Protein AF-0000000072490715 (afdb_homodimer)

Organism: NCBI:txid1796646

Structure (mmCIF, N/CA/C/O backbone):
data_AF-0000000072490715-model_v1
#
loop_
_entity.id
_entity.type
_entity.pdbx_description
1 polymer 'LuxR family transcriptional regulator'
#
loop_
_atom_site.group_PDB
_atom_site.id
_atom_site.type_symbol
_atom_site.label_atom_id
_atom_site.label_alt_id
_atom_site.label_comp_id
_atom_site.label_asym_id
_atom_site.label_entity_id
_atom_site.label_seq_id
_atom_site.pdbx_PDB_ins_code
_atom_site.Cartn_x
_atom_site.Cartn_y
_atom_site.Cartn_z
_atom_site.occupancy
_atom_site.B_iso_or_equiv
_atom_site.auth_seq_id
_atom_site.auth_comp_id
_atom_site.auth_asym_id
_atom_site.auth_atom_id
_atom_site.pdbx_PDB_model_num
ATOM 1 N N . MET A 1 1 ? -11.375 -26.078 -19.078 1 36.03 1 MET A N 1
ATOM 2 C CA . MET A 1 1 ? -11.086 -26.312 -17.656 1 36.03 1 MET A CA 1
ATOM 3 C C . MET A 1 1 ? -10.648 -25.031 -16.969 1 36.03 1 MET A C 1
ATOM 5 O O . MET A 1 1 ? -9.836 -24.266 -17.516 1 36.03 1 MET A O 1
ATOM 9 N N . ASP A 1 2 ? -11.305 -24.453 -15.891 1 53.78 2 ASP A N 1
ATOM 10 C CA . ASP A 1 2 ? -11.539 -23.156 -15.281 1 53.78 2 ASP A CA 1
ATOM 11 C C . ASP A 1 2 ? -10.312 -22.688 -14.5 1 53.78 2 ASP A C 1
ATOM 13 O O . ASP A 1 2 ? -9.742 -23.453 -13.711 1 53.78 2 ASP A O 1
ATOM 17 N N . THR A 1 3 ? -9.352 -21.938 -15.164 1 44.97 3 THR A N 1
ATOM 18 C CA . THR A 1 3 ? -8.266 -21.25 -14.469 1 44.97 3 THR A CA 1
ATOM 19 C C . THR A 1 3 ? -8.523 -21.234 -12.961 1 44.97 3 THR A C 1
ATOM 21 O O . THR A 1 3 ? -7.594 -21.406 -12.164 1 44.97 3 THR A O 1
ATOM 24 N N . PHE A 1 4 ? -9.641 -21.156 -12.727 1 46.88 4 PHE A N 1
ATOM 25 C CA . PHE A 1 4 ? -10.047 -21.188 -11.32 1 46.88 4 PHE A CA 1
ATOM 26 C C . PHE A 1 4 ? -9.758 -22.547 -10.695 1 46.88 4 PHE A C 1
ATOM 28 O O . PHE A 1 4 ? -9.203 -22.625 -9.602 1 46.88 4 PHE A O 1
ATOM 35 N N . ARG A 1 5 ? -10.109 -23.594 -11.266 1 48.47 5 ARG A N 1
ATOM 36 C CA . ARG A 1 5 ? -9.953 -24.922 -10.711 1 48.47 5 ARG A CA 1
ATOM 37 C C . ARG A 1 5 ? -8.477 -25.266 -10.516 1 48.47 5 ARG A C 1
ATOM 39 O O . ARG A 1 5 ? -8.109 -25.875 -9.5 1 48.47 5 ARG A O 1
ATOM 46 N N . ARG A 1 6 ? -7.699 -24.781 -11.367 1 49.69 6 ARG A N 1
ATOM 47 C CA . ARG A 1 6 ? -6.258 -25.016 -11.297 1 49.69 6 ARG A CA 1
ATOM 48 C C . ARG A 1 6 ? -5.652 -24.328 -10.078 1 49.69 6 ARG A C 1
ATOM 50 O O . ARG A 1 6 ? -4.93 -24.953 -9.297 1 49.69 6 ARG A O 1
ATOM 57 N N . LEU A 1 7 ? -5.805 -23.016 -10.023 1 50.06 7 LEU A N 1
ATOM 58 C CA . LEU A 1 7 ? -5.328 -22.219 -8.891 1 50.06 7 LEU A CA 1
ATOM 59 C C . LEU A 1 7 ? -5.797 -22.812 -7.57 1 50.06 7 LEU A C 1
ATOM 61 O O . LEU A 1 7 ? -5.02 -22.922 -6.617 1 50.06 7 LEU A O 1
ATOM 65 N N . ASP A 1 8 ? -7.031 -23.266 -7.66 1 54 8 ASP A N 1
ATOM 66 C CA . ASP A 1 8 ? -7.605 -23.875 -6.465 1 54 8 ASP A CA 1
ATOM 67 C C . ASP A 1 8 ? -6.836 -25.125 -6.066 1 54 8 ASP A C 1
ATOM 69 O O . ASP A 1 8 ? -6.539 -25.328 -4.887 1 54 8 ASP A O 1
ATOM 73 N N . THR A 1 9 ? -6.484 -26.016 -7.066 1 52.5 9 THR A N 1
ATOM 74 C CA . THR A 1 9 ? -5.754 -27.25 -6.812 1 52.5 9 THR A CA 1
ATOM 75 C C . THR A 1 9 ? -4.359 -26.953 -6.273 1 52.5 9 THR A C 1
ATOM 77 O O . THR A 1 9 ? -3.916 -27.578 -5.301 1 52.5 9 THR A O 1
ATOM 80 N N . ILE A 1 10 ? -3.652 -26.047 -6.816 1 52.31 10 ILE A N 1
ATOM 81 C CA . ILE A 1 10 ? -2.309 -25.656 -6.402 1 52.31 10 ILE A CA 1
ATOM 82 C C . ILE A 1 10 ? -2.336 -25.172 -4.957 1 52.31 10 ILE A C 1
ATOM 84 O O . ILE A 1 10 ? -1.496 -25.562 -4.145 1 52.31 10 ILE A O 1
ATOM 88 N N . MET A 1 11 ? -3.236 -24.234 -4.691 1 51.69 11 MET A N 1
ATOM 89 C CA . MET A 1 11 ? -3.303 -23.594 -3.381 1 51.69 11 MET A CA 1
ATOM 90 C C . MET A 1 11 ? -3.664 -24.609 -2.299 1 51.69 11 MET A C 1
ATOM 92 O O . MET A 1 11 ? -3.115 -24.562 -1.196 1 51.69 11 MET A O 1
ATOM 96 N N . LYS A 1 12 ? -4.504 -25.656 -2.594 1 57.53 12 LYS A N 1
ATOM 97 C CA . LYS A 1 12 ? -4.996 -26.609 -1.601 1 57.53 12 LYS A CA 1
ATOM 98 C C . LYS A 1 12 ? -3.973 -27.719 -1.341 1 57.53 12 LYS A C 1
ATOM 100 O O . LYS A 1 12 ? -4.062 -28.422 -0.341 1 57.53 12 LYS A O 1
ATOM 105 N N . ASN A 1 13 ? -3.004 -27.922 -2.236 1 55.22 13 ASN A N 1
ATOM 106 C CA . ASN A 1 13 ? -2.025 -28.984 -2.074 1 55.22 13 ASN A CA 1
ATOM 107 C C . ASN A 1 13 ? -0.788 -28.5 -1.32 1 55.22 13 ASN A C 1
ATOM 109 O O . ASN A 1 13 ? 0.264 -29.141 -1.374 1 55.22 13 ASN A O 1
ATOM 113 N N . GLN A 1 14 ? -0.941 -27.375 -0.649 1 56.19 14 GLN A N 1
ATOM 114 C CA . GLN A 1 14 ? 0.19 -26.891 0.137 1 56.19 14 GLN A CA 1
ATOM 115 C C . GLN A 1 14 ? 0.385 -27.734 1.394 1 56.19 14 GLN A C 1
ATOM 117 O O . GLN A 1 14 ? -0.583 -28.25 1.963 1 56.19 14 GLN A O 1
ATOM 122 N N . PRO A 1 15 ? 1.641 -28.25 1.753 1 50.81 15 PRO A N 1
ATOM 123 C CA . PRO A 1 15 ? 1.878 -29.281 2.773 1 50.81 15 PRO A CA 1
ATOM 124 C C . PRO A 1 15 ? 1.338 -28.875 4.145 1 50.81 15 PRO A C 1
ATOM 126 O O . PRO A 1 15 ? 0.669 -29.672 4.805 1 50.81 15 PRO A O 1
ATOM 129 N N . HIS A 1 16 ? 2.211 -28.031 5.098 1 55.06 16 HIS A N 1
ATOM 130 C CA . HIS A 1 16 ? 2.037 -27.938 6.543 1 55.06 16 HIS A CA 1
ATOM 131 C C . HIS A 1 16 ? 1.329 -26.656 6.934 1 55.06 16 HIS A C 1
ATOM 133 O O . HIS A 1 16 ? 1.591 -25.594 6.355 1 55.06 16 HIS A O 1
ATOM 139 N N . SER A 1 17 ? 0.296 -26.953 7.855 1 54.25 17 SER A N 1
ATOM 140 C CA . SER A 1 17 ? -0.303 -25.797 8.531 1 54.25 17 SER A CA 1
ATOM 141 C C . SER A 1 17 ? 0.619 -25.266 9.617 1 54.25 17 SER A C 1
ATOM 143 O O . SER A 1 17 ? 1.186 -26.031 10.398 1 54.25 17 SER A O 1
ATOM 145 N N . PRO A 1 18 ? 0.987 -24 9.578 1 55.59 18 PRO A N 1
ATOM 146 C CA . PRO A 1 18 ? 1.863 -23.469 10.633 1 55.59 18 PRO A CA 1
ATOM 147 C C . PRO A 1 18 ? 1.258 -23.609 12.023 1 55.59 18 PRO A C 1
ATOM 149 O O . PRO A 1 18 ? 0.058 -23.859 12.156 1 55.59 18 PRO A O 1
ATOM 152 N N . ALA A 1 19 ? 2.076 -23.547 13.094 1 62.19 19 ALA A N 1
ATOM 153 C CA . ALA A 1 19 ? 1.653 -23.5 14.492 1 62.19 19 ALA A CA 1
ATOM 154 C C . ALA A 1 19 ? 0.601 -22.406 14.695 1 62.19 19 ALA A C 1
ATOM 156 O O . ALA A 1 19 ? 0.541 -21.438 13.938 1 62.19 19 ALA A O 1
ATOM 157 N N . SER A 1 20 ? -0.364 -22.625 15.578 1 63.19 20 SER A N 1
ATOM 158 C CA . SER A 1 20 ? -1.475 -21.75 15.93 1 63.19 20 SER A CA 1
ATOM 159 C C . SER A 1 20 ? -1.003 -20.312 16.109 1 63.19 20 SER A C 1
ATOM 161 O O . SER A 1 20 ? -1.677 -19.375 15.68 1 63.19 20 SER A O 1
ATOM 163 N N . THR A 1 21 ? 0.119 -20.188 16.594 1 66.94 21 THR A N 1
ATOM 164 C CA . THR A 1 21 ? 0.656 -18.875 16.891 1 66.94 21 THR A CA 1
ATOM 165 C C . THR A 1 21 ? 0.969 -18.125 15.594 1 66.94 21 THR A C 1
ATOM 167 O O . THR A 1 21 ? 0.735 -16.922 15.492 1 66.94 21 THR A O 1
ATOM 170 N N . TYR A 1 22 ? 1.332 -18.828 14.695 1 76.81 22 TYR A N 1
ATOM 171 C CA . TYR A 1 22 ? 1.668 -18.203 13.422 1 76.81 22 TYR A CA 1
ATOM 172 C C . TYR A 1 22 ? 0.41 -17.766 12.68 1 76.81 22 TYR A C 1
ATOM 174 O O . TYR A 1 22 ? 0.371 -16.672 12.109 1 76.81 22 TYR A O 1
ATOM 182 N N . ARG A 1 23 ? -0.597 -18.578 12.805 1 77.12 23 ARG A N 1
ATOM 183 C CA . ARG A 1 23 ? -1.873 -18.219 12.188 1 77.12 23 ARG A CA 1
ATOM 184 C C . ARG A 1 23 ? -2.424 -16.922 12.766 1 77.12 23 ARG A C 1
ATOM 186 O O . ARG A 1 23 ? -2.9 -16.062 12.023 1 77.12 23 ARG A O 1
ATOM 193 N N . MET A 1 24 ? -2.279 -16.812 14.031 1 76.31 24 MET A N 1
ATOM 194 C CA . MET A 1 24 ? -2.771 -15.609 14.695 1 76.31 24 MET A CA 1
ATOM 195 C C . MET A 1 24 ? -1.987 -14.383 14.25 1 76.31 24 MET A C 1
ATOM 197 O O . MET A 1 24 ? -2.564 -13.312 14.039 1 76.31 24 MET A O 1
ATOM 201 N N . ALA A 1 25 ? -0.761 -14.602 14.117 1 84.31 25 ALA A N 1
ATOM 202 C CA . ALA A 1 25 ? 0.075 -13.484 13.688 1 84.31 25 ALA A CA 1
ATOM 203 C C . ALA A 1 25 ? -0.315 -13.008 12.289 1 84.31 25 ALA A C 1
ATOM 205 O O . ALA A 1 25 ? -0.461 -11.805 12.055 1 84.31 25 ALA A O 1
ATOM 206 N N . VAL A 1 26 ? -0.597 -13.891 11.406 1 90.06 26 VAL A N 1
ATOM 207 C CA . VAL A 1 26 ? -0.899 -13.547 10.023 1 90.06 26 VAL A CA 1
ATOM 208 C C . VAL A 1 26 ? -2.283 -12.906 9.938 1 90.06 26 VAL A C 1
ATOM 210 O O . VAL A 1 26 ? -2.506 -11.992 9.141 1 90.06 26 VAL A O 1
ATOM 213 N N . GLU A 1 27 ? -3.193 -13.344 10.805 1 90.62 27 GLU A N 1
ATOM 214 C CA . GLU A 1 27 ? -4.512 -12.719 10.852 1 90.62 27 GLU A CA 1
ATOM 215 C C . GLU A 1 27 ? -4.422 -11.273 11.312 1 90.62 27 GLU A C 1
ATOM 217 O O . GLU A 1 27 ? -5.117 -10.398 10.789 1 90.62 27 GLU A O 1
ATOM 222 N N . ARG A 1 28 ? -3.572 -11.125 12.219 1 88.25 28 ARG A N 1
ATOM 223 C CA . ARG A 1 28 ? -3.371 -9.766 12.719 1 88.25 28 ARG A CA 1
ATOM 224 C C . ARG A 1 28 ? -2.791 -8.867 11.641 1 88.25 28 ARG A C 1
ATOM 226 O O . ARG A 1 28 ? -3.119 -7.68 11.57 1 88.25 28 ARG A O 1
ATOM 233 N N . TYR A 1 29 ? -1.935 -9.43 10.836 1 93 29 TYR A N 1
ATOM 234 C CA . TYR A 1 29 ? -1.377 -8.656 9.734 1 93 29 TYR A CA 1
ATOM 235 C C . TYR A 1 29 ? -2.471 -8.227 8.766 1 93 29 TYR A C 1
ATOM 237 O O . TYR A 1 29 ? -2.545 -7.059 8.383 1 93 29 TYR A O 1
ATOM 245 N N . ALA A 1 30 ? -3.328 -9.164 8.414 1 94.75 30 ALA A N 1
ATOM 246 C CA . ALA A 1 30 ? -4.426 -8.883 7.492 1 94.75 30 ALA A CA 1
ATOM 247 C C . ALA A 1 30 ? -5.359 -7.82 8.062 1 94.75 30 ALA A C 1
ATOM 249 O O . ALA A 1 30 ? -5.754 -6.883 7.359 1 94.75 30 ALA A O 1
ATOM 250 N N . GLU A 1 31 ? -5.652 -7.957 9.328 1 93.19 31 GLU A N 1
ATOM 251 C CA . GLU A 1 31 ? -6.527 -7 1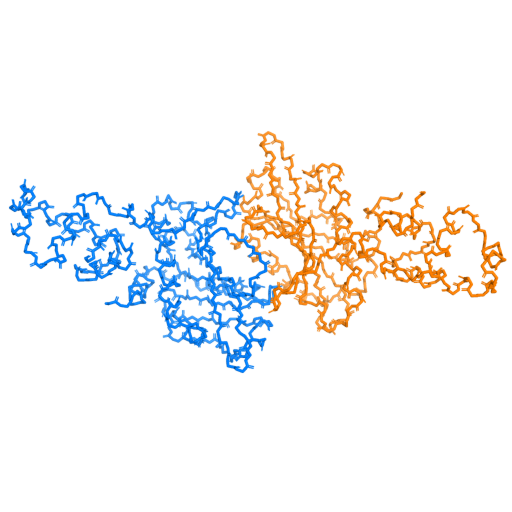0 1 93.19 31 GLU A CA 1
ATOM 252 C C . GLU A 1 31 ? -5.914 -5.605 10.023 1 93.19 31 GLU A C 1
ATOM 254 O O . GLU A 1 31 ? -6.602 -4.613 9.766 1 93.19 31 GLU A O 1
ATOM 259 N N . ALA A 1 32 ? -4.672 -5.562 10.359 1 93.12 32 ALA A N 1
ATOM 260 C CA . ALA A 1 32 ? -3.955 -4.289 10.438 1 93.12 32 ALA A CA 1
ATOM 261 C C . ALA A 1 32 ? -3.992 -3.555 9.102 1 93.12 32 ALA A C 1
ATOM 263 O O . ALA A 1 32 ? -4.32 -2.367 9.047 1 93.12 32 ALA A O 1
ATOM 264 N N . ILE A 1 33 ? -3.742 -4.227 8.039 1 96.44 33 ILE A N 1
ATOM 265 C CA . ILE A 1 33 ? -3.68 -3.617 6.715 1 96.44 33 ILE A CA 1
ATOM 266 C C . ILE A 1 33 ? -5.078 -3.176 6.285 1 96.44 33 ILE A C 1
ATOM 268 O O . ILE A 1 33 ? -5.254 -2.068 5.773 1 96.44 33 ILE A O 1
ATOM 272 N N . ALA A 1 34 ? -6.059 -4.043 6.543 1 95.81 34 ALA A N 1
ATOM 273 C CA . ALA A 1 34 ? -7.434 -3.689 6.207 1 95.81 34 ALA A CA 1
ATOM 274 C C . ALA A 1 34 ? -7.863 -2.412 6.926 1 95.81 34 ALA A C 1
ATOM 276 O O . ALA A 1 34 ? -8.516 -1.551 6.332 1 95.81 34 ALA A O 1
ATOM 277 N N . THR A 1 35 ? -7.465 -2.314 8.148 1 92.62 35 THR A N 1
ATOM 278 C CA . THR A 1 35 ? -7.855 -1.179 8.977 1 92.62 35 THR A CA 1
ATOM 279 C C . THR A 1 35 ? -7.129 0.088 8.531 1 92.62 35 THR A C 1
ATOM 281 O O . THR A 1 35 ? -7.762 1.121 8.297 1 92.62 35 THR A O 1
ATOM 284 N N . MET A 1 36 ? -5.855 0.036 8.359 1 93.69 36 MET A N 1
ATOM 285 C CA . MET A 1 36 ? -5.039 1.217 8.094 1 93.69 36 MET A CA 1
ATOM 286 C C . MET A 1 36 ? -5.25 1.712 6.664 1 93.69 36 MET A C 1
ATOM 288 O O . MET A 1 36 ? -5.289 2.92 6.422 1 93.69 36 MET A O 1
ATOM 292 N N . GLU A 1 37 ? -5.473 0.802 5.73 1 96.19 37 GLU A N 1
ATOM 293 C CA . GLU A 1 37 ? -5.562 1.185 4.328 1 96.19 37 GLU A CA 1
ATOM 294 C C . GLU A 1 37 ? -7.012 1.198 3.85 1 96.19 37 GLU A C 1
ATOM 296 O O . GLU A 1 37 ? -7.293 1.544 2.701 1 96.19 37 GLU A O 1
ATOM 301 N N . ASN A 1 38 ? -7.957 0.823 4.723 1 95.94 38 ASN A N 1
ATOM 302 C CA . ASN A 1 38 ? -9.383 0.798 4.43 1 95.94 38 ASN A CA 1
ATOM 303 C C . ASN A 1 38 ? -9.703 -0.146 3.271 1 95.94 38 ASN A C 1
ATOM 305 O O . ASN A 1 38 ? -10.641 0.096 2.506 1 95.94 38 ASN A O 1
ATOM 309 N N . VAL A 1 39 ? -8.914 -1.187 3.041 1 97.25 39 VAL A N 1
ATOM 310 C CA . VAL A 1 39 ? -9.109 -2.152 1.967 1 97.25 39 VAL A CA 1
ATOM 311 C C . VAL A 1 39 ? -9.875 -3.365 2.494 1 97.25 39 VAL A C 1
ATOM 313 O O . VAL A 1 39 ? -10.102 -3.484 3.701 1 97.25 39 VAL A O 1
ATOM 316 N N . VAL A 1 40 ? -10.328 -4.199 1.58 1 96.62 40 VAL A N 1
ATOM 317 C CA . VAL A 1 40 ? -10.789 -5.535 1.937 1 96.62 40 VAL A CA 1
ATOM 318 C C . VAL A 1 40 ? -9.617 -6.512 1.906 1 96.62 40 VAL A C 1
ATOM 320 O O . VAL A 1 40 ? -8.906 -6.605 0.904 1 96.62 40 VAL A O 1
ATOM 323 N N . ALA A 1 41 ? -9.375 -7.18 3.002 1 96.94 41 ALA A N 1
ATOM 324 C CA . ALA A 1 41 ? -8.305 -8.172 3.09 1 96.94 41 ALA A CA 1
ATOM 325 C C . ALA A 1 41 ? -8.875 -9.586 3.188 1 96.94 41 ALA A C 1
ATOM 327 O O . ALA A 1 41 ? -9.727 -9.859 4.035 1 96.94 41 ALA A O 1
ATOM 328 N N . VAL A 1 42 ? -8.484 -10.445 2.279 1 94.81 42 VAL A N 1
ATOM 329 C CA . VAL A 1 42 ? -8.844 -11.859 2.291 1 94.81 42 VAL A CA 1
ATOM 330 C C . VAL A 1 42 ? -7.621 -12.703 2.635 1 94.81 42 VAL A C 1
ATOM 332 O O . VAL A 1 42 ? -6.664 -12.766 1.857 1 94.81 42 VAL A O 1
ATOM 335 N N . LEU A 1 43 ? -7.652 -13.297 3.785 1 94.31 43 LEU A N 1
ATOM 336 C CA . LEU A 1 43 ? -6.586 -14.195 4.211 1 94.31 43 LEU A CA 1
ATOM 337 C C . LEU A 1 43 ? -6.992 -15.648 4.012 1 94.31 43 LEU A C 1
ATOM 339 O O . LEU A 1 43 ? -7.867 -16.156 4.719 1 94.31 43 LEU A O 1
ATOM 343 N N . SER A 1 44 ? -6.371 -16.281 3.059 1 88.06 44 SER A N 1
ATOM 344 C CA . SER A 1 44 ? -6.699 -17.672 2.742 1 88.06 44 SER A CA 1
ATOM 345 C C . SER A 1 44 ? -5.699 -18.625 3.373 1 88.06 44 SER A C 1
ATOM 347 O O . SER A 1 44 ? -4.492 -18.516 3.154 1 88.06 44 SER A O 1
ATOM 349 N N . ASP A 1 45 ? -6.176 -19.469 4.207 1 85.25 45 ASP A N 1
ATOM 350 C CA . ASP A 1 45 ? -5.387 -20.594 4.695 1 85.25 45 ASP A CA 1
ATOM 351 C C . ASP A 1 45 ? -5.355 -21.734 3.674 1 85.25 45 ASP A C 1
ATOM 353 O O . ASP A 1 45 ? -6.344 -22.453 3.512 1 85.25 45 ASP A O 1
ATOM 357 N N . LEU A 1 46 ? -4.242 -21.844 3.023 1 76.12 46 LEU A N 1
ATOM 358 C CA . LEU A 1 46 ? -4.168 -22.734 1.863 1 76.12 46 LEU A CA 1
ATOM 359 C C . LEU A 1 46 ? -4.289 -24.188 2.283 1 76.12 46 LEU A C 1
ATOM 361 O O . LEU A 1 46 ? -4.82 -25.016 1.536 1 76.12 46 LEU A O 1
ATOM 365 N N . LYS A 1 47 ? -3.855 -24.562 3.455 1 72.81 47 LYS A N 1
ATOM 366 C CA . LYS A 1 47 ? -3.965 -25.922 3.957 1 72.81 47 LYS A CA 1
ATOM 367 C C . LYS A 1 47 ? -5.375 -26.219 4.461 1 72.81 47 LYS A C 1
ATOM 369 O O . LYS A 1 47 ? -5.961 -27.25 4.125 1 72.81 47 LYS A O 1
ATOM 374 N N . ALA A 1 48 ? -5.891 -25.297 5.223 1 75.56 48 ALA A N 1
ATOM 375 C CA . ALA A 1 48 ? -7.215 -25.484 5.812 1 75.56 48 ALA A CA 1
ATOM 376 C C . ALA A 1 48 ? -8.312 -25.328 4.766 1 75.56 48 ALA A C 1
ATOM 378 O O . ALA A 1 48 ? -9.453 -25.75 4.98 1 75.56 48 ALA A O 1
ATOM 379 N N . GLY A 1 49 ? -7.973 -24.641 3.648 1 76.19 49 GLY A N 1
ATOM 380 C CA . GLY A 1 49 ? -8.969 -24.406 2.609 1 76.19 49 GLY A CA 1
ATOM 381 C C . GLY A 1 49 ? -10.039 -23.422 3.014 1 76.19 49 GLY A C 1
ATOM 382 O O . GLY A 1 49 ? -11.211 -23.578 2.658 1 76.19 49 GLY A O 1
ATOM 383 N N . THR A 1 50 ? -9.695 -22.531 3.92 1 83.38 50 THR A N 1
ATOM 384 C CA . THR A 1 50 ? -10.625 -21.516 4.406 1 83.38 50 THR A CA 1
ATOM 385 C C . THR A 1 50 ? -10.039 -20.125 4.234 1 83.38 50 THR A C 1
ATOM 387 O O . THR A 1 50 ? -8.844 -19.969 3.98 1 83.38 50 THR A O 1
ATOM 390 N N . SER A 1 51 ? -10.953 -19.188 4.273 1 87.88 51 SER A N 1
ATOM 391 C CA . SER A 1 51 ? -10.492 -17.812 4.203 1 87.88 51 SER A CA 1
ATOM 392 C C . SER A 1 51 ? -11.172 -16.953 5.266 1 87.88 51 SER A C 1
ATOM 394 O O . SER A 1 51 ? -12.305 -17.234 5.672 1 87.88 51 SER A O 1
ATOM 396 N N . ARG A 1 52 ? -10.484 -16.047 5.824 1 91.25 52 ARG A N 1
ATOM 397 C CA . ARG A 1 52 ? -11 -14.992 6.688 1 91.25 52 ARG A CA 1
ATOM 398 C C . ARG A 1 52 ? -10.977 -13.648 5.98 1 91.25 52 ARG A C 1
ATOM 400 O O . ARG A 1 52 ? -10.008 -13.328 5.277 1 91.25 52 ARG A O 1
ATOM 407 N N . ILE A 1 53 ? -12.078 -12.867 6.188 1 93.62 53 ILE A N 1
ATOM 408 C CA . ILE A 1 53 ? -12.211 -11.594 5.488 1 93.62 53 ILE A CA 1
ATOM 409 C C . ILE A 1 53 ? -12.203 -10.445 6.5 1 93.62 53 ILE A C 1
ATOM 411 O O . ILE A 1 53 ? -12.922 -10.492 7.5 1 93.62 53 ILE A O 1
ATOM 415 N N . PHE A 1 54 ? -11.398 -9.5 6.289 1 93.88 54 PHE A N 1
ATOM 416 C CA . PHE A 1 54 ? -11.344 -8.266 7.07 1 93.88 54 PHE A CA 1
ATOM 417 C C . PHE A 1 54 ? -11.758 -7.07 6.223 1 93.88 54 PHE A C 1
ATOM 419 O O . PHE A 1 54 ? -11.234 -6.863 5.129 1 93.88 54 PHE A O 1
ATOM 426 N N . HIS A 1 55 ? -12.711 -6.301 6.754 1 94.06 55 HIS A N 1
ATOM 427 C CA . HIS A 1 55 ? -13.32 -5.246 5.953 1 94.06 55 HIS A CA 1
ATOM 428 C C . HIS A 1 55 ? -12.836 -3.867 6.391 1 94.06 55 HIS A C 1
ATOM 430 O O . HIS A 1 55 ? -12.977 -3.496 7.559 1 94.06 55 HIS A O 1
ATOM 436 N N . GLY A 1 56 ? -12.195 -3.158 5.484 1 93.62 56 GLY A N 1
ATOM 437 C CA . GLY A 1 56 ? -12.031 -1.719 5.625 1 93.62 56 GLY A CA 1
ATOM 438 C C . GLY A 1 56 ? -13.211 -0.932 5.082 1 93.62 56 GLY A C 1
ATOM 439 O O . GLY A 1 56 ? -14.203 -1.516 4.645 1 93.62 56 GLY A O 1
ATOM 440 N N . ALA A 1 57 ? -13.133 0.385 5.105 1 93.88 57 ALA A N 1
ATOM 441 C CA . ALA A 1 57 ? -14.227 1.261 4.703 1 93.88 57 ALA A CA 1
ATOM 442 C C . ALA A 1 57 ? -14.531 1.116 3.215 1 93.88 57 ALA A C 1
ATOM 444 O O . ALA A 1 57 ? -15.625 1.449 2.762 1 93.88 57 ALA A O 1
ATOM 445 N N . PHE A 1 58 ? -13.602 0.647 2.4 1 95.44 58 PHE A N 1
ATOM 446 C CA . PHE A 1 58 ? -13.828 0.409 0.979 1 95.44 58 PHE A CA 1
ATOM 447 C C . PHE A 1 58 ? -14.984 -0.563 0.77 1 95.44 58 PHE A C 1
ATOM 449 O O . PHE A 1 58 ? -15.75 -0.43 -0.189 1 95.44 58 PHE A O 1
ATOM 456 N N . SER A 1 59 ? -15.117 -1.556 1.654 1 92.88 59 SER A N 1
ATOM 457 C CA . SER A 1 59 ? -16.188 -2.535 1.557 1 92.88 59 SER A CA 1
ATOM 458 C C . SER A 1 59 ? -17.562 -1.854 1.478 1 92.88 59 SER A C 1
ATOM 460 O O . SER A 1 59 ? -18.391 -2.209 0.639 1 92.88 59 SER A O 1
ATOM 462 N N . ASP A 1 60 ? -17.703 -0.878 2.277 1 90.25 60 ASP A N 1
ATOM 463 C CA . ASP A 1 60 ? -18.969 -0.165 2.328 1 90.25 60 ASP A CA 1
ATOM 464 C C . ASP A 1 60 ? -19.188 0.65 1.056 1 90.25 60 ASP A C 1
ATOM 466 O O . ASP A 1 60 ? -20.328 0.758 0.571 1 90.25 60 ASP A O 1
ATOM 470 N N . SER A 1 61 ? -18.203 1.182 0.534 1 91.06 61 SER A N 1
ATOM 471 C CA . SER A 1 61 ? -18.297 2.037 -0.644 1 91.06 61 SER A CA 1
ATOM 472 C C . SER A 1 61 ? -18.75 1.243 -1.866 1 91.06 61 SER A C 1
ATOM 474 O O . SER A 1 61 ? -19.344 1.8 -2.789 1 91.06 61 SER A O 1
ATOM 476 N N . ILE A 1 62 ? -18.469 -0.024 -1.893 1 91.69 62 ILE A N 1
ATOM 477 C CA . ILE A 1 62 ? -18.844 -0.837 -3.043 1 91.69 62 ILE A CA 1
ATOM 478 C C . ILE A 1 62 ? -20.031 -1.726 -2.682 1 91.69 62 ILE A C 1
ATOM 480 O O . ILE A 1 62 ? -20.391 -2.637 -3.434 1 91.69 62 ILE A O 1
ATOM 484 N N . GLY A 1 63 ? -20.562 -1.568 -1.519 1 87.81 63 GLY A N 1
ATOM 485 C CA . GLY A 1 63 ? -21.75 -2.293 -1.105 1 87.81 63 GLY A CA 1
ATOM 486 C C . GLY A 1 63 ? -21.484 -3.754 -0.793 1 87.81 63 GLY A C 1
ATOM 487 O O . GLY A 1 63 ? -22.359 -4.602 -0.955 1 87.81 63 GLY A O 1
ATOM 488 N N . LEU A 1 64 ? -20.281 -4.035 -0.456 1 87.88 64 LEU A N 1
ATOM 489 C CA . LEU A 1 64 ? -19.953 -5.41 -0.108 1 87.88 64 LEU A CA 1
ATOM 490 C C . LEU A 1 64 ? -20.484 -5.77 1.274 1 87.88 64 LEU A C 1
ATOM 492 O O . LEU A 1 64 ? -20.25 -5.043 2.244 1 87.88 64 LEU A O 1
ATOM 496 N N . ARG A 1 65 ? -21.188 -6.859 1.325 1 82.5 65 ARG A N 1
ATOM 497 C CA . ARG A 1 65 ? -21.672 -7.359 2.607 1 82.5 65 ARG A CA 1
ATOM 498 C C . ARG A 1 65 ? -20.516 -7.789 3.5 1 82.5 65 ARG A C 1
ATOM 500 O O . ARG A 1 65 ? -19.562 -8.422 3.033 1 82.5 65 ARG A O 1
ATOM 507 N N . ARG A 1 66 ? -20.641 -7.391 4.812 1 84.5 66 ARG A N 1
ATOM 508 C CA . ARG A 1 66 ? -19.594 -7.777 5.746 1 84.5 66 ARG A CA 1
ATOM 509 C C . ARG A 1 66 ? -19.766 -9.219 6.207 1 84.5 66 ARG A C 1
ATOM 511 O O . ARG A 1 66 ? -20.875 -9.625 6.574 1 84.5 66 ARG A O 1
ATOM 518 N N . TYR A 1 67 ? -18.781 -10 5.984 1 79.25 67 TYR A N 1
ATOM 519 C CA . TYR A 1 67 ? -18.703 -11.383 6.449 1 79.25 67 TYR A CA 1
ATOM 520 C C . TYR A 1 67 ? -17.297 -11.711 6.93 1 79.25 67 TYR A C 1
ATOM 522 O O . TYR A 1 67 ? -16.344 -10.984 6.633 1 79.25 67 TYR A O 1
ATOM 530 N N . ILE A 1 68 ? -17.172 -12.789 7.758 1 82.56 68 ILE A N 1
ATOM 531 C CA . ILE A 1 68 ? -15.922 -12.938 8.492 1 82.56 68 ILE A CA 1
ATOM 532 C C . ILE A 1 68 ? -15.141 -14.133 7.938 1 82.56 68 ILE A C 1
ATOM 534 O O . ILE A 1 68 ? -13.914 -14.188 8.047 1 82.56 68 ILE A O 1
ATOM 538 N N . SER A 1 69 ? -15.945 -15.102 7.363 1 83.25 69 SER A N 1
ATOM 539 C CA . SER A 1 69 ? -15.203 -16.281 6.922 1 83.25 69 SER A CA 1
ATOM 540 C C . SER A 1 69 ? -15.945 -17 5.805 1 83.25 69 SER A C 1
ATOM 542 O O . SER A 1 69 ? -17.125 -16.75 5.566 1 83.25 69 SER A O 1
ATOM 544 N N . GLU A 1 70 ? -15.164 -17.734 4.988 1 78.19 70 GLU A N 1
ATOM 545 C CA . GLU A 1 70 ? -15.672 -18.625 3.943 1 78.19 70 GLU A CA 1
ATOM 546 C C . GLU A 1 70 ? -14.961 -19.984 3.975 1 78.19 70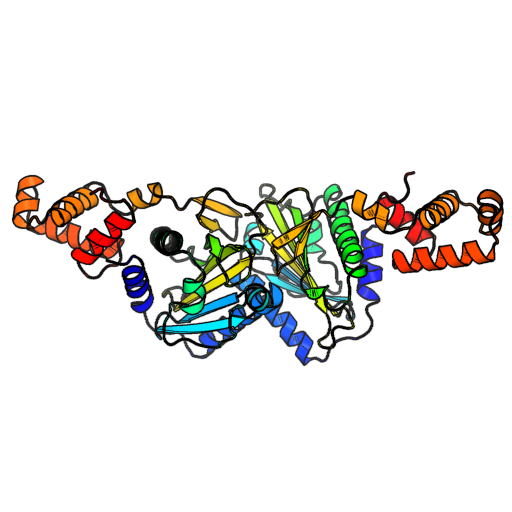 GLU A C 1
ATOM 548 O O . GLU A 1 70 ? -13.758 -20.047 4.234 1 78.19 70 GLU A O 1
ATOM 553 N N . ASN A 1 71 ? -15.758 -21.047 3.736 1 75.69 71 ASN A N 1
ATOM 554 C CA . ASN A 1 71 ? -15.188 -22.391 3.646 1 75.69 71 ASN A CA 1
ATOM 555 C C . ASN A 1 71 ? -14.57 -22.641 2.273 1 75.69 71 ASN A C 1
ATOM 557 O O . ASN A 1 71 ? -14.844 -23.672 1.647 1 75.69 71 ASN A O 1
ATOM 561 N N . SER A 1 72 ? -13.961 -21.703 1.774 1 70.56 72 SER A N 1
ATOM 562 C CA . SER A 1 72 ? -13.227 -21.719 0.514 1 70.56 72 SER A CA 1
ATOM 563 C C . SER A 1 72 ? -12.047 -20.75 0.557 1 70.56 72 SER A C 1
ATOM 565 O O . SER A 1 72 ? -12.078 -19.75 1.277 1 70.56 72 SER A O 1
ATOM 567 N N . ILE A 1 73 ? -11.031 -21.078 -0.179 1 70.62 73 ILE A N 1
ATOM 568 C CA . ILE A 1 73 ? -9.898 -20.172 -0.279 1 70.62 73 ILE A CA 1
ATOM 569 C C . ILE A 1 73 ? -10.219 -19.078 -1.295 1 70.62 73 ILE A C 1
ATOM 571 O O . ILE A 1 73 ? -9.461 -18.109 -1.434 1 70.62 73 ILE A O 1
ATOM 575 N N . TRP A 1 74 ? -11.344 -19.25 -1.926 1 71.81 74 TRP A N 1
ATOM 576 C CA . TRP A 1 74 ? -11.742 -18.281 -2.941 1 71.81 74 TRP A CA 1
ATOM 577 C C . TRP A 1 74 ? -12.852 -17.375 -2.42 1 71.81 74 TRP A C 1
ATOM 579 O O . TRP A 1 74 ? -13.836 -17.844 -1.854 1 71.81 74 TRP A O 1
ATOM 589 N N . GLU A 1 75 ? -12.625 -16.062 -2.523 1 75.44 75 GLU A N 1
ATOM 590 C CA . GLU A 1 75 ? -13.555 -15.047 -2.035 1 75.44 75 GLU A CA 1
ATOM 591 C C . GLU A 1 75 ? -14.734 -14.875 -2.988 1 75.44 75 GLU A C 1
ATOM 593 O O . GLU A 1 75 ? -14.766 -13.93 -3.773 1 75.44 75 GLU A O 1
ATOM 598 N N . LYS A 1 76 ? -15.703 -15.688 -2.832 1 75 76 LYS A N 1
ATOM 599 C CA . LYS A 1 76 ? -16.812 -15.781 -3.779 1 75 76 LYS A CA 1
ATOM 600 C C . LYS A 1 76 ? -17.531 -14.445 -3.906 1 75 76 LYS A C 1
ATOM 602 O O . LYS A 1 76 ? -17.828 -13.992 -5.016 1 75 76 LYS A O 1
ATOM 607 N N . GLU A 1 77 ? -17.828 -13.789 -2.805 1 81.5 77 GLU A N 1
ATOM 608 C CA . GLU A 1 77 ? -18.562 -12.531 -2.818 1 81.5 77 GLU A CA 1
ATOM 609 C C . GLU A 1 77 ? -17.797 -11.445 -3.568 1 81.5 77 GLU A C 1
ATOM 611 O O . GLU A 1 77 ? -18.391 -10.633 -4.281 1 81.5 77 GLU A O 1
ATOM 616 N N . ILE A 1 78 ? -16.531 -11.469 -3.381 1 87.06 78 ILE A N 1
ATOM 617 C CA . ILE A 1 78 ? -15.688 -10.484 -4.062 1 87.06 78 ILE A CA 1
ATOM 618 C C . ILE A 1 78 ? -15.609 -10.828 -5.551 1 87.06 78 ILE A C 1
ATOM 620 O O . ILE A 1 78 ? -15.688 -9.938 -6.402 1 87.06 78 ILE A O 1
ATOM 624 N N . LEU A 1 79 ? -15.492 -12.109 -5.867 1 84.25 79 LEU A N 1
ATOM 625 C CA . LEU A 1 79 ? -15.391 -12.562 -7.25 1 84.25 79 LEU A CA 1
ATOM 626 C C . LEU A 1 79 ? -16.641 -12.203 -8.039 1 84.25 79 LEU A C 1
ATOM 628 O O . LEU A 1 79 ? -16.578 -11.922 -9.234 1 84.25 79 LEU A O 1
ATOM 632 N N . GLU A 1 80 ? -17.75 -12.141 -7.352 1 84.12 80 GLU A N 1
ATOM 633 C CA . GLU A 1 80 ? -19.016 -11.82 -7.996 1 84.12 80 GLU A CA 1
ATOM 634 C C . GLU A 1 80 ? -19.047 -10.367 -8.469 1 84.12 80 GLU A C 1
ATOM 636 O O . GLU A 1 80 ? -19.844 -10.008 -9.328 1 84.12 80 GLU A O 1
ATOM 641 N N . LEU A 1 81 ? -18.234 -9.531 -7.898 1 91.19 81 LEU A N 1
ATOM 642 C CA . LEU A 1 81 ? -18.188 -8.125 -8.281 1 91.19 81 LEU A CA 1
ATOM 643 C C . LEU A 1 81 ? -17.359 -7.941 -9.562 1 91.19 81 LEU A C 1
ATOM 645 O O . LEU A 1 81 ? -17.391 -6.871 -10.172 1 91.19 81 LEU A O 1
ATOM 649 N N . ILE A 1 82 ? -16.656 -8.961 -9.992 1 89.69 82 ILE A N 1
ATOM 650 C CA . ILE A 1 82 ? -15.773 -8.906 -11.156 1 89.69 82 ILE A CA 1
ATOM 651 C C . ILE A 1 82 ? -16.5 -9.477 -12.375 1 89.69 82 ILE A C 1
ATOM 653 O O . ILE A 1 82 ? -17.016 -10.602 -12.328 1 89.69 82 ILE A O 1
ATOM 657 N N . PRO A 1 83 ? -16.531 -8.719 -13.461 1 85.62 83 PRO A N 1
ATOM 658 C CA . PRO A 1 83 ? -17.109 -9.289 -14.68 1 85.62 83 PRO A CA 1
ATOM 659 C C . PRO A 1 83 ? -16.484 -10.617 -15.07 1 85.62 83 PRO A C 1
ATOM 661 O O . PRO A 1 83 ? -15.273 -10.805 -14.906 1 85.62 83 PRO A O 1
ATOM 664 N N . GLU A 1 84 ? -17.266 -11.484 -15.57 1 73.81 84 GLU A N 1
ATOM 665 C CA . GLU A 1 84 ? -16.828 -12.836 -15.914 1 73.81 84 GLU A CA 1
ATOM 666 C C . GLU A 1 84 ? -15.57 -12.805 -16.781 1 73.81 84 GLU A C 1
ATOM 668 O O . GLU A 1 84 ? -14.633 -13.562 -16.547 1 73.81 84 GLU A O 1
ATOM 673 N N . ALA A 1 85 ? -15.539 -11.93 -17.75 1 69.56 85 ALA A N 1
ATOM 674 C CA . ALA A 1 85 ? -14.398 -11.812 -18.656 1 69.56 85 ALA A CA 1
ATOM 675 C C . ALA A 1 85 ? -13.141 -11.398 -17.906 1 69.56 85 ALA A C 1
ATOM 677 O O . ALA A 1 85 ? -12.031 -11.828 -18.234 1 69.56 85 ALA A O 1
ATOM 678 N N . ASP A 1 86 ? -13.305 -10.672 -16.844 1 80.06 86 ASP A N 1
ATOM 679 C CA . ASP A 1 86 ? -12.18 -10.148 -16.078 1 80.06 86 ASP A CA 1
ATOM 680 C C . ASP A 1 86 ? -11.734 -11.141 -15.016 1 80.06 86 ASP A C 1
ATOM 682 O O . ASP A 1 86 ? -10.602 -11.07 -14.531 1 80.06 86 ASP A O 1
ATOM 686 N N . ARG A 1 87 ? -12.633 -12.016 -14.68 1 77.69 87 ARG A N 1
ATOM 687 C CA . ARG A 1 87 ? -12.289 -13 -13.656 1 77.69 87 ARG A CA 1
ATOM 688 C C . ARG A 1 87 ? -11.164 -13.914 -14.133 1 77.69 87 ARG A C 1
ATOM 690 O O . ARG A 1 87 ? -10.266 -14.258 -13.359 1 77.69 87 ARG A O 1
ATOM 697 N N . GLU A 1 88 ? -11.297 -14.266 -15.359 1 71.12 88 GLU A N 1
ATOM 698 C CA . GLU A 1 88 ? -10.25 -15.102 -15.938 1 71.12 88 GLU A CA 1
ATOM 699 C C . GLU A 1 88 ? -8.891 -14.406 -15.875 1 71.12 88 GLU A C 1
ATOM 701 O O . GLU A 1 88 ? -7.871 -15.047 -15.602 1 71.12 88 GLU A O 1
ATOM 706 N N . GLU A 1 89 ? -8.891 -13.164 -16.141 1 76.5 89 GLU A N 1
ATOM 707 C CA . GLU A 1 89 ? -7.648 -12.406 -16.109 1 76.5 89 GLU A CA 1
ATOM 708 C C . GLU A 1 89 ? -7.066 -12.367 -14.695 1 76.5 89 GLU A C 1
ATOM 710 O O . GLU A 1 89 ? -5.848 -12.406 -14.516 1 76.5 89 GLU A O 1
ATOM 715 N N . LYS A 1 90 ? -7.918 -12.25 -13.711 1 83.81 90 LYS A N 1
ATOM 716 C CA . LYS A 1 90 ? -7.469 -12.289 -12.328 1 83.81 90 LYS A CA 1
ATOM 717 C C . LYS A 1 90 ? -6.77 -13.609 -12.008 1 83.81 90 LYS A C 1
ATOM 719 O O . LYS A 1 90 ? -5.691 -13.625 -11.414 1 83.81 90 LYS A O 1
ATOM 724 N N . TYR A 1 91 ? -7.402 -14.695 -12.43 1 75.56 91 TYR A N 1
ATOM 725 C CA . TYR A 1 91 ? -6.84 -16.016 -12.18 1 75.56 91 TYR A CA 1
ATOM 726 C C . TYR A 1 91 ? -5.512 -16.188 -12.914 1 75.56 91 TYR A C 1
ATOM 728 O O . TYR A 1 91 ? -4.562 -16.75 -12.359 1 75.56 91 TYR A O 1
ATOM 736 N N . LEU A 1 92 ? -5.496 -15.711 -14.109 1 75.38 92 LEU A N 1
ATOM 737 C CA . LEU A 1 92 ? -4.277 -15.812 -14.906 1 75.38 92 LEU A CA 1
ATOM 738 C C . LEU A 1 92 ? -3.141 -15.031 -14.266 1 75.38 92 LEU A C 1
ATOM 740 O O . LEU A 1 92 ? -2.002 -15.5 -14.227 1 75.38 92 LEU A O 1
ATOM 744 N N . ALA A 1 93 ? -3.412 -13.859 -13.805 1 84.69 93 ALA A N 1
ATOM 745 C CA . ALA A 1 93 ? -2.404 -13.039 -13.133 1 84.69 93 ALA A CA 1
ATOM 746 C C . ALA A 1 93 ? -1.836 -13.766 -11.914 1 84.69 93 ALA A C 1
ATOM 748 O O . ALA A 1 93 ? -0.622 -13.766 -11.695 1 84.69 93 ALA A O 1
ATOM 749 N N . GLU A 1 94 ? -2.723 -14.414 -11.102 1 84.06 94 GLU A N 1
ATOM 750 C CA . GLU A 1 94 ? -2.291 -15.148 -9.914 1 84.06 94 GLU A CA 1
ATOM 751 C C . GLU A 1 94 ? -1.452 -16.359 -10.289 1 84.06 94 GLU A C 1
ATOM 753 O O . GLU A 1 94 ? -0.455 -16.672 -9.633 1 84.06 94 GLU A O 1
ATOM 758 N N . LEU A 1 95 ? -1.876 -17.016 -11.336 1 76.81 95 LEU A N 1
ATOM 759 C CA . LEU A 1 95 ? -1.123 -18.172 -11.805 1 76.81 95 LEU A CA 1
ATOM 760 C C . LEU A 1 95 ? 0.259 -17.75 -12.305 1 76.81 95 LEU A C 1
ATOM 762 O O . LEU A 1 95 ? 1.258 -18.391 -11.984 1 76.81 95 LEU A O 1
ATOM 766 N N . ARG A 1 96 ? 0.31 -16.734 -13.117 1 79.88 96 ARG A N 1
ATOM 767 C CA . ARG A 1 96 ? 1.581 -16.234 -13.625 1 79.88 96 ARG A CA 1
ATOM 768 C C . ARG A 1 96 ? 2.5 -15.805 -12.484 1 79.88 96 ARG A C 1
ATOM 770 O O . ARG A 1 96 ? 3.709 -16.047 -12.531 1 79.88 96 ARG A O 1
ATOM 777 N N . PHE A 1 97 ? 1.933 -15.211 -11.492 1 89.5 97 PHE A N 1
ATOM 778 C CA . PHE A 1 97 ? 2.713 -14.797 -10.328 1 89.5 97 PHE A CA 1
ATOM 779 C C . PHE A 1 97 ? 3.279 -16.016 -9.602 1 89.5 97 PHE A C 1
ATOM 781 O O . PHE A 1 97 ? 4.453 -16.016 -9.227 1 89.5 97 PHE A O 1
ATOM 788 N N . TYR A 1 98 ? 2.42 -16.984 -9.375 1 81.38 98 TYR A N 1
ATOM 789 C CA . TYR A 1 98 ? 2.883 -18.203 -8.742 1 81.38 98 TYR A CA 1
ATOM 790 C C . TYR A 1 98 ? 4.051 -18.812 -9.508 1 81.38 98 TYR A C 1
ATOM 792 O O . TYR A 1 98 ? 5.055 -19.219 -8.914 1 81.38 98 TYR A O 1
ATOM 800 N N . ASN A 1 99 ? 3.883 -18.844 -10.812 1 75.38 99 ASN A N 1
ATOM 801 C CA . ASN A 1 99 ? 4.934 -19.406 -11.664 1 75.38 99 ASN A CA 1
ATOM 802 C C . ASN A 1 99 ? 6.211 -18.578 -11.594 1 75.38 99 ASN A C 1
ATOM 804 O O . ASN A 1 99 ? 7.312 -19.125 -11.578 1 75.38 99 ASN A O 1
ATOM 808 N N . PHE A 1 100 ? 6.078 -17.328 -11.656 1 83.81 100 PHE A N 1
ATOM 809 C CA . PHE A 1 100 ? 7.207 -16.422 -11.5 1 83.81 100 PHE A CA 1
ATOM 810 C C . PHE A 1 100 ? 7.996 -16.75 -10.242 1 83.81 100 PHE A C 1
ATOM 812 O O . PHE A 1 100 ? 9.227 -16.859 -10.281 1 83.81 100 PHE A O 1
ATOM 819 N N . LEU A 1 101 ? 7.301 -16.938 -9.133 1 83.56 101 LEU A N 1
ATOM 820 C CA . LEU A 1 101 ? 7.945 -17.172 -7.844 1 83.56 101 LEU A CA 1
ATOM 821 C C . LEU A 1 101 ? 8.609 -18.547 -7.809 1 83.56 101 LEU A C 1
ATOM 823 O O . LEU A 1 101 ? 9.664 -18.719 -7.188 1 83.56 101 LEU A O 1
ATOM 827 N N . ARG A 1 102 ? 8 -19.453 -8.391 1 73.88 102 ARG A N 1
ATOM 828 C CA . ARG A 1 102 ? 8.523 -20.812 -8.359 1 73.88 102 ARG A CA 1
ATOM 829 C C . ARG A 1 102 ? 9.906 -20.875 -8.984 1 73.88 102 ARG A C 1
ATOM 831 O O . ARG A 1 102 ? 10.688 -21.781 -8.695 1 73.88 102 ARG A O 1
ATOM 838 N N . HIS A 1 103 ? 10.234 -19.953 -9.875 1 72.5 103 HIS A N 1
ATOM 839 C CA . HIS A 1 103 ? 11.523 -19.938 -10.562 1 72.5 103 HIS A CA 1
ATOM 840 C C . HIS A 1 103 ? 12.539 -19.109 -9.805 1 72.5 103 HIS A C 1
ATOM 842 O O . HIS A 1 103 ? 13.695 -19 -10.219 1 72.5 103 HIS A O 1
ATOM 848 N N . MET A 1 104 ? 12.125 -18.594 -8.695 1 78.12 104 MET A N 1
ATOM 849 C CA . MET A 1 104 ? 13.016 -17.812 -7.832 1 78.12 104 MET A CA 1
ATOM 850 C C . MET A 1 104 ? 13.555 -18.688 -6.699 1 78.12 104 MET A C 1
ATOM 852 O O . MET A 1 104 ? 12.891 -19.625 -6.262 1 78.12 104 MET A O 1
ATOM 856 N N . PRO A 1 105 ? 14.82 -18.359 -6.305 1 81.19 105 PRO A N 1
ATOM 857 C CA . PRO A 1 105 ? 15.266 -19.016 -5.074 1 81.19 105 PRO A CA 1
ATOM 858 C C . PRO A 1 105 ? 14.289 -18.812 -3.914 1 81.19 105 PRO A C 1
ATOM 860 O O . PRO A 1 105 ? 13.711 -17.734 -3.775 1 81.19 105 PRO A O 1
ATOM 863 N N . ARG A 1 106 ? 14.086 -19.812 -3.117 1 77.94 106 ARG A N 1
ATOM 864 C CA . ARG A 1 106 ? 13.094 -19.828 -2.041 1 77.94 106 ARG A CA 1
ATOM 865 C C . ARG A 1 106 ? 13.281 -18.625 -1.119 1 77.94 106 ARG A C 1
ATOM 867 O O . ARG A 1 106 ? 12.305 -17.984 -0.709 1 77.94 106 ARG A O 1
ATOM 874 N N . GLY A 1 107 ? 14.477 -18.266 -0.784 1 82.06 107 GLY A N 1
ATOM 875 C CA . GLY A 1 107 ? 14.766 -17.188 0.15 1 82.06 107 GLY A CA 1
ATOM 876 C C . GLY A 1 107 ? 14.461 -15.805 -0.412 1 82.06 107 GLY A C 1
ATOM 877 O O . GLY A 1 107 ? 14.438 -14.82 0.327 1 82.06 107 GLY A O 1
ATOM 878 N N . ARG A 1 108 ? 14.016 -15.766 -1.668 1 88 108 ARG A N 1
ATOM 879 C CA . ARG A 1 108 ? 13.789 -14.469 -2.307 1 88 108 ARG A CA 1
ATOM 880 C C . ARG A 1 108 ? 12.32 -14.289 -2.674 1 88 108 ARG A C 1
ATOM 882 O O . ARG A 1 108 ? 11.922 -13.227 -3.137 1 88 108 ARG A O 1
ATOM 889 N N . ARG A 1 109 ? 11.539 -15.242 -2.439 1 87.69 109 ARG A N 1
ATOM 890 C CA . ARG A 1 109 ? 10.164 -15.242 -2.914 1 87.69 109 ARG A CA 1
ATOM 891 C C . ARG A 1 109 ? 9.297 -14.289 -2.088 1 87.69 109 ARG A C 1
ATOM 893 O O . ARG A 1 109 ? 8.398 -13.641 -2.623 1 87.69 109 ARG A O 1
ATOM 900 N N . HIS A 1 110 ? 9.68 -14.102 -0.824 1 88.81 110 HIS A N 1
ATOM 901 C CA . HIS A 1 110 ? 8.836 -13.367 0.11 1 88.81 110 HIS A CA 1
ATOM 902 C C . HIS A 1 110 ? 8.898 -11.867 -0.139 1 88.81 110 HIS A C 1
ATOM 904 O O . HIS A 1 110 ? 8.109 -11.102 0.415 1 88.81 110 HIS A O 1
ATOM 910 N N . VAL A 1 111 ? 9.828 -11.422 -1.006 1 94.25 111 VAL A N 1
ATOM 911 C CA . VAL A 1 111 ? 9.984 -9.984 -1.202 1 94.25 111 VAL A CA 1
ATOM 912 C C . VAL A 1 111 ? 9.125 -9.531 -2.379 1 94.25 111 VAL A C 1
ATOM 914 O O . VAL A 1 111 ? 9.078 -8.336 -2.693 1 94.25 111 VAL A O 1
ATOM 917 N N . TYR A 1 112 ? 8.445 -10.492 -3.002 1 95.69 112 TYR A N 1
ATOM 918 C CA . TYR A 1 112 ? 7.609 -10.133 -4.141 1 95.69 112 TYR A CA 1
ATOM 919 C C . TYR A 1 112 ? 6.129 -10.18 -3.77 1 95.69 112 TYR A C 1
ATOM 921 O O . TYR A 1 112 ? 5.715 -11 -2.945 1 95.69 112 TYR A O 1
ATOM 929 N N . PHE A 1 113 ? 5.371 -9.32 -4.355 1 97.69 113 PHE A N 1
ATOM 930 C CA . PHE A 1 113 ? 3.914 -9.414 -4.312 1 97.69 113 PHE A CA 1
ATOM 931 C C . PHE A 1 113 ? 3.316 -9.141 -5.688 1 97.69 113 PHE A C 1
ATOM 933 O O . PHE A 1 113 ? 3.982 -8.586 -6.562 1 97.69 113 PHE A O 1
ATOM 940 N N . LEU A 1 114 ? 2.105 -9.594 -5.91 1 96.75 114 LEU A N 1
ATOM 941 C CA . LEU A 1 114 ? 1.356 -9.344 -7.133 1 96.75 114 LEU A CA 1
ATOM 942 C C . LEU A 1 114 ? 0.596 -8.023 -7.043 1 96.75 114 LEU A C 1
ATOM 944 O O . LEU A 1 114 ? -0.025 -7.73 -6.02 1 96.75 114 LEU A O 1
ATOM 948 N N . ALA A 1 115 ? 0.705 -7.215 -8.008 1 97.81 115 ALA A N 1
ATOM 949 C CA . ALA A 1 115 ? -0.213 -6.102 -8.234 1 97.81 115 ALA A CA 1
ATOM 950 C C . ALA A 1 115 ? -0.985 -6.281 -9.539 1 97.81 115 ALA A C 1
ATOM 952 O O . ALA A 1 115 ? -0.389 -6.504 -10.594 1 97.81 115 ALA A O 1
ATOM 953 N N . ALA A 1 116 ? -2.301 -6.242 -9.438 1 95.38 116 ALA A N 1
ATOM 954 C CA . ALA A 1 116 ? -3.146 -6.434 -10.609 1 95.38 116 ALA A CA 1
ATOM 955 C C . ALA A 1 116 ? -4.297 -5.43 -10.625 1 95.38 116 ALA A C 1
ATOM 957 O O . ALA A 1 116 ? -4.883 -5.133 -9.586 1 95.38 116 ALA A O 1
ATOM 958 N N . LYS A 1 117 ? -4.586 -4.914 -11.836 1 95.88 117 LYS A N 1
ATOM 959 C CA . LYS A 1 117 ? -5.727 -4.023 -12.031 1 95.88 117 LYS A CA 1
ATOM 960 C C . LYS A 1 117 ? -7.008 -4.812 -12.281 1 95.88 117 LYS A C 1
ATOM 962 O O . LYS A 1 117 ? -7.031 -5.711 -13.125 1 95.88 117 LYS A O 1
ATOM 967 N N . LEU A 1 118 ? -7.992 -4.512 -11.484 1 94.81 118 LEU A N 1
ATOM 968 C CA . LEU A 1 118 ? -9.305 -5.133 -11.648 1 94.81 118 LEU A CA 1
ATOM 969 C C . LEU A 1 118 ? -10.391 -4.078 -11.797 1 94.81 118 LEU A C 1
ATOM 971 O O . LEU A 1 118 ? -10.172 -2.904 -11.492 1 94.81 118 LEU A O 1
ATOM 975 N N . ARG A 1 119 ? -11.555 -4.5 -12.43 1 95.81 119 ARG A N 1
ATOM 976 C CA . ARG A 1 119 ? -12.773 -3.691 -12.477 1 95.81 119 ARG A CA 1
ATOM 977 C C . ARG A 1 119 ? -13.906 -4.359 -11.711 1 95.81 119 ARG A C 1
ATOM 979 O O . ARG A 1 119 ? -14.258 -5.508 -11.984 1 95.81 119 ARG A O 1
ATOM 986 N N . PHE A 1 120 ? -14.344 -3.617 -10.57 1 95.5 120 PHE A N 1
ATOM 987 C CA . PHE A 1 120 ? -15.5 -4.094 -9.828 1 95.5 120 PHE A CA 1
ATOM 988 C C . PHE A 1 120 ? -16.781 -3.475 -10.367 1 95.5 120 PHE A C 1
ATOM 990 O O . PHE A 1 120 ? -16.812 -2.289 -10.711 1 95.5 120 PHE A O 1
ATOM 997 N N . LEU A 1 121 ? -17.812 -4.254 -10.461 1 93.06 121 LEU A N 1
ATOM 998 C CA . LEU A 1 121 ? -19.141 -3.795 -10.852 1 93.06 121 LEU A CA 1
ATOM 999 C C . LEU A 1 121 ? -20.141 -4.008 -9.727 1 93.06 121 LEU A C 1
ATOM 1001 O O . LEU A 1 121 ? -21.016 -4.875 -9.82 1 93.06 121 LEU A O 1
ATOM 1005 N N . PRO A 1 122 ? -20.016 -3.152 -8.727 1 90.25 122 PRO A N 1
ATOM 1006 C CA . PRO A 1 122 ? -21.016 -3.271 -7.656 1 90.25 122 PRO A CA 1
ATOM 1007 C C . PRO A 1 122 ? -22.422 -2.881 -8.109 1 90.25 122 PRO A C 1
ATOM 1009 O O . PRO A 1 122 ? -22.578 -2.137 -9.086 1 90.25 122 PRO A O 1
ATOM 1012 N N . ARG A 1 123 ? -23.406 -3.482 -7.461 1 83.88 123 ARG A N 1
ATOM 1013 C CA . ARG A 1 123 ? -24.781 -3.178 -7.82 1 83.88 123 ARG A CA 1
ATOM 1014 C C . ARG A 1 123 ? -25.156 -1.751 -7.426 1 83.88 123 ARG A C 1
ATOM 1016 O O . ARG A 1 123 ? -24.891 -1.326 -6.301 1 83.88 123 ARG A O 1
ATOM 1023 N N . GLY A 1 124 ? -25.734 -1.005 -8.383 1 83.38 124 GLY A N 1
ATOM 1024 C CA . GLY A 1 124 ? -26.297 0.302 -8.094 1 83.38 124 GLY A CA 1
ATOM 1025 C C . GLY A 1 124 ? -25.266 1.407 -8.047 1 83.38 124 GLY A C 1
ATOM 1026 O O . GLY A 1 124 ? -25.562 2.539 -7.664 1 83.38 124 GLY A O 1
ATOM 1027 N N . VAL A 1 125 ? -24.062 1.064 -8.227 1 82.75 125 VAL A N 1
ATOM 1028 C CA . VAL A 1 125 ? -23.031 2.082 -8.211 1 82.75 125 VAL A CA 1
ATOM 1029 C C . VAL A 1 125 ? -22.203 1.991 -9.492 1 82.75 125 VAL A C 1
ATOM 1031 O O . VAL A 1 125 ? -22.266 0.99 -10.211 1 82.75 125 VAL A O 1
ATOM 1034 N N . SER A 1 126 ? -21.547 3.041 -9.891 1 90.06 126 SER A N 1
ATOM 1035 C CA . SER A 1 126 ? -20.672 3.064 -11.055 1 90.06 126 SER A CA 1
ATOM 1036 C C . SER A 1 126 ? -19.516 2.084 -10.898 1 90.06 126 SER A C 1
ATOM 1038 O O . SER A 1 126 ? -19.125 1.755 -9.773 1 90.06 126 SER A O 1
ATOM 1040 N N . PRO A 1 127 ? -19.031 1.578 -12 1 94.31 127 PRO A N 1
ATOM 1041 C CA . PRO A 1 127 ? -17.859 0.714 -11.938 1 94.31 127 PRO A CA 1
ATOM 1042 C C . PRO A 1 127 ? -16.703 1.352 -11.172 1 94.31 127 PRO A C 1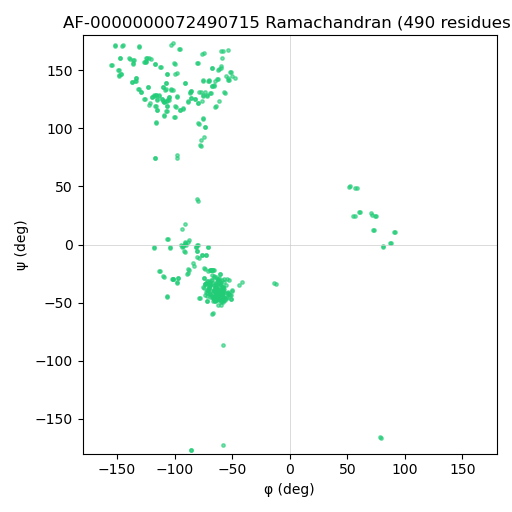
ATOM 1044 O O . PRO A 1 127 ? -16.531 2.574 -11.203 1 94.31 127 PRO A O 1
ATOM 1047 N N . VAL A 1 128 ? -15.914 0.496 -10.516 1 95.56 128 VAL A N 1
ATOM 1048 C CA . VAL A 1 128 ? -14.812 0.978 -9.695 1 95.56 128 VAL A CA 1
ATOM 1049 C C . VAL A 1 128 ? -13.516 0.292 -10.125 1 95.56 128 VAL A C 1
ATOM 1051 O O . VAL A 1 128 ? -13.445 -0.938 -10.188 1 95.56 128 VAL A O 1
ATOM 1054 N N . ASP A 1 129 ? -12.492 1.093 -10.461 1 96.12 129 ASP A N 1
ATOM 1055 C CA . ASP A 1 129 ? -11.156 0.546 -10.672 1 96.12 129 ASP A CA 1
ATOM 1056 C C . ASP A 1 129 ? -10.516 0.121 -9.352 1 96.12 129 ASP A C 1
ATOM 1058 O O . ASP A 1 129 ? -10.445 0.909 -8.406 1 96.12 129 ASP A O 1
ATOM 1062 N N . VAL A 1 130 ? -10.023 -1.147 -9.32 1 97.19 130 VAL A N 1
ATOM 1063 C CA . VAL A 1 130 ? -9.547 -1.739 -8.078 1 97.19 130 VAL A CA 1
ATOM 1064 C C . VAL A 1 130 ? -8.094 -2.193 -8.242 1 97.19 130 VAL A C 1
ATOM 1066 O O . VAL A 1 130 ? -7.734 -2.766 -9.273 1 97.19 130 VAL A O 1
ATOM 1069 N N . LEU A 1 131 ? -7.289 -1.899 -7.27 1 97.5 131 LEU A N 1
ATOM 1070 C CA . LEU A 1 131 ? -5.965 -2.498 -7.16 1 97.5 131 LEU A CA 1
ATOM 1071 C C . LEU A 1 131 ? -6 -3.75 -6.289 1 97.5 131 LEU A C 1
ATOM 1073 O O . LEU A 1 131 ? -6.371 -3.682 -5.113 1 97.5 131 LEU A O 1
ATOM 1077 N N . HIS A 1 132 ? -5.699 -4.852 -6.879 1 97.31 132 HIS A N 1
ATOM 1078 C CA . HIS A 1 132 ? -5.508 -6.117 -6.176 1 97.31 132 HIS A CA 1
ATOM 1079 C C . HIS A 1 132 ? -4.035 -6.355 -5.863 1 97.31 132 HIS A C 1
ATOM 1081 O O . HIS A 1 132 ? -3.205 -6.422 -6.77 1 97.31 132 HIS A O 1
ATOM 1087 N N . ARG A 1 133 ? -3.664 -6.406 -4.629 1 97.75 133 ARG A N 1
ATOM 1088 C CA . ARG A 1 133 ? -2.346 -6.836 -4.172 1 97.75 133 ARG A CA 1
ATOM 1089 C C . ARG A 1 133 ? -2.416 -8.211 -3.508 1 97.75 133 ARG A C 1
ATOM 1091 O O . ARG A 1 133 ? -3.307 -8.469 -2.695 1 97.75 133 ARG A O 1
ATOM 1098 N N . MET A 1 134 ? -1.52 -9.07 -3.865 1 96.5 134 MET A N 1
ATOM 1099 C CA . MET A 1 134 ? -1.519 -10.414 -3.281 1 96.5 134 MET A CA 1
ATOM 1100 C C . MET A 1 134 ? -0.135 -10.773 -2.752 1 96.5 134 MET A C 1
ATOM 1102 O O . MET A 1 134 ? 0.865 -10.609 -3.453 1 96.5 134 MET A O 1
ATOM 1106 N N . TYR A 1 135 ? -0.089 -11.258 -1.532 1 96 135 TYR A N 1
ATOM 1107 C CA . TYR A 1 135 ? 1.124 -11.711 -0.859 1 96 135 TYR A CA 1
ATOM 1108 C C . TYR A 1 135 ? 1.039 -13.195 -0.522 1 96 135 TYR A C 1
ATOM 1110 O O . TYR A 1 135 ? 0.049 -13.648 0.054 1 96 135 TYR A O 1
ATOM 1118 N N . TYR A 1 136 ? 2.062 -13.906 -0.922 1 91.38 136 TYR A N 1
ATOM 1119 C CA . TYR A 1 136 ? 2.205 -15.258 -0.387 1 91.38 136 TYR A CA 1
ATOM 1120 C C . TYR A 1 136 ? 2.953 -15.242 0.941 1 91.38 136 TYR A C 1
ATOM 1122 O O . TYR A 1 136 ? 3.959 -14.539 1.086 1 91.38 136 TYR A O 1
ATOM 1130 N N . ILE A 1 137 ? 2.424 -15.906 1.872 1 90.31 137 ILE A N 1
ATOM 1131 C CA . ILE A 1 137 ? 3.031 -16 3.195 1 90.31 137 ILE A CA 1
ATOM 1132 C C . ILE A 1 137 ? 3.578 -17.422 3.406 1 90.31 137 ILE A C 1
ATOM 1134 O O . ILE A 1 137 ? 2.844 -18.391 3.285 1 90.31 137 ILE A O 1
ATOM 1138 N N . TYR A 1 138 ? 4.793 -17.453 3.676 1 83.69 138 TYR A N 1
ATOM 1139 C CA . TYR A 1 138 ? 5.465 -18.719 3.879 1 83.69 138 TYR A CA 1
ATOM 1140 C C . TYR A 1 138 ? 5.637 -19.016 5.363 1 83.69 138 TYR A C 1
ATOM 1142 O O . TYR A 1 138 ? 5.648 -18.109 6.188 1 83.69 138 TYR A O 1
ATOM 1150 N N . THR A 1 139 ? 5.766 -20.266 5.727 1 78.81 139 THR A N 1
ATOM 1151 C CA . THR A 1 139 ? 6.059 -20.672 7.098 1 78.81 139 THR A CA 1
ATOM 1152 C C . THR A 1 139 ? 7.395 -20.078 7.555 1 78.81 139 THR A C 1
ATOM 1154 O O . THR A 1 139 ? 8.242 -19.734 6.73 1 78.81 139 THR A O 1
ATOM 1157 N N . PRO A 1 140 ? 7.543 -19.891 8.891 1 71.25 140 PRO A N 1
ATOM 1158 C CA . PRO A 1 140 ? 8.758 -19.25 9.406 1 71.25 140 PRO A CA 1
ATOM 1159 C C . PRO A 1 140 ? 10.031 -19.953 8.938 1 71.25 140 PRO A C 1
ATOM 1161 O O . PRO A 1 140 ? 11.078 -19.312 8.82 1 71.25 140 PRO A O 1
ATOM 1164 N N . ASP A 1 141 ? 9.922 -21.188 8.719 1 67.25 141 ASP A N 1
ATOM 1165 C CA . ASP A 1 141 ? 11.109 -21.906 8.258 1 67.25 141 ASP A CA 1
ATOM 1166 C C . ASP A 1 141 ? 11.328 -21.703 6.766 1 67.25 141 ASP A C 1
ATOM 1168 O O . ASP A 1 141 ? 12.352 -22.125 6.219 1 67.25 141 ASP A O 1
ATOM 1172 N N . GLY A 1 142 ? 10.391 -20.906 6.129 1 63.66 142 GLY A N 1
ATOM 1173 C CA . GLY A 1 142 ? 10.508 -20.484 4.746 1 63.66 142 GLY A CA 1
ATOM 1174 C C . GLY A 1 142 ? 10.242 -21.594 3.754 1 63.66 142 GLY A C 1
ATOM 1175 O O . GLY A 1 142 ? 10.352 -21.391 2.541 1 63.66 142 GLY A O 1
ATOM 1176 N N . ASP A 1 143 ? 9.742 -22.656 4.137 1 64.25 143 ASP A N 1
ATOM 1177 C CA . ASP A 1 143 ? 9.766 -23.828 3.275 1 64.25 143 ASP A CA 1
ATOM 1178 C C . ASP A 1 143 ? 8.414 -24.047 2.598 1 64.25 143 ASP A C 1
ATOM 1180 O O . ASP A 1 143 ? 8.352 -24.578 1.487 1 64.25 143 ASP A O 1
ATOM 1184 N N . ALA A 1 144 ? 7.43 -23.609 3.309 1 71.81 144 ALA A N 1
ATOM 1185 C CA . ALA A 1 144 ? 6.121 -23.984 2.775 1 71.81 144 ALA A CA 1
ATOM 1186 C C . ALA A 1 144 ? 5.188 -22.766 2.711 1 71.81 144 ALA A C 1
ATOM 1188 O O . ALA A 1 144 ? 5.172 -21.938 3.623 1 71.81 144 ALA A O 1
ATOM 1189 N N . LEU A 1 145 ? 4.535 -22.688 1.497 1 79.31 145 LEU A N 1
ATOM 1190 C CA . LEU A 1 145 ? 3.473 -21.703 1.36 1 79.31 145 LEU A CA 1
ATOM 1191 C C . LEU A 1 145 ? 2.307 -22.016 2.289 1 79.31 145 LEU A C 1
ATOM 1193 O O . LEU A 1 145 ? 1.751 -23.125 2.238 1 79.31 145 LEU A O 1
ATOM 1197 N N . SER A 1 146 ? 2.002 -21.141 3.207 1 83.12 146 SER A N 1
ATOM 1198 C CA . SER A 1 146 ? 0.974 -21.406 4.207 1 83.12 146 SER A CA 1
ATOM 1199 C C . SER A 1 146 ? -0.295 -20.609 3.922 1 83.12 146 SER A C 1
ATOM 1201 O O . SER A 1 146 ? -1.402 -21.141 4.012 1 83.12 146 SER A O 1
ATOM 1203 N N . HIS A 1 147 ? -0.122 -19.312 3.602 1 89.12 147 HIS A N 1
ATOM 1204 C CA . HIS A 1 147 ? -1.272 -18.438 3.395 1 89.12 147 HIS A CA 1
ATOM 1205 C C . HIS A 1 147 ? -1.089 -17.562 2.158 1 89.12 147 HIS A C 1
ATOM 1207 O O . HIS A 1 147 ? 0.031 -17.406 1.667 1 89.12 147 HIS A O 1
ATOM 1213 N N . ALA A 1 148 ? -2.193 -17.141 1.646 1 89.69 148 ALA A N 1
ATOM 1214 C CA . ALA A 1 148 ? -2.246 -16.062 0.664 1 89.69 148 ALA A CA 1
ATOM 1215 C C . ALA A 1 148 ? -3.078 -14.898 1.18 1 89.69 148 ALA A C 1
ATOM 1217 O O . ALA A 1 148 ? -4.176 -15.094 1.706 1 89.69 148 ALA A O 1
ATOM 1218 N N . LEU A 1 149 ? -2.504 -13.719 1.151 1 95.81 149 LEU A N 1
ATOM 1219 C CA . LEU A 1 149 ? -3.211 -12.508 1.536 1 95.81 149 LEU A CA 1
ATOM 1220 C C . LEU A 1 149 ? -3.539 -11.656 0.313 1 95.81 149 LEU A C 1
ATOM 1222 O O . LEU A 1 149 ? -2.635 -11.172 -0.374 1 95.81 149 LEU A O 1
ATOM 1226 N N . CYS A 1 150 ? -4.812 -11.508 0.024 1 95.94 150 CYS A N 1
ATOM 1227 C CA . CYS A 1 150 ? -5.289 -10.656 -1.061 1 95.94 150 CYS A CA 1
ATOM 1228 C C . CYS A 1 150 ? -5.891 -9.367 -0.518 1 95.94 150 CYS A C 1
ATOM 1230 O O . CYS A 1 150 ? -6.758 -9.398 0.357 1 95.94 150 CYS A O 1
ATOM 1232 N N . LEU A 1 151 ? -5.395 -8.273 -0.974 1 97.56 151 LEU A N 1
ATOM 1233 C CA . LEU A 1 151 ? -5.879 -6.945 -0.616 1 97.56 151 LEU A CA 1
ATOM 1234 C C . LEU A 1 151 ? -6.562 -6.281 -1.805 1 97.56 151 LEU A C 1
ATOM 1236 O O . LEU A 1 151 ? -5.984 -6.184 -2.889 1 97.56 151 LEU A O 1
ATOM 1240 N N . TYR A 1 152 ? -7.809 -5.852 -1.586 1 96.88 152 TYR A N 1
ATOM 1241 C CA . TYR A 1 152 ? -8.57 -5.156 -2.615 1 96.88 152 TYR A CA 1
ATOM 1242 C C . TYR A 1 152 ? -8.898 -3.732 -2.182 1 96.88 152 TYR A C 1
ATOM 1244 O O . TYR A 1 152 ? -9.516 -3.521 -1.133 1 96.88 152 TYR A O 1
ATOM 1252 N N . GLY A 1 153 ? -8.477 -2.773 -2.85 1 97.19 153 GLY A N 1
ATOM 1253 C CA . GLY A 1 153 ? -8.773 -1.366 -2.641 1 97.19 153 GLY A CA 1
ATOM 1254 C C . GLY A 1 153 ? -8.875 -0.579 -3.934 1 97.19 153 GLY A C 1
ATOM 1255 O O . GLY A 1 153 ? -8.602 -1.111 -5.012 1 97.19 153 GLY A O 1
ATOM 1256 N N . PRO A 1 154 ? -9.328 0.689 -3.809 1 96.81 154 PRO A N 1
ATOM 1257 C CA . PRO A 1 154 ? -9.406 1.486 -5.035 1 96.81 154 PRO A CA 1
ATOM 1258 C C . PRO A 1 154 ? -8.039 1.708 -5.68 1 96.81 154 PRO A C 1
ATOM 1260 O O . PRO A 1 154 ? -7.031 1.805 -4.977 1 96.81 154 PRO A O 1
ATOM 1263 N N . GLN A 1 155 ? -7.996 1.692 -6.961 1 96.19 155 GLN A N 1
ATOM 1264 C CA . GLN A 1 155 ? -6.758 1.977 -7.684 1 96.19 155 GLN A CA 1
ATOM 1265 C C . GLN A 1 155 ? -6.422 3.465 -7.633 1 96.19 155 GLN A C 1
ATOM 1267 O O . GLN A 1 155 ? -6.992 4.258 -8.383 1 96.19 155 GLN A O 1
ATOM 1272 N N . ALA A 1 156 ? -5.5 3.771 -6.762 1 93.62 156 ALA A N 1
ATOM 1273 C CA . ALA A 1 156 ? -5.078 5.164 -6.645 1 93.62 156 ALA A CA 1
ATOM 1274 C C . ALA A 1 156 ? -3.809 5.422 -7.457 1 93.62 156 ALA A C 1
ATOM 1276 O O . ALA A 1 156 ? -3.574 6.543 -7.91 1 93.62 156 ALA A O 1
ATOM 1277 N N . PHE A 1 157 ? -3.023 4.371 -7.602 1 93.06 157 PHE A N 1
ATOM 1278 C CA . PHE A 1 157 ? -1.729 4.492 -8.266 1 93.06 157 PHE A CA 1
ATOM 1279 C C . PHE A 1 157 ? -1.687 3.65 -9.531 1 93.06 157 PHE A C 1
ATOM 1281 O O . PHE A 1 157 ? -2.41 2.66 -9.648 1 93.06 157 PHE A O 1
ATOM 1288 N N . ASP A 1 158 ? -0.801 4.098 -10.398 1 93 158 ASP A N 1
ATOM 1289 C CA . ASP A 1 158 ? -0.749 3.432 -11.695 1 93 158 ASP A CA 1
ATOM 1290 C C . ASP A 1 158 ? 0.563 2.67 -11.875 1 93 158 ASP A C 1
ATOM 1292 O O . ASP A 1 158 ? 1.548 2.955 -11.188 1 93 158 ASP A O 1
ATOM 1296 N N . PHE A 1 159 ? 0.531 1.663 -12.648 1 93.62 159 PHE A N 1
ATOM 1297 C CA . PHE A 1 159 ? 1.683 0.904 -13.117 1 93.62 159 PHE A CA 1
ATOM 1298 C C . PHE A 1 159 ? 1.436 0.367 -14.523 1 93.62 159 PHE A C 1
ATOM 1300 O O . PHE A 1 159 ? 0.293 0.316 -14.984 1 93.62 159 PHE A O 1
ATOM 1307 N N . PRO A 1 160 ? 2.523 0.014 -15.195 1 91.56 160 PRO A N 1
ATOM 1308 C CA . PRO A 1 160 ? 2.33 -0.451 -16.562 1 91.56 160 PRO A CA 1
ATOM 1309 C C . PRO A 1 160 ? 1.647 -1.814 -16.641 1 91.56 160 PRO A C 1
ATOM 1311 O O . PRO A 1 160 ? 1.895 -2.678 -15.797 1 91.56 160 PRO A O 1
ATOM 1314 N N . GLY A 1 161 ? 0.754 -1.97 -17.625 1 90.62 161 GLY A N 1
ATOM 1315 C CA . GLY A 1 161 ? 0.103 -3.25 -17.859 1 90.62 161 GLY A CA 1
ATOM 1316 C C . GLY A 1 161 ? -1.034 -3.521 -16.891 1 90.62 161 GLY A C 1
ATOM 1317 O O . GLY A 1 161 ? -1.537 -2.604 -16.25 1 90.62 161 GLY A O 1
ATOM 1318 N N . ARG A 1 162 ? -1.448 -4.762 -16.891 1 91.44 162 ARG A N 1
ATOM 1319 C CA . ARG A 1 162 ? -2.592 -5.141 -16.062 1 91.44 162 ARG A CA 1
ATOM 1320 C C . ARG A 1 162 ? -2.139 -5.832 -14.781 1 91.44 162 ARG A C 1
ATOM 1322 O O . ARG A 1 162 ? -2.854 -5.816 -13.781 1 91.44 162 ARG A O 1
ATOM 1329 N N . SER A 1 163 ? -1.004 -6.516 -14.852 1 93.88 163 SER A N 1
ATOM 1330 C CA . SER A 1 163 ? -0.475 -7.203 -13.68 1 93.88 163 SER A CA 1
ATOM 1331 C C . SER A 1 163 ? 1.05 -7.234 -13.695 1 93.88 163 SER A C 1
ATOM 1333 O O . SER A 1 163 ? 1.661 -7.32 -14.766 1 93.88 163 SER A O 1
ATOM 1335 N N . VAL A 1 164 ? 1.627 -7.148 -12.547 1 96.19 164 VAL A N 1
ATOM 1336 C CA . VAL A 1 164 ? 3.078 -7.164 -12.398 1 96.19 164 VAL A CA 1
ATOM 1337 C C . VAL A 1 164 ? 3.451 -7.863 -11.086 1 96.19 164 VAL A C 1
ATOM 1339 O O . VAL A 1 164 ? 2.688 -7.836 -10.125 1 96.19 164 VAL A O 1
ATOM 1342 N N . ALA A 1 165 ? 4.559 -8.555 -11.062 1 96.19 165 ALA A N 1
ATOM 1343 C CA . ALA A 1 165 ? 5.238 -8.898 -9.82 1 96.19 165 ALA A CA 1
ATOM 1344 C C . ALA A 1 165 ? 6.102 -7.738 -9.328 1 96.19 165 ALA A C 1
ATOM 1346 O O . ALA A 1 165 ? 6.934 -7.215 -10.07 1 96.19 165 ALA A O 1
ATOM 1347 N N . VAL A 1 166 ? 5.91 -7.312 -8.141 1 97.62 166 VAL A N 1
ATOM 1348 C CA . VAL A 1 166 ? 6.621 -6.164 -7.582 1 97.62 166 VAL A CA 1
ATOM 1349 C C . VAL A 1 166 ? 7.652 -6.641 -6.562 1 97.62 166 VAL A C 1
ATOM 1351 O O . VAL A 1 166 ? 7.32 -7.379 -5.629 1 97.62 166 VAL A O 1
ATOM 1354 N N . ASN A 1 167 ? 8.906 -6.297 -6.746 1 97.19 167 ASN A N 1
ATOM 1355 C CA . ASN A 1 167 ? 9.898 -6.453 -5.684 1 97.19 167 ASN A CA 1
ATOM 1356 C C . ASN A 1 167 ? 9.742 -5.379 -4.609 1 97.19 167 ASN A C 1
ATOM 1358 O O . ASN A 1 167 ? 10.047 -4.207 -4.848 1 97.19 167 ASN A O 1
ATOM 1362 N N . SER A 1 168 ? 9.273 -5.754 -3.449 1 96.5 168 SER A N 1
ATOM 1363 C CA . SER A 1 168 ? 8.914 -4.809 -2.396 1 96.5 168 SER A CA 1
ATOM 1364 C C . SER A 1 168 ? 10.156 -4.191 -1.762 1 96.5 168 SER A C 1
ATOM 1366 O O . SER A 1 168 ? 10.055 -3.262 -0.957 1 96.5 168 SER A O 1
ATOM 1368 N N . VAL A 1 169 ? 11.328 -4.668 -2.07 1 95.44 169 VAL A N 1
ATOM 1369 C CA . VAL A 1 169 ? 12.57 -4.172 -1.488 1 95.44 169 VAL A CA 1
ATOM 1370 C C . VAL A 1 169 ? 13.234 -3.178 -2.443 1 95.44 169 VAL A C 1
ATOM 1372 O O . VAL A 1 169 ? 13.805 -2.178 -2.006 1 95.44 169 VAL A O 1
ATOM 1375 N N . THR A 1 170 ? 13.086 -3.365 -3.75 1 94.19 170 THR A N 1
ATOM 1376 C CA . THR A 1 170 ? 13.789 -2.531 -4.715 1 94.19 170 THR A CA 1
ATOM 1377 C C . THR A 1 170 ? 12.805 -1.668 -5.504 1 94.19 170 THR A C 1
ATOM 1379 O O . THR A 1 170 ? 13.203 -0.686 -6.133 1 94.19 170 THR A O 1
ATOM 1382 N N . GLY A 1 171 ? 11.57 -2.09 -5.559 1 95.31 171 GLY A N 1
ATOM 1383 C CA . GLY A 1 171 ? 10.578 -1.375 -6.348 1 95.31 171 GLY A CA 1
ATOM 1384 C C . GLY A 1 171 ? 10.531 -1.825 -7.797 1 95.31 171 GLY A C 1
ATOM 1385 O O . GLY A 1 171 ? 9.727 -1.321 -8.578 1 95.31 171 GLY A O 1
ATOM 1386 N N . GLN A 1 172 ? 11.344 -2.771 -8.125 1 95.44 172 GLN A N 1
ATOM 1387 C CA . GLN A 1 172 ? 11.383 -3.252 -9.5 1 95.44 172 GLN A CA 1
ATOM 1388 C C . GLN A 1 172 ? 10.086 -3.969 -9.875 1 95.44 172 GLN A C 1
ATOM 1390 O O . GLN A 1 172 ? 9.547 -4.746 -9.078 1 95.44 172 GLN A O 1
ATOM 1395 N N . LEU A 1 173 ? 9.594 -3.662 -11.07 1 95.94 173 LEU A N 1
ATOM 1396 C CA .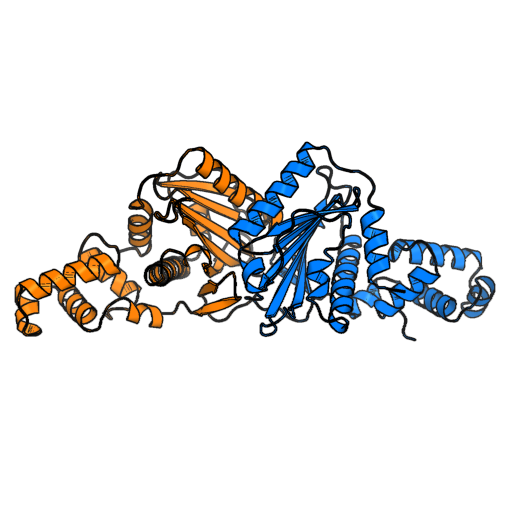 LEU A 1 173 ? 8.391 -4.293 -11.602 1 95.94 173 LEU A CA 1
ATOM 1397 C C . LEU A 1 173 ? 8.742 -5.352 -12.641 1 95.94 173 LEU A C 1
ATOM 1399 O O . LEU A 1 173 ? 9.586 -5.121 -13.508 1 95.94 173 LEU A O 1
ATOM 1403 N N . HIS A 1 174 ? 8.125 -6.508 -12.516 1 93.69 174 HIS A N 1
ATOM 1404 C CA . HIS A 1 174 ? 8.234 -7.582 -13.5 1 93.69 174 HIS A CA 1
ATOM 1405 C C . HIS A 1 174 ? 6.887 -7.871 -14.148 1 93.69 174 HIS A C 1
ATOM 1407 O O . HIS A 1 174 ? 6 -8.453 -13.516 1 93.69 174 HIS A O 1
ATOM 1413 N N . PRO A 1 175 ? 6.742 -7.406 -15.398 1 91.88 175 PRO A N 1
ATOM 1414 C CA . PRO A 1 175 ? 5.461 -7.648 -16.062 1 91.88 175 PRO A CA 1
ATOM 1415 C C . PRO A 1 175 ? 5.098 -9.133 -16.125 1 91.88 175 PRO A C 1
ATOM 1417 O O . PRO A 1 175 ? 5.957 -9.977 -16.391 1 91.88 175 PRO A O 1
ATOM 1420 N N . LEU A 1 176 ? 3.867 -9.367 -15.703 1 87.62 176 LEU A N 1
ATOM 1421 C CA . LEU A 1 176 ? 3.346 -10.727 -15.797 1 87.62 176 LEU A CA 1
ATOM 1422 C C . LEU A 1 176 ? 2.49 -10.898 -17.047 1 87.62 176 LEU A C 1
ATOM 1424 O O . LEU A 1 176 ? 1.288 -10.617 -17.031 1 87.62 176 LEU A O 1
ATOM 1428 N N . THR A 1 177 ? 3.156 -10.969 -18.141 1 76.31 177 THR A N 1
ATOM 1429 C CA . THR A 1 177 ? 2.502 -11.062 -19.453 1 76.31 177 THR A CA 1
ATOM 1430 C C . THR A 1 177 ? 2.521 -12.508 -19.953 1 76.31 177 THR A C 1
ATOM 1432 O O . THR A 1 177 ? 3.111 -13.383 -19.328 1 76.31 177 THR A O 1
ATOM 1435 N N . SER A 1 178 ? 1.804 -12.555 -21.047 1 63.69 178 SER A N 1
ATOM 1436 C CA . SER A 1 178 ? 1.773 -13.844 -21.719 1 63.69 178 SER A CA 1
ATOM 1437 C C . SER A 1 178 ? 3.18 -14.32 -22.078 1 63.69 178 SER A C 1
ATOM 1439 O O . SER A 1 178 ? 3.453 -15.516 -22.078 1 63.69 178 SER A O 1
ATOM 1441 N N . ALA A 1 179 ? 3.951 -13.367 -22.344 1 56.75 179 ALA A N 1
ATOM 1442 C CA . ALA A 1 179 ? 5.324 -13.742 -22.672 1 56.75 179 ALA A CA 1
ATOM 1443 C C . ALA A 1 179 ? 5.969 -14.516 -21.531 1 56.75 179 ALA A C 1
ATOM 1445 O O . ALA A 1 179 ? 6.832 -15.367 -21.75 1 56.75 179 ALA A O 1
ATOM 1446 N N . SER A 1 180 ? 5.539 -14.188 -20.391 1 58.66 180 SER A N 1
ATOM 1447 C CA . SER A 1 180 ? 6.078 -14.867 -19.219 1 58.66 180 SER A CA 1
ATOM 1448 C C . SER A 1 180 ? 5.617 -16.328 -19.156 1 58.66 180 SER A C 1
ATOM 1450 O O . SER A 1 180 ? 6.262 -17.156 -18.531 1 58.66 180 SER A O 1
ATOM 1452 N N . ASP A 1 181 ? 4.547 -16.391 -19.875 1 62.44 181 ASP A N 1
ATOM 1453 C CA . ASP A 1 181 ? 3.951 -17.719 -19.891 1 62.44 181 ASP A CA 1
ATOM 1454 C C . ASP A 1 181 ? 4.812 -18.688 -20.688 1 62.44 181 ASP A C 1
ATOM 1456 O O . ASP A 1 181 ? 4.922 -19.875 -20.344 1 62.44 181 ASP A O 1
ATOM 1460 N N . ASP A 1 182 ? 5.449 -18.062 -21.688 1 58.5 182 ASP A N 1
ATOM 1461 C CA . ASP A 1 182 ? 6.223 -18.875 -22.625 1 58.5 182 ASP A CA 1
ATOM 1462 C C . ASP A 1 182 ? 7.434 -19.5 -21.938 1 58.5 182 ASP A C 1
ATOM 1464 O O . ASP A 1 182 ? 7.941 -20.531 -22.375 1 58.5 182 ASP A O 1
ATOM 1468 N N . SER A 1 183 ? 7.812 -18.922 -20.891 1 61.34 183 SER A N 1
ATOM 1469 C CA . SER A 1 183 ? 9.055 -19.406 -20.281 1 61.34 183 SER A CA 1
ATOM 1470 C C . SER A 1 183 ? 8.781 -20.516 -19.266 1 61.34 183 SER A C 1
ATOM 1472 O O . SER A 1 183 ? 9.711 -21.141 -18.766 1 61.34 183 SER A O 1
ATOM 1474 N N . ILE A 1 184 ? 7.605 -20.797 -19.141 1 69.81 184 ILE A N 1
ATOM 1475 C CA . ILE A 1 184 ? 7.273 -21.797 -18.141 1 69.81 184 ILE A CA 1
ATOM 1476 C C . ILE A 1 184 ? 7.695 -23.188 -18.656 1 69.81 184 ILE A C 1
ATOM 1478 O O . ILE A 1 184 ? 8.297 -23.969 -17.906 1 69.81 184 ILE A O 1
ATOM 1482 N N . LEU A 1 185 ? 7.398 -23.422 -19.906 1 77.81 185 LEU A N 1
ATOM 1483 C CA . LEU A 1 185 ? 7.766 -24.703 -20.5 1 77.81 185 LEU A CA 1
ATOM 1484 C C . LEU A 1 185 ? 8.891 -24.516 -21.516 1 77.81 185 LEU A C 1
ATOM 1486 O O . LEU A 1 185 ? 8.93 -23.516 -22.234 1 77.81 185 LEU A O 1
ATOM 1490 N N . SER A 1 186 ? 9.883 -25.453 -21.406 1 77.88 186 SER A N 1
ATOM 1491 C CA . SER A 1 186 ? 10.906 -25.453 -22.453 1 77.88 186 SER A CA 1
ATOM 1492 C C . SER A 1 186 ? 10.289 -25.656 -23.828 1 77.88 186 SER A C 1
ATOM 1494 O O . SER A 1 186 ? 9.125 -26.047 -23.938 1 77.88 186 SER 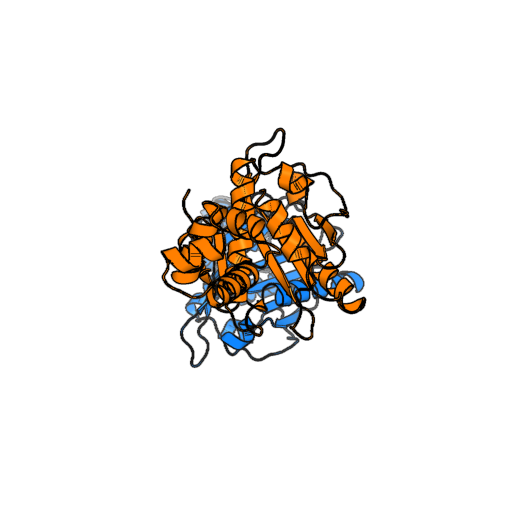A O 1
ATOM 1496 N N . ARG A 1 187 ? 11.125 -25.391 -24.812 1 83.06 187 ARG A N 1
ATOM 1497 C CA . ARG A 1 187 ? 10.664 -25.578 -26.188 1 83.06 187 ARG A CA 1
ATOM 1498 C C . ARG A 1 187 ? 10.188 -27.016 -26.406 1 83.06 187 ARG A C 1
ATOM 1500 O O . ARG A 1 187 ? 9.133 -27.234 -27 1 83.06 187 ARG A O 1
ATOM 1507 N N . ARG A 1 188 ? 10.953 -27.953 -25.828 1 88.19 188 ARG A N 1
ATOM 1508 C CA . ARG A 1 188 ? 10.617 -29.359 -26.031 1 88.19 188 ARG A CA 1
ATOM 1509 C C . ARG A 1 188 ? 9.352 -29.734 -25.266 1 88.19 188 ARG A C 1
ATOM 1511 O O . ARG A 1 188 ? 8.492 -30.438 -25.781 1 88.19 188 ARG A O 1
ATOM 1518 N N . GLU A 1 189 ? 9.281 -29.141 -24.016 1 88.62 189 GLU A N 1
ATOM 1519 C CA . GLU A 1 189 ? 8.094 -29.406 -23.203 1 88.62 189 GLU A CA 1
ATOM 1520 C C . GLU A 1 189 ? 6.84 -28.844 -23.875 1 88.62 189 GLU A C 1
ATOM 1522 O O . GLU A 1 189 ? 5.785 -29.469 -23.844 1 88.62 189 GLU A O 1
ATOM 1527 N N . LYS A 1 190 ? 7 -27.75 -24.484 1 88.38 190 LYS A N 1
ATOM 1528 C CA . LYS A 1 190 ? 5.879 -27.141 -25.203 1 88.38 190 LYS A CA 1
ATOM 1529 C C . LYS A 1 190 ? 5.453 -28.016 -26.391 1 88.38 190 LYS A C 1
ATOM 1531 O O . LYS A 1 190 ? 4.262 -28.234 -26.609 1 88.38 190 LYS A O 1
ATOM 1536 N N . GLN A 1 191 ? 6.41 -28.5 -27.141 1 90.25 191 GLN A N 1
ATOM 1537 C CA . GLN A 1 191 ? 6.137 -29.375 -28.281 1 90.25 191 GLN A CA 1
ATOM 1538 C C . GLN A 1 191 ? 5.402 -30.641 -27.844 1 90.25 191 GLN A C 1
ATOM 1540 O O . GLN A 1 191 ? 4.418 -31.031 -28.469 1 90.25 191 GLN A O 1
ATOM 1545 N N . VAL A 1 192 ? 5.91 -31.188 -26.766 1 93.75 192 VAL A N 1
ATOM 1546 C CA . VAL A 1 192 ? 5.285 -32.406 -26.234 1 93.75 192 VAL A CA 1
ATOM 1547 C C . VAL A 1 192 ? 3.846 -32.094 -25.828 1 93.75 192 VAL A C 1
ATOM 1549 O O . VAL A 1 192 ? 2.926 -32.844 -26.172 1 93.75 192 VAL A O 1
ATOM 1552 N N . LEU A 1 193 ? 3.701 -31 -25.109 1 91 193 LEU A N 1
ATOM 1553 C CA . LEU A 1 193 ? 2.377 -30.641 -24.625 1 91 193 LEU A CA 1
ATOM 1554 C C . LEU A 1 193 ? 1.423 -30.359 -25.781 1 91 193 LEU A C 1
ATOM 1556 O O . LEU A 1 193 ? 0.247 -30.719 -25.719 1 91 193 LEU A O 1
ATOM 1560 N N . GLU A 1 194 ? 1.901 -29.734 -26.797 1 91.38 194 GLU A N 1
ATOM 1561 C CA . GLU A 1 194 ? 1.095 -29.453 -27.984 1 91.38 194 GLU A CA 1
ATOM 1562 C C . GLU A 1 194 ? 0.596 -30.75 -28.625 1 91.38 194 GLU A C 1
ATOM 1564 O O . GLU A 1 194 ? -0.569 -30.844 -29.016 1 91.38 194 GLU A O 1
ATOM 1569 N N . LEU A 1 195 ? 1.475 -31.719 -28.719 1 93.44 195 LEU A N 1
ATOM 1570 C CA . LEU A 1 195 ? 1.122 -33 -29.328 1 93.44 195 LEU A CA 1
ATOM 1571 C C . LEU A 1 195 ? 0.153 -33.781 -28.438 1 93.44 195 LEU A C 1
ATOM 1573 O O . LEU A 1 195 ? -0.757 -34.438 -28.922 1 93.44 195 LEU A O 1
ATOM 1577 N N . ILE A 1 196 ? 0.334 -33.594 -27.078 1 92.94 196 ILE A N 1
ATOM 1578 C CA . ILE A 1 196 ? -0.626 -34.188 -26.141 1 92.94 196 ILE A CA 1
ATOM 1579 C C . ILE A 1 196 ? -2.002 -33.562 -26.375 1 92.94 196 ILE A C 1
ATOM 1581 O O . ILE A 1 196 ? -3.012 -34.25 -26.422 1 92.94 196 ILE A O 1
ATOM 1585 N N . ASP A 1 197 ? -1.959 -32.281 -26.562 1 90.94 197 ASP A N 1
ATOM 1586 C CA . ASP A 1 197 ? -3.197 -31.516 -26.734 1 90.94 197 ASP A CA 1
ATOM 1587 C C . ASP A 1 197 ? -3.904 -31.906 -28.031 1 90.94 197 ASP A C 1
ATOM 1589 O O . ASP A 1 197 ? -5.125 -31.797 -28.141 1 90.94 197 ASP A O 1
ATOM 1593 N N . MET A 1 198 ? -3.207 -32.344 -29 1 91.19 198 MET A N 1
ATOM 1594 C CA . MET A 1 198 ? -3.744 -32.812 -30.281 1 91.19 198 MET A CA 1
ATOM 1595 C C . MET A 1 198 ? -4.234 -34.25 -30.172 1 91.19 198 MET A C 1
ATOM 1597 O O . MET A 1 198 ? -4.66 -34.844 -31.172 1 91.19 198 MET A O 1
ATOM 1601 N N . GLY A 1 199 ? -4.059 -34.844 -28.984 1 90.94 199 GLY A N 1
ATOM 1602 C CA . GLY A 1 199 ? -4.594 -36.188 -28.734 1 90.94 199 GLY A CA 1
ATOM 1603 C C . GLY A 1 199 ? -3.615 -37.312 -29.062 1 90.94 199 GLY A C 1
ATOM 1604 O O . GLY A 1 199 ? -4 -38.469 -29.172 1 90.94 199 GLY A O 1
ATOM 1605 N N . ARG A 1 200 ? -2.42 -37 -29.297 1 93.5 200 ARG A N 1
ATOM 1606 C CA . ARG A 1 200 ? -1.433 -38 -29.656 1 93.5 200 ARG A CA 1
ATOM 1607 C C . ARG A 1 200 ? -1.004 -38.812 -28.438 1 93.5 200 ARG A C 1
ATOM 1609 O O . ARG A 1 200 ? -0.86 -38.281 -27.344 1 93.5 200 ARG A O 1
ATOM 1616 N N . SER A 1 201 ? -0.812 -40.094 -28.641 1 94.12 201 SER A N 1
ATOM 1617 C CA . SER A 1 201 ? -0.304 -41 -27.594 1 94.12 201 SER A CA 1
ATOM 1618 C C . SER A 1 201 ? 1.196 -40.812 -27.391 1 94.12 201 SER A C 1
ATOM 1620 O O . SER A 1 201 ? 1.872 -40.219 -28.234 1 94.12 201 SER A O 1
ATOM 1622 N N . SER A 1 202 ? 1.724 -41.344 -26.234 1 94.19 202 SER A N 1
ATOM 1623 C CA . SER A 1 202 ? 3.152 -41.25 -25.953 1 94.19 202 SER A CA 1
ATOM 1624 C C . SER A 1 202 ? 3.979 -41.875 -27.062 1 94.19 202 SER A C 1
ATOM 1626 O O . SER A 1 202 ? 5.051 -41.375 -27.422 1 94.19 202 SER A O 1
ATOM 1628 N N . ARG A 1 203 ? 3.475 -42.938 -27.562 1 96.19 203 ARG A N 1
ATOM 1629 C CA . ARG A 1 203 ? 4.168 -43.625 -28.656 1 96.19 203 ARG A CA 1
ATOM 1630 C C . ARG A 1 203 ? 4.199 -42.781 -29.906 1 96.19 203 ARG A C 1
ATOM 1632 O O . ARG A 1 203 ? 5.234 -42.688 -30.578 1 96.19 203 ARG A O 1
ATOM 1639 N N . GLU A 1 204 ? 3.059 -42.219 -30.25 1 96.25 204 GLU A N 1
ATOM 1640 C CA . GLU A 1 204 ? 2.971 -41.344 -31.422 1 96.25 204 GLU A CA 1
ATOM 1641 C C . GLU A 1 204 ? 3.877 -40.125 -31.266 1 96.25 204 GLU A C 1
ATOM 1643 O O . GLU A 1 204 ? 4.527 -39.719 -32.219 1 96.25 204 GLU A O 1
ATOM 1648 N N . ILE A 1 205 ? 3.91 -39.5 -30.109 1 96.44 205 ILE A N 1
ATOM 1649 C CA . ILE A 1 205 ? 4.742 -38.344 -29.828 1 96.44 205 ILE A CA 1
ATOM 1650 C C . ILE A 1 205 ? 6.215 -38.688 -30 1 96.44 205 ILE A C 1
ATOM 1652 O O . ILE A 1 205 ? 6.984 -37.938 -30.594 1 96.44 205 ILE A O 1
ATOM 1656 N N . ALA A 1 206 ? 6.613 -39.844 -29.516 1 96.62 206 ALA A N 1
ATOM 1657 C CA . ALA A 1 206 ? 7.984 -40.344 -29.641 1 96.62 206 ALA A CA 1
ATOM 1658 C C . ALA A 1 206 ? 8.406 -40.438 -31.109 1 96.62 206 ALA A C 1
ATOM 1660 O O . ALA A 1 206 ? 9.492 -40 -31.469 1 96.62 206 ALA A O 1
ATOM 1661 N N . ASP A 1 207 ? 7.543 -40.969 -31.906 1 96.06 207 ASP A N 1
ATOM 1662 C CA . ASP A 1 207 ? 7.809 -41.125 -33.344 1 96.06 207 ASP A CA 1
ATOM 1663 C C . ASP A 1 207 ? 7.953 -39.75 -34.031 1 96.06 207 ASP A C 1
ATOM 1665 O O . ASP A 1 207 ? 8.891 -39.562 -34.812 1 96.06 207 ASP A O 1
ATOM 1669 N N . VAL A 1 208 ? 7.016 -38.844 -33.75 1 95.44 208 VAL A N 1
ATOM 1670 C CA . VAL A 1 208 ? 6.973 -37.531 -34.406 1 95.44 208 VAL A CA 1
ATOM 1671 C C . VAL A 1 208 ? 8.242 -36.75 -34.062 1 95.44 208 VAL A C 1
ATOM 1673 O O . VAL A 1 208 ? 8.797 -36.062 -34.906 1 95.44 208 VAL A O 1
ATOM 1676 N N . LEU A 1 209 ? 8.656 -36.812 -32.781 1 95.31 209 LEU A N 1
ATOM 1677 C CA . LEU A 1 209 ? 9.766 -36 -32.312 1 95.31 209 LEU A CA 1
ATOM 1678 C C . LEU A 1 209 ? 11.078 -36.781 -32.375 1 95.31 209 LEU A C 1
ATOM 1680 O O . LEU A 1 209 ? 12.133 -36.25 -32.031 1 95.31 209 LEU A O 1
ATOM 1684 N N . SER A 1 210 ? 11.039 -38.031 -32.812 1 96.06 210 SER A N 1
ATOM 1685 C CA . SER A 1 210 ? 12.195 -38.906 -32.938 1 96.06 210 SER A CA 1
ATOM 1686 C C . SER A 1 210 ? 12.93 -39.062 -31.594 1 96.06 210 SER A C 1
ATOM 1688 O O . SER A 1 210 ? 14.148 -38.875 -31.531 1 96.06 210 SER A O 1
ATOM 1690 N N . ILE A 1 211 ? 12.203 -39.344 -30.562 1 95.62 211 ILE A N 1
ATOM 1691 C CA . ILE A 1 211 ? 12.727 -39.625 -29.234 1 95.62 211 ILE A CA 1
ATOM 1692 C C . ILE A 1 211 ? 12.086 -40.906 -28.688 1 95.62 211 ILE A C 1
ATOM 1694 O O . ILE A 1 211 ? 11.164 -41.438 -29.297 1 95.62 211 ILE A O 1
ATOM 1698 N N . SER A 1 212 ? 12.617 -41.375 -27.562 1 95 212 SER A N 1
ATOM 1699 C CA . SER A 1 212 ? 12.078 -42.625 -26.984 1 95 212 SER A CA 1
ATOM 1700 C C . SER A 1 212 ? 10.797 -42.344 -26.203 1 95 212 SER A C 1
ATOM 1702 O O . SER A 1 212 ? 10.562 -41.219 -25.75 1 95 212 SER A O 1
ATOM 1704 N N . VAL A 1 213 ? 10.008 -43.375 -26.078 1 95.94 213 VAL A N 1
ATOM 1705 C CA . VAL A 1 213 ? 8.789 -43.281 -25.281 1 95.94 213 VAL A CA 1
ATOM 1706 C C . VAL A 1 213 ? 9.133 -42.938 -23.828 1 95.94 213 VAL A C 1
ATOM 1708 O O . VAL A 1 213 ? 8.391 -42.219 -23.172 1 95.94 213 VAL A O 1
ATOM 1711 N N . HIS A 1 214 ? 10.219 -43.375 -23.406 1 94.88 214 HIS A N 1
ATOM 1712 C CA . HIS A 1 214 ? 10.695 -43.062 -22.062 1 94.88 214 HIS A CA 1
ATOM 1713 C C . HIS A 1 214 ? 10.977 -41.562 -21.922 1 94.88 214 HIS A C 1
ATOM 1715 O O . HIS A 1 214 ? 10.633 -40.969 -20.906 1 94.88 214 HIS A O 1
ATOM 1721 N N . THR A 1 215 ? 11.586 -40.969 -22.844 1 95.38 215 THR A N 1
ATOM 1722 C CA . THR A 1 215 ? 11.867 -39.562 -22.828 1 95.38 215 THR A CA 1
ATOM 1723 C C . THR A 1 215 ? 10.578 -38.75 -22.844 1 95.38 215 THR A C 1
ATOM 1725 O O . THR A 1 215 ? 10.484 -37.719 -22.172 1 95.38 215 THR A O 1
ATOM 1728 N N . VAL A 1 216 ? 9.609 -39.188 -23.625 1 95.5 216 VAL A N 1
ATOM 1729 C CA . VAL A 1 216 ? 8.312 -38.531 -23.609 1 95.5 216 VAL A CA 1
ATOM 1730 C C . VAL A 1 216 ? 7.727 -38.531 -22.203 1 95.5 216 VAL A C 1
ATOM 1732 O O . VAL A 1 216 ? 7.215 -37.531 -21.719 1 95.5 216 VAL A O 1
ATOM 1735 N N . SER A 1 217 ? 7.777 -39.719 -21.578 1 93.69 217 SER A N 1
ATOM 1736 C CA . SER A 1 217 ? 7.262 -39.844 -20.219 1 93.69 217 SER A CA 1
ATOM 1737 C C . SER A 1 217 ? 7.965 -38.906 -19.25 1 93.69 217 SER A C 1
ATOM 1739 O O . SER A 1 217 ? 7.324 -38.312 -18.375 1 93.69 217 SER A O 1
ATOM 1741 N N . ARG A 1 218 ? 9.164 -38.75 -19.438 1 92.38 218 ARG A N 1
ATOM 1742 C CA . ARG A 1 218 ? 9.93 -37.812 -18.609 1 92.38 218 ARG A CA 1
ATOM 1743 C C . ARG A 1 218 ? 9.461 -36.375 -18.844 1 92.38 218 ARG A C 1
ATOM 1745 O O . ARG A 1 218 ? 9.258 -35.625 -17.875 1 92.38 218 ARG A O 1
ATOM 1752 N N . HIS A 1 219 ? 9.297 -35.938 -20.078 1 93.56 219 HIS A N 1
ATOM 1753 C CA . HIS A 1 219 ? 8.797 -34.625 -20.391 1 93.56 219 HIS A CA 1
ATOM 1754 C C . HIS A 1 219 ? 7.41 -34.406 -19.797 1 93.56 219 HIS A C 1
ATOM 1756 O O . HIS A 1 219 ? 7.105 -33.312 -19.312 1 93.56 219 HIS A O 1
ATOM 1762 N N . ARG A 1 220 ? 6.594 -35.375 -19.891 1 91.5 220 ARG A N 1
ATOM 1763 C CA . ARG A 1 220 ? 5.258 -35.281 -19.312 1 91.5 220 ARG A CA 1
ATOM 1764 C C . ARG A 1 220 ? 5.328 -35 -17.812 1 91.5 220 ARG A C 1
ATOM 1766 O O . ARG A 1 220 ? 4.613 -34.125 -17.312 1 91.5 220 ARG A O 1
ATOM 1773 N N . GLN A 1 221 ? 6.191 -35.688 -17.172 1 88.12 221 GLN A N 1
ATOM 1774 C CA . GLN A 1 221 ? 6.367 -35.469 -15.742 1 88.12 221 GLN A CA 1
ATOM 1775 C C . GLN A 1 221 ? 6.867 -34.062 -15.445 1 88.12 221 GLN A C 1
ATOM 1777 O O . GLN A 1 221 ? 6.406 -33.438 -14.5 1 88.12 221 GLN A O 1
ATOM 1782 N N . GLU A 1 222 ? 7.785 -33.625 -16.25 1 85.12 222 GLU A N 1
ATOM 1783 C CA . GLU A 1 222 ? 8.336 -32.281 -16.062 1 85.12 222 GLU A CA 1
ATOM 1784 C C . GLU A 1 222 ? 7.266 -31.234 -16.297 1 85.12 222 GLU A C 1
ATOM 1786 O O . GLU A 1 222 ? 7.211 -30.234 -15.57 1 85.12 222 GLU A O 1
ATOM 1791 N N . ILE A 1 223 ? 6.504 -31.391 -17.344 1 85.81 223 ILE A N 1
ATOM 1792 C CA . ILE A 1 223 ? 5.414 -30.484 -17.672 1 85.81 223 ILE A CA 1
ATOM 1793 C C . ILE A 1 223 ? 4.453 -30.391 -16.484 1 85.81 223 ILE A C 1
ATOM 1795 O O . ILE A 1 223 ? 4.09 -29.297 -16.047 1 85.81 223 ILE A O 1
ATOM 1799 N N . LEU A 1 224 ? 4.066 -31.562 -15.914 1 79.88 224 LEU A N 1
ATOM 1800 C CA . LEU A 1 224 ? 3.131 -31.594 -14.797 1 79.88 224 LEU A CA 1
ATOM 1801 C C . LEU A 1 224 ? 3.727 -30.906 -13.57 1 79.88 224 LEU A C 1
ATOM 1803 O O . LEU A 1 224 ? 3.035 -30.156 -12.883 1 79.88 224 LEU A O 1
ATOM 1807 N N . ALA A 1 225 ? 4.941 -31.141 -13.414 1 71.5 225 ALA A N 1
ATOM 1808 C CA . ALA A 1 225 ? 5.633 -30.531 -12.281 1 71.5 225 ALA A CA 1
ATOM 1809 C C . ALA A 1 225 ? 5.711 -29.016 -12.445 1 71.5 225 ALA A C 1
ATOM 1811 O O . ALA A 1 225 ? 5.402 -28.281 -11.508 1 71.5 225 ALA A O 1
ATOM 1812 N N . LYS A 1 226 ? 6.082 -28.562 -13.641 1 71.44 226 LYS A N 1
ATOM 1813 C CA . LYS A 1 226 ? 6.281 -27.141 -13.883 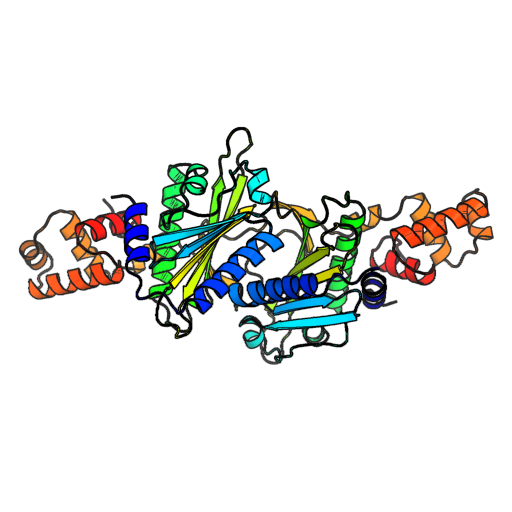1 71.44 226 LYS A CA 1
ATOM 1814 C C . LYS A 1 226 ? 4.957 -26.391 -13.844 1 71.44 226 LYS A C 1
ATOM 1816 O O . LYS A 1 226 ? 4.902 -25.234 -13.406 1 71.44 226 LYS A O 1
ATOM 1821 N N . LEU A 1 227 ? 4.008 -27.094 -14.32 1 71.31 227 LEU A N 1
ATOM 1822 C CA . LEU A 1 227 ? 2.693 -26.469 -14.367 1 71.31 227 LEU A CA 1
ATOM 1823 C C . LEU A 1 227 ? 1.908 -26.766 -13.094 1 71.31 227 LEU A C 1
ATOM 1825 O O . LEU A 1 227 ? 0.822 -26.219 -12.883 1 71.31 227 LEU A O 1
ATOM 1829 N N . GLN A 1 228 ? 2.467 -27.656 -12.195 1 63.34 228 GLN A N 1
ATOM 1830 C CA . GLN A 1 228 ? 1.884 -28.031 -10.914 1 63.34 228 GLN A CA 1
ATOM 1831 C C . GLN A 1 228 ? 0.44 -28.5 -11.086 1 63.34 228 GLN A C 1
ATOM 1833 O O . GLN A 1 228 ? -0.458 -28.016 -10.383 1 63.34 228 GLN A O 1
ATOM 1838 N N . VAL A 1 229 ? 0.302 -29.391 -12.016 1 65 229 VAL A N 1
ATOM 1839 C CA . VAL A 1 229 ? -0.988 -30.016 -12.297 1 65 229 VAL A CA 1
ATOM 1840 C C . VAL A 1 229 ? -0.875 -31.516 -12.148 1 65 229 VAL A C 1
ATOM 1842 O O . VAL A 1 229 ? 0.229 -32.062 -12.055 1 65 229 VAL A O 1
ATOM 1845 N N . LYS A 1 230 ? -2.021 -32.188 -11.977 1 70.81 230 LYS A N 1
ATOM 1846 C CA . LYS A 1 230 ? -2.041 -33.594 -11.609 1 70.81 230 LYS A CA 1
ATOM 1847 C C . LYS A 1 230 ? -2.025 -34.5 -12.844 1 70.81 230 LYS A C 1
ATOM 1849 O O . LYS A 1 230 ? -1.656 -35.656 -12.766 1 70.81 230 LYS A O 1
ATOM 1854 N N . ASN A 1 231 ? -2.523 -33.938 -13.961 1 80.44 231 ASN A N 1
ATOM 1855 C CA . ASN A 1 231 ? -2.607 -34.781 -15.148 1 80.44 231 ASN A CA 1
ATOM 1856 C C . ASN A 1 231 ? -2.502 -33.969 -16.422 1 80.44 231 ASN A C 1
ATOM 1858 O O . ASN A 1 231 ? -2.506 -32.719 -16.375 1 80.44 231 ASN A O 1
ATOM 1862 N N . SER A 1 232 ? -2.385 -34.688 -17.547 1 85.5 232 SER A N 1
ATOM 1863 C CA . SER A 1 232 ? -2.109 -34.062 -18.828 1 85.5 232 SER A CA 1
ATOM 1864 C C . SER A 1 232 ? -3.271 -33.188 -19.281 1 85.5 232 SER A C 1
ATOM 1866 O O . SER A 1 232 ? -3.068 -32.156 -19.938 1 85.5 232 SER A O 1
ATOM 1868 N N . ALA A 1 233 ? -4.453 -33.531 -18.969 1 80.94 233 ALA A N 1
ATOM 1869 C CA . ALA A 1 233 ? -5.617 -32.75 -19.375 1 80.94 233 ALA A CA 1
ATOM 1870 C C . ALA A 1 233 ? -5.594 -31.375 -18.703 1 80.94 233 ALA A C 1
ATOM 1872 O O . ALA A 1 233 ? -5.84 -30.359 -19.359 1 80.94 233 ALA A O 1
ATOM 1873 N N . GLU A 1 234 ? -5.285 -31.359 -17.438 1 76.88 234 GLU A N 1
ATOM 1874 C CA . GLU A 1 234 ? -5.141 -30.109 -16.688 1 76.88 234 GLU A CA 1
ATOM 1875 C C . GLU A 1 234 ? -3.98 -29.281 -17.234 1 76.88 234 GLU A C 1
ATOM 1877 O O . GLU A 1 234 ? -4.07 -28.047 -17.297 1 76.88 234 GLU A O 1
ATOM 1882 N N . ALA A 1 235 ? -2.906 -29.984 -17.547 1 81.31 235 ALA A N 1
ATOM 1883 C CA . ALA A 1 235 ? -1.744 -29.297 -18.109 1 81.31 235 ALA A CA 1
ATOM 1884 C C . ALA A 1 235 ? -2.109 -28.562 -19.391 1 81.31 235 ALA A C 1
ATOM 1886 O O . ALA A 1 235 ? -1.761 -27.391 -19.562 1 81.31 235 ALA A O 1
ATOM 1887 N N . CYS A 1 236 ? -2.783 -29.266 -20.312 1 83.62 236 CYS A N 1
ATOM 1888 C CA . CYS A 1 236 ? -3.172 -28.672 -21.578 1 83.62 236 CYS A CA 1
ATOM 1889 C C . CYS A 1 236 ? -4.102 -27.484 -21.375 1 83.62 236 CYS A C 1
ATOM 1891 O O . CYS A 1 236 ? -3.918 -26.438 -21.984 1 83.62 236 CYS A O 1
ATOM 1893 N N . ARG A 1 237 ? -5.027 -27.625 -20.547 1 73.81 237 ARG A N 1
ATOM 1894 C CA . ARG A 1 237 ? -5.957 -26.547 -20.25 1 73.81 237 ARG A CA 1
ATOM 1895 C C . ARG A 1 237 ? -5.211 -25.312 -19.734 1 73.81 237 ARG A C 1
ATOM 1897 O O . ARG A 1 237 ? -5.453 -24.203 -20.203 1 73.81 237 ARG A O 1
ATOM 1904 N N . LEU A 1 238 ? -4.344 -25.609 -18.766 1 69.12 238 LEU A N 1
ATOM 1905 C CA . LEU A 1 238 ? -3.57 -24.516 -18.188 1 69.12 238 LEU A CA 1
ATOM 1906 C C . LEU A 1 238 ? -2.676 -23.859 -19.234 1 69.12 238 LEU A C 1
ATOM 1908 O O . LEU A 1 238 ? -2.592 -22.641 -19.297 1 69.12 238 LEU A O 1
ATOM 1912 N N . ALA A 1 239 ? -2.025 -24.672 -19.938 1 77.31 239 ALA A N 1
ATOM 1913 C CA . ALA A 1 239 ? -1.101 -24.172 -20.953 1 77.31 239 ALA A CA 1
ATOM 1914 C C . ALA A 1 239 ? -1.831 -23.312 -21.984 1 77.31 239 ALA A C 1
ATOM 1916 O O . ALA A 1 239 ? -1.294 -22.312 -22.453 1 77.31 239 ALA A O 1
ATOM 1917 N N . ARG A 1 240 ? -3.031 -23.672 -22.281 1 74.25 240 ARG A N 1
ATOM 1918 C CA . ARG A 1 240 ? -3.836 -22.859 -23.203 1 74.25 240 ARG A CA 1
ATOM 1919 C C . ARG A 1 240 ? -4.211 -21.531 -22.562 1 74.25 240 ARG A C 1
ATOM 1921 O O . ARG A 1 240 ? -4.113 -20.484 -23.203 1 74.25 240 ARG A O 1
ATOM 1928 N N . SER A 1 241 ? -4.602 -21.688 -21.406 1 65.75 241 SER A N 1
ATOM 1929 C CA . SER A 1 241 ? -4.988 -20.469 -20.688 1 65.75 241 SER A CA 1
ATOM 1930 C C . SER A 1 241 ? -3.82 -19.5 -20.578 1 65.75 241 SER A C 1
ATOM 1932 O O . SER A 1 241 ? -4.02 -18.281 -20.562 1 65.75 241 SER A O 1
ATOM 1934 N N . LEU A 1 242 ? -2.699 -20.125 -20.469 1 68.25 242 LEU A N 1
ATOM 1935 C CA . LEU A 1 242 ? -1.484 -19.328 -20.328 1 68.25 242 LEU A CA 1
ATOM 1936 C C . LEU A 1 242 ? -0.903 -18.984 -21.703 1 68.25 242 LEU A C 1
ATOM 1938 O O . LEU A 1 242 ? 0.16 -18.375 -21.797 1 68.25 242 LEU A O 1
ATOM 1942 N N . SER A 1 243 ? -1.605 -19.406 -22.688 1 68.12 243 SER A N 1
ATOM 1943 C CA . SER A 1 243 ? -1.195 -19.203 -24.078 1 68.12 243 SER A CA 1
ATOM 1944 C C . SER A 1 243 ? 0.189 -19.797 -24.328 1 68.12 243 SER A C 1
ATOM 1946 O O . SER A 1 243 ? 0.971 -19.234 -25.109 1 68.12 243 SER A O 1
ATOM 1948 N N . ILE A 1 244 ? 0.435 -20.719 -23.484 1 71.19 244 ILE A N 1
ATOM 1949 C CA . ILE A 1 244 ? 1.684 -21.438 -23.703 1 71.19 244 ILE A CA 1
ATOM 1950 C C . ILE A 1 244 ? 1.562 -22.297 -24.969 1 71.19 244 ILE A C 1
ATOM 1952 O O . ILE A 1 244 ? 2.52 -22.422 -25.734 1 71.19 244 ILE A O 1
ATOM 1956 N N . ILE A 1 245 ? 0.474 -22.906 -25.141 1 72.62 245 ILE A N 1
ATOM 1957 C CA . ILE A 1 245 ? 0.186 -23.641 -26.375 1 72.62 245 ILE A CA 1
ATOM 1958 C C . ILE A 1 245 ? -1.076 -23.078 -27.031 1 72.62 245 ILE A C 1
ATOM 1960 O O . ILE A 1 245 ? -1.924 -22.5 -26.344 1 72.62 245 ILE A O 1
ATOM 1964 N N . THR A 1 246 ? -0.91 -22.609 -28.312 1 61.47 246 THR A N 1
ATOM 1965 C CA . THR A 1 246 ? -2.018 -22.031 -29.078 1 61.47 246 THR A CA 1
ATOM 1966 C C . THR A 1 246 ? -2.898 -23.125 -29.656 1 61.47 246 THR A C 1
ATOM 1968 O O . THR A 1 246 ? -2.406 -24.203 -30.031 1 61.47 246 THR A O 1
ATOM 1971 N N . ARG A 1 247 ? -4.312 -22.984 -29.453 1 56.31 247 ARG A N 1
ATOM 1972 C CA . ARG A 1 247 ? -5.156 -23.797 -30.312 1 56.31 247 ARG A CA 1
ATOM 1973 C C . ARG A 1 247 ? -4.879 -23.5 -31.781 1 56.31 247 ARG A C 1
ATOM 1975 O O . ARG A 1 247 ? -4.598 -22.359 -32.156 1 56.31 247 ARG A O 1
ATOM 1982 N N . MET B 1 1 ? 12.977 30.109 9.656 1 35.38 1 MET B N 1
ATOM 1983 C CA . MET B 1 1 ? 12.398 29.203 10.641 1 35.38 1 MET B CA 1
ATOM 1984 C C . MET B 1 1 ? 11.953 27.891 9.984 1 35.38 1 MET B C 1
ATOM 1986 O O . MET B 1 1 ? 11.297 27.906 8.945 1 35.38 1 MET B O 1
ATOM 1990 N N . ASP B 1 2 ? 12.469 26.672 10.305 1 51.81 2 ASP B N 1
ATOM 1991 C CA . ASP B 1 2 ? 12.664 25.359 9.703 1 51.81 2 ASP B CA 1
ATOM 1992 C C . ASP B 1 2 ? 11.352 24.578 9.625 1 51.81 2 ASP B C 1
ATOM 1994 O O . ASP B 1 2 ? 10.594 24.547 10.594 1 51.81 2 ASP B O 1
ATOM 1998 N N . THR B 1 3 ? 10.609 24.672 8.477 1 43.47 3 THR B N 1
ATOM 1999 C CA . THR B 1 3 ? 9.469 23.797 8.211 1 43.47 3 THR B CA 1
ATOM 2000 C C . THR B 1 3 ? 9.453 22.609 9.188 1 43.47 3 THR B C 1
ATOM 2002 O O . THR B 1 3 ? 8.391 22.219 9.664 1 43.47 3 THR B O 1
ATOM 2005 N N . PHE B 1 4 ? 10.508 22.266 9.484 1 44.41 4 PHE B N 1
ATOM 2006 C CA . PHE B 1 4 ? 10.656 21.188 10.453 1 44.41 4 PHE B CA 1
ATOM 2007 C C . PHE B 1 4 ? 10.148 21.625 11.828 1 44.41 4 PHE B C 1
ATOM 2009 O O . PHE B 1 4 ? 9.406 20.875 12.477 1 44.41 4 PHE B O 1
ATOM 2016 N N . ARG B 1 5 ? 10.5 22.719 12.305 1 47.31 5 ARG B N 1
ATOM 2017 C CA . ARG B 1 5 ? 10.133 23.188 13.641 1 47.31 5 ARG B CA 1
ATOM 2018 C C . ARG B 1 5 ? 8.625 23.375 13.758 1 47.31 5 ARG B C 1
ATOM 2020 O O . ARG B 1 5 ? 8.031 23.031 14.781 1 47.31 5 ARG B O 1
ATOM 2027 N N . ARG B 1 6 ? 8.055 23.797 12.711 1 48.62 6 ARG B N 1
ATOM 2028 C CA . ARG B 1 6 ? 6.613 24.016 12.68 1 48.62 6 ARG B CA 1
ATOM 2029 C C . ARG B 1 6 ? 5.859 22.688 12.805 1 48.62 6 ARG B C 1
ATOM 2031 O O . ARG B 1 6 ? 4.957 22.562 13.641 1 48.62 6 ARG B O 1
ATOM 2038 N N . LEU B 1 7 ? 6.102 21.766 11.867 1 48.06 7 LEU B N 1
ATOM 2039 C CA . LEU B 1 7 ? 5.504 20.438 11.898 1 48.06 7 LEU B CA 1
ATOM 2040 C C . LEU B 1 7 ? 5.68 19.781 13.266 1 48.06 7 LEU B C 1
ATOM 2042 O O . LEU B 1 7 ? 4.742 19.203 13.805 1 48.06 7 LEU B O 1
ATOM 2046 N N . ASP B 1 8 ? 6.871 20.031 13.766 1 52.66 8 ASP B N 1
ATOM 2047 C CA . ASP B 1 8 ? 7.172 19.484 15.086 1 52.66 8 ASP B CA 1
ATOM 2048 C C . ASP B 1 8 ? 6.242 20.078 16.141 1 52.66 8 ASP B C 1
ATOM 2050 O O . ASP B 1 8 ? 5.719 19.344 16.984 1 52.66 8 ASP B O 1
ATOM 2054 N N . THR B 1 9 ? 5.992 21.422 16.125 1 50.62 9 THR B N 1
ATOM 2055 C CA . THR B 1 9 ? 5.125 22.094 17.094 1 50.62 9 THR B CA 1
ATOM 2056 C C . THR B 1 9 ? 3.686 21.609 16.953 1 50.62 9 THR B C 1
ATOM 2058 O O . THR B 1 9 ? 3.027 21.312 17.969 1 50.62 9 THR B O 1
ATOM 2061 N N . ILE B 1 10 ? 3.184 21.469 15.805 1 50.62 10 ILE B N 1
ATOM 2062 C CA . ILE B 1 10 ? 1.821 21.031 15.539 1 50.62 10 ILE B CA 1
ATOM 2063 C C . ILE B 1 10 ? 1.63 19.609 16.094 1 50.62 10 ILE B C 1
ATOM 2065 O O . ILE B 1 10 ? 0.626 19.328 16.75 1 50.62 10 ILE B O 1
ATOM 2069 N N . MET B 1 11 ? 2.533 18.734 15.703 1 50.22 11 MET B N 1
ATOM 2070 C CA . MET B 1 11 ? 2.416 17.328 16.062 1 50.22 11 MET B CA 1
ATOM 2071 C C . MET B 1 11 ? 2.494 17.141 17.578 1 50.22 11 MET B C 1
ATOM 2073 O O . MET B 1 11 ? 1.771 16.328 18.156 1 50.22 11 MET B O 1
ATOM 2077 N N . LYS B 1 12 ? 3.268 18 18.344 1 55.91 12 LYS B N 1
ATOM 2078 C CA . LYS B 1 12 ? 3.494 17.828 19.781 1 55.91 12 LYS B CA 1
ATOM 2079 C C . LYS B 1 12 ? 2.35 18.438 20.594 1 55.91 12 LYS B C 1
ATOM 2081 O O . LYS B 1 12 ? 2.199 18.141 21.766 1 55.91 12 LYS B O 1
ATOM 2086 N N . ASN B 1 13 ? 1.52 19.281 20 1 52.69 13 ASN B N 1
ATOM 2087 C CA . ASN B 1 13 ? 0.438 19.938 20.734 1 52.69 13 ASN B CA 1
ATOM 2088 C C . ASN B 1 13 ? -0.866 19.156 20.625 1 52.69 13 ASN B C 1
ATOM 2090 O O . ASN B 1 13 ? -1.942 19.688 20.891 1 52.69 13 ASN B O 1
ATOM 2094 N N . GLN B 1 14 ? -0.796 17.875 20.141 1 53.66 14 GLN B N 1
ATOM 2095 C CA . GLN B 1 14 ? -2.004 17.062 20.047 1 53.66 14 GLN B CA 1
ATOM 2096 C C . GLN B 1 14 ? -2.5 16.641 21.422 1 53.66 14 GLN B C 1
ATOM 2098 O O . GLN B 1 14 ? -1.705 16.484 22.359 1 53.66 14 GLN B O 1
ATOM 2103 N N . PRO B 1 15 ? -3.902 16.641 21.656 1 50.69 15 PRO B N 1
ATOM 2104 C CA . PRO B 1 15 ? -4.43 16.281 22.969 1 50.69 15 PRO B CA 1
ATOM 2105 C C . PRO B 1 15 ? -4.008 14.883 23.406 1 50.69 15 PRO B C 1
ATOM 2107 O O . PRO B 1 15 ? -3.436 14.133 22.609 1 50.69 15 PRO B O 1
ATOM 2110 N N . HIS B 1 16 ? -4.605 14.328 24.641 1 52.22 16 HIS B N 1
ATOM 2111 C CA . HIS B 1 16 ? -4.156 13.234 25.5 1 52.22 16 HIS B CA 1
ATOM 2112 C C . HIS B 1 16 ? -4.195 11.898 24.766 1 52.22 16 HIS B C 1
ATOM 2114 O O . HIS B 1 16 ? -5.043 11.695 23.891 1 52.22 16 HIS B O 1
ATOM 2120 N N . SER B 1 17 ? -3.148 11.109 25.062 1 53.59 17 SER B N 1
ATOM 2121 C CA . SER B 1 17 ? -2.828 9.773 24.578 1 53.59 17 SER B CA 1
ATOM 2122 C C . SER B 1 17 ? -3.914 8.773 24.953 1 53.59 17 SER B C 1
ATOM 2124 O O . SER B 1 17 ? -4.391 8.766 26.094 1 53.59 17 SER B O 1
ATOM 2126 N N . PRO B 1 18 ? -4.488 8.086 23.953 1 55.22 18 PRO B N 1
ATOM 2127 C CA . PRO B 1 18 ? -5.488 7.066 24.281 1 55.22 18 PRO B CA 1
ATOM 2128 C C . PRO B 1 18 ? -4.965 6.039 25.297 1 55.22 18 PRO B C 1
ATOM 2130 O O . PRO B 1 18 ? -3.76 5.984 25.547 1 55.22 18 PRO B O 1
ATOM 2133 N N . ALA B 1 19 ? -5.859 5.215 25.875 1 60.06 19 ALA B N 1
ATOM 2134 C CA . ALA B 1 19 ? -5.594 4.086 26.766 1 60.06 19 ALA B CA 1
ATOM 2135 C C . ALA B 1 19 ? -4.5 3.184 26.203 1 60.06 19 ALA B C 1
ATOM 2137 O O . ALA B 1 19 ? -4.281 3.152 24.984 1 60.06 19 ALA B O 1
ATOM 2138 N N . SER B 1 20 ? -3.633 2.611 27.016 1 60.91 20 SER B N 1
ATOM 2139 C CA . SER B 1 20 ? -2.52 1.706 26.734 1 60.91 20 SER B CA 1
ATOM 2140 C C . SER B 1 20 ? -2.889 0.672 25.688 1 60.91 20 SER B C 1
ATOM 2142 O O . SER B 1 20 ? -2.08 0.354 24.812 1 60.91 20 SER B O 1
ATOM 2144 N N . THR B 1 21 ? -4.043 0.32 25.672 1 64.94 21 THR B N 1
ATOM 2145 C CA . THR B 1 21 ? -4.512 -0.716 24.766 1 64.94 21 THR B CA 1
ATOM 2146 C C . THR B 1 21 ? -4.547 -0.198 23.328 1 64.94 21 THR B C 1
ATOM 2148 O O . THR B 1 21 ? -4.199 -0.923 22.391 1 64.94 21 THR B O 1
ATOM 2151 N N . TYR B 1 22 ? -4.781 0.972 23.234 1 76.12 22 TYR B N 1
ATOM 2152 C CA . TYR B 1 22 ? -4.852 1.548 21.891 1 76.12 22 TYR B CA 1
ATOM 2153 C C . TYR B 1 22 ? -3.457 1.721 21.297 1 76.12 22 TYR B C 1
ATOM 2155 O O . TYR B 1 22 ? -3.234 1.43 20.125 1 76.12 22 TYR B O 1
ATOM 2163 N N . ARG B 1 23 ? -2.539 2.07 22.156 1 76 23 ARG B N 1
ATOM 2164 C CA . ARG B 1 23 ? -1.154 2.209 21.719 1 76 23 ARG B CA 1
ATOM 2165 C C . ARG B 1 23 ? -0.611 0.884 21.203 1 76 23 ARG B C 1
ATOM 2167 O O . ARG B 1 23 ? 0.053 0.846 20.156 1 76 23 ARG B O 1
ATOM 2174 N N . MET B 1 24 ? -0.969 -0.129 21.891 1 75.69 24 MET B N 1
ATOM 2175 C CA . MET B 1 24 ? -0.504 -1.453 21.484 1 75.69 24 MET B CA 1
ATOM 2176 C C . MET B 1 24 ? -1.1 -1.853 20.141 1 75.69 24 MET B C 1
ATOM 2178 O O . MET B 1 24 ? -0.411 -2.436 19.297 1 75.69 24 MET B O 1
ATOM 2182 N N . ALA B 1 25 ? -2.291 -1.514 20 1 84.12 25 ALA B N 1
ATOM 2183 C CA . ALA B 1 25 ? -2.951 -1.855 18.75 1 84.12 25 ALA B CA 1
ATOM 2184 C C . ALA B 1 25 ? -2.297 -1.137 17.578 1 84.12 25 ALA B C 1
ATOM 2186 O O . ALA B 1 25 ? -2.021 -1.748 16.531 1 84.12 25 ALA B O 1
ATOM 2187 N N . VAL B 1 26 ? -1.936 0.08 17.734 1 89.81 26 VAL B N 1
ATOM 2188 C CA . VAL B 1 26 ? -1.38 0.882 16.641 1 89.81 26 VAL B CA 1
ATOM 2189 C C . VAL B 1 26 ? 0.044 0.422 16.344 1 89.81 26 VAL B C 1
ATOM 2191 O O . VAL B 1 26 ? 0.464 0.41 15.18 1 89.81 26 VAL B O 1
ATOM 2194 N N . GLU B 1 27 ? 0.761 -0.001 17.375 1 90.56 27 GLU B N 1
ATOM 2195 C CA . GLU B 1 27 ? 2.1 -0.544 17.156 1 90.56 27 GLU B CA 1
ATOM 2196 C C . GLU B 1 27 ? 2.045 -1.833 16.328 1 90.56 27 GLU B C 1
ATOM 2198 O O . GLU B 1 27 ? 2.885 -2.055 15.461 1 90.56 27 GLU B O 1
ATOM 2203 N N . ARG B 1 28 ? 1.072 -2.553 16.656 1 88.38 28 ARG B N 1
ATOM 2204 C CA . ARG B 1 28 ? 0.899 -3.803 15.93 1 88.38 28 ARG B CA 1
ATOM 2205 C C . ARG B 1 28 ? 0.579 -3.533 14.461 1 88.38 28 ARG B C 1
ATOM 2207 O O . ARG B 1 28 ? 1.011 -4.281 13.578 1 88.38 28 ARG B O 1
ATOM 2214 N N . TYR B 1 29 ? -0.177 -2.502 14.242 1 93 29 TYR B N 1
ATOM 2215 C CA . TYR B 1 29 ? -0.483 -2.135 12.859 1 93 29 TYR B CA 1
ATOM 2216 C C . TYR B 1 29 ? 0.784 -1.762 12.102 1 93 29 TYR B C 1
ATOM 2218 O O . TYR B 1 29 ? 1.013 -2.242 10.992 1 93 29 TYR B O 1
ATOM 2226 N N . ALA B 1 30 ? 1.608 -0.946 12.727 1 94.75 30 ALA B N 1
ATOM 2227 C CA . ALA B 1 30 ? 2.859 -0.516 12.109 1 94.75 30 ALA B CA 1
ATOM 2228 C C . ALA B 1 30 ? 3.768 -1.709 11.828 1 94.75 30 ALA B C 1
ATOM 2230 O O . ALA B 1 30 ? 4.34 -1.814 10.742 1 94.75 30 ALA B O 1
ATOM 2231 N N . GLU B 1 31 ? 3.846 -2.594 12.781 1 93.25 31 GLU B N 1
ATOM 2232 C CA . GLU B 1 31 ? 4.676 -3.787 12.633 1 93.25 31 GLU B CA 1
ATOM 2233 C C . GLU B 1 31 ? 4.176 -4.668 11.492 1 93.25 31 GLU B C 1
ATOM 2235 O O . GLU B 1 31 ? 4.973 -5.172 10.695 1 93.25 31 GLU B O 1
ATOM 2240 N N . ALA B 1 32 ? 2.908 -4.863 11.469 1 93.19 32 ALA B N 1
ATOM 2241 C CA . ALA B 1 32 ? 2.291 -5.703 10.445 1 93.19 32 ALA B CA 1
ATOM 2242 C C . ALA B 1 32 ? 2.596 -5.18 9.047 1 93.19 32 ALA B C 1
ATOM 2244 O O . ALA B 1 32 ? 3.016 -5.938 8.172 1 93.19 32 ALA B O 1
ATOM 2245 N N . ILE B 1 33 ? 2.471 -3.918 8.828 1 96.44 33 ILE B N 1
ATOM 2246 C CA . ILE B 1 33 ? 2.67 -3.312 7.516 1 96.44 33 ILE B CA 1
ATOM 2247 C C . ILE B 1 33 ? 4.148 -3.379 7.137 1 96.44 33 ILE B C 1
ATOM 2249 O O . ILE B 1 33 ? 4.488 -3.729 6.004 1 96.44 33 ILE B O 1
ATOM 2253 N N . ALA B 1 34 ? 4.992 -3.08 8.117 1 95.88 34 ALA B N 1
ATOM 2254 C CA . ALA B 1 34 ? 6.43 -3.16 7.863 1 95.88 34 ALA B CA 1
ATOM 2255 C C . ALA B 1 34 ? 6.832 -4.562 7.426 1 95.88 34 ALA B C 1
ATOM 2257 O O . ALA B 1 34 ? 7.633 -4.727 6.504 1 95.88 34 ALA B O 1
ATOM 2258 N N . THR B 1 35 ? 6.25 -5.523 8.062 1 92.62 35 THR B N 1
ATOM 2259 C CA . THR B 1 35 ? 6.582 -6.918 7.789 1 92.62 35 THR B CA 1
ATOM 2260 C C . THR B 1 35 ? 6.043 -7.348 6.43 1 92.62 35 THR B C 1
ATOM 2262 O O . THR B 1 35 ? 6.781 -7.891 5.602 1 92.62 35 THR B O 1
ATOM 2265 N N . MET B 1 36 ? 4.812 -7.078 6.152 1 93.81 36 MET B N 1
ATOM 2266 C CA . MET B 1 36 ? 4.145 -7.582 4.957 1 93.81 36 MET B CA 1
ATOM 2267 C C . MET B 1 36 ? 4.629 -6.844 3.711 1 93.81 36 MET B C 1
ATOM 2269 O O . MET B 1 36 ? 4.801 -7.453 2.652 1 93.81 36 MET B O 1
ATOM 2273 N N . GLU B 1 37 ? 4.938 -5.57 3.84 1 96.19 37 GLU B N 1
ATOM 2274 C CA . GLU B 1 37 ? 5.293 -4.766 2.674 1 96.19 37 GLU B CA 1
ATOM 2275 C C . GLU B 1 37 ? 6.801 -4.531 2.602 1 96.19 37 GLU B C 1
ATOM 2277 O O . GLU B 1 37 ? 7.293 -3.914 1.656 1 96.19 37 GLU B O 1
ATOM 2282 N N . ASN B 1 38 ? 7.547 -5.016 3.611 1 95.94 38 ASN B N 1
ATOM 2283 C CA . ASN B 1 38 ? 9 -4.887 3.68 1 95.94 38 ASN B CA 1
ATOM 2284 C C . ASN B 1 38 ? 9.438 -3.426 3.709 1 95.94 38 ASN B C 1
ATOM 2286 O O . ASN B 1 38 ? 10.5 -3.08 3.195 1 95.94 38 ASN B O 1
ATOM 2290 N N . VAL B 1 39 ? 8.609 -2.518 4.223 1 97.19 39 VAL B N 1
ATOM 2291 C CA . VAL B 1 39 ? 8.906 -1.092 4.301 1 97.19 39 VAL B CA 1
ATOM 2292 C C . VAL B 1 39 ? 9.469 -0.757 5.68 1 97.19 39 VAL B C 1
ATOM 2294 O O . VAL B 1 39 ? 9.484 -1.606 6.574 1 97.19 39 VAL B O 1
ATOM 2297 N N . VAL B 1 40 ? 10.008 0.445 5.805 1 96.56 40 VAL B N 1
ATOM 2298 C CA . VAL B 1 40 ? 10.297 1.013 7.117 1 96.56 40 VAL B CA 1
ATOM 2299 C C . VAL B 1 40 ? 9.078 1.762 7.641 1 96.56 40 VAL B C 1
ATOM 2301 O O . VAL B 1 40 ? 8.531 2.633 6.957 1 96.56 40 VAL B O 1
ATOM 2304 N N . ALA B 1 41 ? 8.609 1.378 8.797 1 96.88 41 ALA B N 1
ATOM 2305 C CA . ALA B 1 41 ? 7.465 2.039 9.422 1 96.88 41 ALA B CA 1
ATOM 2306 C C . ALA B 1 41 ? 7.898 2.844 10.641 1 96.88 41 ALA B C 1
ATOM 2308 O O . ALA B 1 41 ? 8.578 2.318 11.531 1 96.88 41 ALA B O 1
ATOM 2309 N N . VAL B 1 42 ? 7.602 4.129 10.648 1 94.44 42 VAL B N 1
ATOM 2310 C CA . VAL B 1 42 ? 7.848 5.016 11.781 1 94.44 42 VAL B CA 1
ATOM 2311 C C . VAL B 1 42 ? 6.523 5.402 12.438 1 94.44 42 VAL B C 1
ATOM 2313 O O . VAL B 1 42 ? 5.707 6.102 11.836 1 94.44 42 VAL B O 1
ATOM 2316 N N . LEU B 1 43 ? 6.316 4.91 13.625 1 94.06 43 LEU B N 1
ATOM 2317 C CA . LEU B 1 43 ? 5.129 5.258 14.398 1 94.06 43 LEU B CA 1
ATOM 2318 C C . LEU B 1 43 ? 5.449 6.328 15.438 1 94.06 43 LEU B C 1
ATOM 2320 O O . LEU B 1 43 ? 6.16 6.062 16.406 1 94.06 43 LEU B O 1
ATOM 2324 N N . SER B 1 44 ? 4.945 7.508 15.203 1 87.5 44 SER B N 1
ATOM 2325 C CA . SER B 1 44 ? 5.211 8.625 16.094 1 87.5 44 SER B CA 1
ATOM 2326 C C . SER B 1 44 ? 4.051 8.852 17.062 1 87.5 44 SER B C 1
ATOM 2328 O O . SER B 1 44 ? 2.908 9.039 16.641 1 87.5 44 SER B O 1
ATOM 2330 N N . ASP B 1 45 ? 4.328 8.719 18.297 1 84.62 45 ASP B N 1
ATOM 2331 C CA . ASP B 1 45 ? 3.383 9.141 19.328 1 84.62 45 ASP B CA 1
ATOM 2332 C C . ASP B 1 45 ? 3.434 10.656 19.531 1 84.62 45 ASP B C 1
ATOM 2334 O O . ASP B 1 45 ? 4.371 11.172 20.141 1 84.62 45 ASP B O 1
ATOM 2338 N N . LEU B 1 46 ? 2.432 11.305 19 1 75.38 46 LEU B N 1
ATOM 2339 C CA . LEU B 1 46 ? 2.48 12.766 18.922 1 75.38 46 LEU B CA 1
ATOM 2340 C C . LEU B 1 46 ? 2.412 13.391 20.312 1 75.38 46 LEU B C 1
ATOM 2342 O O . LEU B 1 46 ? 2.994 14.445 20.562 1 75.38 46 LEU B O 1
ATOM 2346 N N . LYS B 1 47 ? 1.766 12.781 21.266 1 71.38 47 LYS B N 1
ATOM 2347 C CA . LYS B 1 47 ? 1.678 13.281 22.641 1 71.38 47 LYS B CA 1
ATOM 2348 C C . LYS B 1 47 ? 2.959 12.984 23.406 1 71.38 47 LYS B C 1
ATOM 2350 O O . LYS B 1 47 ? 3.502 13.867 24.078 1 71.38 47 LYS B O 1
ATOM 2355 N N . ALA B 1 48 ? 3.422 11.766 23.266 1 74.94 48 ALA B N 1
ATOM 2356 C CA . ALA B 1 48 ? 4.605 11.344 24.016 1 74.94 48 ALA B CA 1
ATOM 2357 C C . ALA B 1 48 ? 5.871 11.953 23.422 1 74.94 48 ALA B C 1
ATOM 2359 O O . ALA B 1 48 ? 6.926 11.969 24.062 1 74.94 48 ALA B O 1
ATOM 2360 N N . GLY B 1 49 ? 5.781 12.375 22.141 1 74.75 49 GLY B N 1
ATOM 2361 C CA . GLY B 1 49 ? 6.949 12.938 21.484 1 74.75 49 GLY B CA 1
ATOM 2362 C C . GLY B 1 49 ? 8.016 11.898 21.172 1 74.75 49 GLY B C 1
ATOM 2363 O O . GLY B 1 49 ? 9.211 12.188 21.25 1 74.75 49 GLY B O 1
ATOM 2364 N N . THR B 1 50 ? 7.59 10.664 21.031 1 82.81 50 THR B N 1
ATOM 2365 C CA . THR B 1 50 ? 8.5 9.562 20.719 1 82.81 50 THR B CA 1
ATOM 2366 C C . THR B 1 50 ? 8.062 8.836 19.453 1 82.81 50 THR B C 1
ATOM 2368 O O . THR B 1 50 ? 6.941 9.023 18.984 1 82.81 50 THR B O 1
ATOM 2371 N N . SER B 1 51 ? 9.016 8.133 18.922 1 87.31 51 SER B N 1
ATOM 2372 C CA . SER B 1 51 ? 8.688 7.312 17.766 1 87.31 51 SER B CA 1
ATOM 2373 C C . SER B 1 51 ? 9.25 5.902 17.891 1 87.31 51 SER B C 1
ATOM 2375 O O . SER B 1 51 ? 10.266 5.695 18.562 1 87.31 51 SER B O 1
ATOM 2377 N N . ARG B 1 52 ? 8.555 4.957 17.453 1 91.06 52 ARG B N 1
ATOM 2378 C CA . ARG B 1 52 ? 9 3.576 17.281 1 91.06 52 ARG B CA 1
ATOM 2379 C C . ARG B 1 52 ? 9.195 3.23 15.812 1 91.06 52 ARG B C 1
ATOM 2381 O O . ARG B 1 52 ? 8.383 3.623 14.969 1 91.06 52 ARG B O 1
ATOM 2388 N N . ILE B 1 53 ? 10.297 2.48 15.547 1 93.5 53 ILE B N 1
ATOM 2389 C CA . ILE B 1 53 ? 10.641 2.168 14.164 1 93.5 53 ILE B CA 1
ATOM 2390 C C . ILE B 1 53 ? 10.555 0.659 13.938 1 93.5 53 ILE B C 1
ATOM 2392 O O . ILE B 1 53 ? 11.086 -0.122 14.734 1 93.5 53 ILE B O 1
ATOM 2396 N N . PHE B 1 54 ? 9.875 0.265 12.961 1 93.81 54 PHE B N 1
ATOM 2397 C CA . PHE B 1 54 ? 9.789 -1.121 12.523 1 93.81 54 PHE B CA 1
ATOM 2398 C C . PHE B 1 54 ? 10.43 -1.295 11.148 1 93.81 54 PHE B C 1
ATOM 2400 O O . PHE B 1 54 ? 10.117 -0.562 10.211 1 93.81 54 PHE B O 1
ATOM 2407 N N . HIS B 1 55 ? 11.328 -2.291 11.07 1 94.12 55 HIS B N 1
ATOM 2408 C CA . HIS B 1 55 ? 12.141 -2.422 9.867 1 94.12 55 HIS B CA 1
ATOM 2409 C C . HIS B 1 55 ? 11.695 -3.613 9.023 1 94.12 55 HIS B C 1
ATOM 2411 O O . HIS B 1 55 ? 11.68 -4.75 9.5 1 94.12 55 HIS B O 1
ATOM 2417 N N . GLY B 1 56 ? 11.273 -3.34 7.801 1 93.62 56 GLY B N 1
ATOM 2418 C CA . GLY B 1 56 ? 11.211 -4.371 6.777 1 93.62 56 GLY B CA 1
ATOM 2419 C C . GLY B 1 56 ? 12.516 -4.566 6.035 1 93.62 56 GLY B C 1
ATOM 2420 O O . GLY B 1 56 ? 13.523 -3.93 6.359 1 93.62 56 GLY B O 1
ATOM 2421 N N . ALA B 1 57 ? 12.555 -5.422 5.039 1 93.75 57 ALA B N 1
ATOM 2422 C CA . ALA B 1 57 ? 13.766 -5.777 4.309 1 93.75 57 ALA B CA 1
ATOM 2423 C C . ALA B 1 57 ? 14.305 -4.586 3.521 1 93.75 57 ALA B C 1
ATOM 2425 O O . ALA B 1 57 ? 15.484 -4.551 3.16 1 93.75 57 ALA B O 1
ATOM 2426 N N . PHE B 1 58 ? 13.508 -3.596 3.197 1 95.5 58 PHE B N 1
ATOM 2427 C CA . PHE B 1 58 ? 13.953 -2.387 2.514 1 95.5 58 PHE B CA 1
ATOM 2428 C C . PHE B 1 58 ? 15.047 -1.686 3.307 1 95.5 58 PHE B C 1
ATOM 2430 O O . PHE B 1 58 ? 15.969 -1.112 2.727 1 95.5 58 PHE B O 1
ATOM 2437 N N . SER B 1 59 ? 14.914 -1.727 4.656 1 92.88 59 SER B N 1
ATOM 2438 C CA . SER B 1 59 ? 15.914 -1.1 5.516 1 92.88 59 SER B CA 1
ATOM 2439 C C . SER B 1 59 ? 17.312 -1.586 5.18 1 92.88 59 SER B C 1
ATOM 2441 O O . SER B 1 59 ? 18.25 -0.785 5.062 1 92.88 59 SER B O 1
ATOM 2443 N N . ASP B 1 60 ? 17.406 -2.824 4.973 1 90.25 60 ASP B N 1
ATOM 2444 C CA . ASP B 1 60 ? 18.703 -3.424 4.676 1 90.25 60 ASP B CA 1
ATOM 2445 C C . ASP B 1 60 ? 19.188 -3.012 3.287 1 90.25 60 ASP B C 1
ATOM 2447 O O . ASP B 1 60 ? 20.391 -2.799 3.084 1 90.25 60 ASP B O 1
ATOM 2451 N N . SER B 1 61 ? 18.344 -2.877 2.398 1 91.06 61 SER B N 1
ATOM 2452 C CA . SER B 1 61 ? 18.703 -2.549 1.023 1 91.06 61 SER B CA 1
ATOM 2453 C C . SER B 1 61 ? 19.281 -1.142 0.925 1 91.06 61 SER B C 1
ATOM 2455 O O . SER B 1 61 ? 20.078 -0.851 0.021 1 91.06 61 SER B O 1
ATOM 2457 N N . ILE B 1 62 ? 18.922 -0.279 1.816 1 91.5 62 ILE B N 1
ATOM 2458 C CA . ILE B 1 62 ? 19.422 1.092 1.769 1 91.5 62 ILE B CA 1
ATOM 2459 C C . ILE B 1 62 ? 20.453 1.303 2.865 1 91.5 62 ILE B C 1
ATOM 2461 O O . ILE B 1 62 ? 20.859 2.436 3.137 1 91.5 62 ILE B O 1
ATOM 2465 N N . GLY B 1 63 ? 20.781 0.279 3.568 1 87.56 63 GLY B N 1
ATOM 2466 C CA . GLY B 1 63 ? 21.828 0.346 4.574 1 87.56 63 GLY B CA 1
ATOM 2467 C C . GLY B 1 63 ? 21.406 1.077 5.836 1 87.56 63 GLY B C 1
ATOM 2468 O O . GLY B 1 63 ? 22.234 1.682 6.52 1 87.56 63 GLY B O 1
ATOM 2469 N N . LEU B 1 64 ? 20.156 1.09 6.066 1 87.5 64 LEU B N 1
ATOM 2470 C CA . LEU B 1 64 ? 19.656 1.745 7.27 1 87.5 64 LEU B CA 1
ATOM 2471 C C . LEU B 1 64 ? 19.922 0.888 8.5 1 87.5 64 LEU B C 1
ATOM 2473 O O . LEU B 1 64 ? 19.562 -0.296 8.523 1 87.5 64 LEU B O 1
ATOM 2477 N N . ARG B 1 65 ? 20.531 1.493 9.484 1 82.06 65 ARG B N 1
ATOM 2478 C CA . ARG B 1 65 ? 20.75 0.81 10.75 1 82.06 65 ARG B CA 1
ATOM 2479 C C . ARG B 1 65 ? 19.438 0.518 11.453 1 82.06 65 ARG B C 1
ATOM 2481 O O . ARG B 1 65 ? 18.547 1.37 11.492 1 82.06 65 ARG B O 1
ATOM 2488 N N . ARG B 1 66 ? 19.359 -0.752 12 1 83.81 66 ARG B N 1
ATOM 2489 C CA . ARG B 1 66 ? 18.125 -1.115 12.703 1 83.81 66 ARG B CA 1
ATOM 2490 C C . ARG B 1 66 ? 18.125 -0.536 14.117 1 83.81 66 ARG B C 1
ATOM 2492 O O . ARG B 1 66 ? 19.109 -0.634 14.836 1 83.81 66 ARG B O 1
ATOM 2499 N N . TYR B 1 67 ? 17.125 0.243 14.375 1 78.38 67 TYR B N 1
ATOM 2500 C CA . TYR B 1 67 ? 16.875 0.801 15.695 1 78.38 67 TYR B CA 1
ATOM 2501 C C . TYR B 1 67 ? 15.375 0.765 16.016 1 78.38 67 TYR B C 1
ATOM 2503 O O . TYR B 1 67 ? 14.547 0.594 15.125 1 78.38 67 TYR B O 1
ATOM 2511 N N . ILE B 1 68 ? 15.055 0.837 17.328 1 82 68 ILE B N 1
ATOM 2512 C CA . ILE B 1 68 ? 13.688 0.486 17.703 1 82 68 ILE B CA 1
ATOM 2513 C C . ILE B 1 68 ? 12.93 1.742 18.125 1 82 68 ILE B C 1
ATOM 2515 O O . ILE B 1 68 ? 11.703 1.797 18.031 1 82 68 ILE B O 1
ATOM 2519 N N . SER B 1 69 ? 13.734 2.734 18.641 1 82 69 SER B N 1
ATOM 2520 C CA . SER B 1 69 ? 12.984 3.889 19.125 1 82 69 SER B CA 1
ATOM 2521 C C . SER B 1 69 ? 13.836 5.152 19.094 1 82 69 SER B C 1
ATOM 2523 O O . SER B 1 69 ? 15.062 5.078 18.953 1 82 69 SER B O 1
ATOM 2525 N N . GLU B 1 70 ? 13.141 6.309 19 1 78.19 70 GLU B N 1
ATOM 2526 C CA . GLU B 1 70 ? 13.75 7.633 19.094 1 78.19 70 GLU B CA 1
ATOM 2527 C C . GLU B 1 70 ? 12.945 8.547 20.016 1 78.19 70 GLU B C 1
ATOM 2529 O O . GLU B 1 70 ? 11.711 8.484 20.031 1 78.19 70 GLU B O 1
ATOM 2534 N N . ASN B 1 71 ? 13.672 9.352 20.797 1 74.25 71 ASN B N 1
ATOM 2535 C CA . ASN B 1 71 ? 13.031 10.344 21.656 1 74.25 71 ASN B CA 1
ATOM 2536 C C . ASN B 1 71 ? 12.633 11.594 20.875 1 74.25 71 ASN B C 1
ATOM 2538 O O . ASN B 1 71 ? 12.93 12.711 21.281 1 74.25 71 ASN B O 1
ATOM 2542 N N . SER B 1 72 ? 12.211 11.422 19.734 1 69.25 72 SER B N 1
ATOM 2543 C CA . SER B 1 72 ? 11.695 12.43 18.828 1 69.25 72 SER B CA 1
ATOM 2544 C C . SER B 1 72 ? 10.609 11.859 17.922 1 69.25 72 SER B C 1
ATOM 2546 O O . SER B 1 72 ? 10.602 10.656 17.641 1 69.25 72 SER B O 1
ATOM 2548 N N . ILE B 1 73 ? 9.703 12.711 17.547 1 69.12 73 ILE B N 1
ATOM 2549 C CA . ILE B 1 73 ? 8.688 12.273 16.609 1 69.12 73 ILE B CA 1
ATOM 2550 C C . ILE B 1 73 ? 9.25 12.297 15.188 1 69.12 73 ILE B C 1
ATOM 2552 O O . ILE B 1 73 ? 8.609 11.828 14.25 1 69.12 73 ILE B O 1
ATOM 2556 N N . TRP B 1 74 ? 10.445 12.805 15.117 1 71.19 74 TRP B N 1
ATOM 2557 C CA . TRP B 1 74 ? 11.078 12.906 13.812 1 71.19 74 TRP B CA 1
ATOM 2558 C C . TRP B 1 74 ? 12.156 11.836 13.641 1 71.19 74 TRP B C 1
ATOM 2560 O O . TRP B 1 74 ? 12.992 11.641 14.523 1 71.19 74 TRP B O 1
ATOM 2570 N N . GLU B 1 75 ? 12.047 11.086 12.547 1 74.62 75 GLU B N 1
ATOM 2571 C CA . GLU B 1 75 ? 12.961 9.984 12.25 1 74.62 75 GLU B CA 1
ATOM 2572 C C . GLU B 1 75 ? 14.289 10.508 11.703 1 74.62 75 GLU B C 1
ATOM 2574 O O . GLU B 1 75 ? 14.531 10.469 10.5 1 74.62 75 GLU B O 1
ATOM 2579 N N . LYS B 1 76 ? 15.164 10.836 12.578 1 73.88 76 LYS B N 1
ATOM 2580 C CA . LYS B 1 76 ? 16.406 11.523 12.227 1 73.88 76 LYS B CA 1
ATOM 2581 C C . LYS B 1 76 ? 17.234 10.695 11.25 1 73.88 76 LYS B C 1
ATOM 2583 O O . LYS B 1 76 ? 17.75 11.227 10.258 1 73.88 76 LYS B O 1
ATOM 2588 N N . GLU B 1 77 ? 17.375 9.422 11.5 1 80.81 77 GLU B N 1
ATOM 2589 C CA . GLU B 1 77 ? 18.203 8.555 10.664 1 80.81 77 GLU B CA 1
ATOM 2590 C C . GLU B 1 77 ? 17.656 8.477 9.242 1 80.81 77 GLU B C 1
ATOM 2592 O O . GLU B 1 77 ? 18.422 8.445 8.273 1 80.81 77 GLU B O 1
ATOM 2597 N N . ILE B 1 78 ? 16.391 8.445 9.164 1 86.38 78 ILE B N 1
ATOM 2598 C CA . ILE B 1 78 ? 15.742 8.391 7.852 1 86.38 78 ILE B CA 1
ATOM 2599 C C . ILE B 1 78 ? 15.883 9.742 7.152 1 86.38 78 ILE B C 1
ATOM 2601 O O . ILE B 1 78 ? 16.156 9.805 5.953 1 86.38 78 ILE B O 1
ATOM 2605 N N . LEU B 1 79 ? 15.711 10.828 7.91 1 83.31 79 LEU B N 1
ATOM 2606 C CA . LEU B 1 79 ? 15.805 12.172 7.355 1 83.31 79 LEU B CA 1
ATOM 2607 C C . LEU B 1 79 ? 17.188 12.438 6.789 1 83.31 79 LEU B C 1
ATOM 2609 O O . LEU B 1 79 ? 17.344 13.164 5.801 1 83.31 79 LEU B O 1
ATOM 2613 N N . GLU B 1 80 ? 18.172 11.789 7.352 1 83.69 80 GLU B N 1
ATOM 2614 C CA . GLU B 1 80 ? 19.547 11.977 6.91 1 83.69 80 GLU B CA 1
ATOM 2615 C C . GLU B 1 80 ? 19.766 11.383 5.52 1 83.69 80 GLU B C 1
ATOM 2617 O O . GLU B 1 80 ? 20.734 11.734 4.828 1 83.69 80 GLU B O 1
ATOM 2622 N N . LEU B 1 81 ? 18.953 10.469 5.129 1 90.88 81 LEU B N 1
ATOM 2623 C CA . LEU B 1 81 ? 19.062 9.844 3.814 1 90.88 81 LEU B CA 1
ATOM 2624 C C . LEU B 1 81 ? 18.484 10.75 2.73 1 90.88 81 LEU B C 1
ATOM 2626 O O . LEU B 1 81 ? 18.688 10.5 1.539 1 90.88 81 LEU B O 1
ATOM 2630 N N . ILE B 1 82 ? 17.781 11.789 3.107 1 89.38 82 ILE B N 1
ATOM 2631 C CA . ILE B 1 82 ? 17.109 12.695 2.182 1 89.38 82 ILE B CA 1
ATOM 2632 C C . ILE B 1 82 ? 17.969 13.93 1.951 1 89.38 82 ILE B C 1
ATOM 2634 O O . ILE B 1 82 ? 18.375 14.602 2.906 1 89.38 82 ILE B O 1
ATOM 2638 N N . PRO B 1 83 ? 18.234 14.266 0.688 1 85 83 PRO B N 1
ATOM 2639 C CA . PRO B 1 83 ? 18.969 15.516 0.437 1 85 83 PRO B CA 1
ATOM 2640 C C . PRO B 1 83 ? 18.281 16.719 1.078 1 85 83 PRO B C 1
ATOM 2642 O O . PRO B 1 83 ? 17.062 16.797 1.126 1 85 83 PRO B O 1
ATOM 2645 N N . GLU B 1 84 ? 19.062 17.625 1.531 1 73.25 84 GLU B N 1
ATOM 2646 C CA . GLU B 1 84 ? 18.562 18.781 2.256 1 73.25 84 GLU B CA 1
ATOM 2647 C C . GLU B 1 84 ? 17.453 19.5 1.482 1 73.25 84 GLU B C 1
ATOM 2649 O O . GLU B 1 84 ? 16.422 19.859 2.057 1 73.25 84 GLU B O 1
ATOM 2654 N N . ALA B 1 85 ? 17.641 19.672 0.197 1 68.25 85 ALA B N 1
ATOM 2655 C CA . ALA B 1 85 ? 16.656 20.344 -0.65 1 68.25 85 ALA B CA 1
ATOM 2656 C C . ALA B 1 85 ? 15.336 19.562 -0.67 1 68.25 85 ALA B C 1
ATOM 2658 O O . ALA B 1 85 ? 14.258 20.156 -0.714 1 68.25 85 ALA B O 1
ATOM 2659 N N . ASP B 1 86 ? 15.422 18.297 -0.527 1 79.5 86 ASP B N 1
ATOM 2660 C CA . ASP B 1 86 ? 14.242 17.438 -0.602 1 79.5 86 ASP B CA 1
ATOM 2661 C C . ASP B 1 86 ? 13.562 17.312 0.759 1 79.5 86 ASP B C 1
ATOM 2663 O O . ASP B 1 86 ? 12.375 17 0.837 1 79.5 86 ASP B O 1
ATOM 2667 N N . ARG B 1 87 ? 14.336 17.578 1.767 1 77.25 87 ARG B N 1
ATOM 2668 C CA . ARG B 1 87 ? 13.766 17.5 3.105 1 77.25 87 ARG B CA 1
ATOM 2669 C C . ARG B 1 87 ? 12.68 18.547 3.299 1 77.25 87 ARG B C 1
ATOM 2671 O O . ARG B 1 87 ? 11.641 18.266 3.908 1 77.25 87 ARG B O 1
ATOM 2678 N N . GLU B 1 88 ? 13 19.688 2.811 1 70.06 88 GLU B N 1
ATOM 2679 C CA . GLU B 1 88 ? 12.016 20.75 2.896 1 70.06 88 GLU B CA 1
ATOM 2680 C C . GLU B 1 88 ? 10.719 20.375 2.186 1 70.06 88 GLU B C 1
ATOM 2682 O O . GLU B 1 88 ? 9.625 20.656 2.678 1 70.06 88 GLU B O 1
ATOM 2687 N N . GLU B 1 89 ? 10.852 19.766 1.068 1 76.19 89 GLU B N 1
ATOM 2688 C CA . GLU B 1 89 ? 9.672 19.344 0.312 1 76.19 89 GLU B CA 1
ATOM 2689 C C . GLU B 1 89 ? 8.867 18.297 1.086 1 76.19 89 GLU B C 1
ATOM 2691 O O . GLU B 1 89 ? 7.637 18.297 1.022 1 76.19 89 GLU B O 1
ATOM 2696 N N . LYS B 1 90 ? 9.555 17.422 1.771 1 83.56 90 LYS B N 1
ATOM 2697 C CA . LYS B 1 90 ? 8.875 16.438 2.607 1 83.56 90 LYS B CA 1
ATOM 2698 C C . LYS B 1 90 ? 8.039 17.109 3.688 1 83.56 90 LYS B C 1
ATOM 2700 O O . LYS B 1 90 ? 6.879 16.75 3.9 1 83.56 90 LYS B O 1
ATOM 2705 N N . TYR B 1 91 ? 8.648 18.094 4.34 1 74.88 91 TYR B N 1
ATOM 2706 C CA . TYR B 1 91 ? 7.957 18.797 5.402 1 74.88 91 TYR B CA 1
ATOM 2707 C C . TYR B 1 91 ? 6.762 19.578 4.852 1 74.88 91 TYR B C 1
ATOM 2709 O O . TYR B 1 91 ? 5.695 19.594 5.473 1 74.88 91 TYR B O 1
ATOM 2717 N N . LEU B 1 92 ? 6.988 20.156 3.711 1 75 92 LEU B N 1
ATOM 2718 C CA . LEU B 1 92 ? 5.914 20.922 3.084 1 75 92 LEU B CA 1
ATOM 2719 C C . LEU B 1 92 ? 4.746 20.016 2.713 1 75 92 LEU B C 1
ATOM 2721 O O . LEU B 1 92 ? 3.586 20.375 2.912 1 75 92 LEU B O 1
ATOM 2725 N N . ALA B 1 93 ? 5.02 18.875 2.17 1 84.31 93 ALA B N 1
ATOM 2726 C CA . ALA B 1 93 ? 3.98 17.922 1.813 1 84.31 93 ALA B CA 1
ATOM 2727 C C . ALA B 1 93 ? 3.162 17.516 3.039 1 84.31 93 ALA B C 1
ATOM 2729 O O . ALA B 1 93 ? 1.933 17.438 2.977 1 84.31 93 ALA B O 1
ATOM 2730 N N . GLU B 1 94 ? 3.85 17.25 4.188 1 83.81 94 GLU B N 1
ATOM 2731 C CA . GLU B 1 94 ? 3.172 16.875 5.422 1 83.81 94 GLU B CA 1
ATOM 2732 C C . GLU B 1 94 ? 2.316 18.016 5.961 1 83.81 94 GLU B C 1
ATOM 2734 O O . GLU B 1 94 ? 1.202 17.781 6.441 1 83.81 94 GLU B O 1
ATOM 2739 N N . LEU B 1 95 ? 2.863 19.188 5.852 1 76.31 95 LEU B N 1
ATOM 2740 C CA . LEU B 1 95 ? 2.113 20.359 6.301 1 76.31 95 LEU B CA 1
ATOM 2741 C C . LEU B 1 95 ? 0.869 20.562 5.441 1 76.31 95 LEU B C 1
ATOM 2743 O O . LEU B 1 95 ? -0.217 20.828 5.969 1 76.31 95 LEU B O 1
ATOM 2747 N N . ARG B 1 96 ? 1.036 20.531 4.145 1 79.75 96 ARG B N 1
ATOM 2748 C CA . ARG B 1 96 ? -0.09 20.688 3.23 1 79.75 96 ARG B CA 1
ATOM 2749 C C . ARG B 1 96 ? -1.149 19.609 3.484 1 79.75 96 ARG B C 1
ATOM 2751 O O . ARG B 1 96 ? -2.348 19.906 3.434 1 79.75 96 ARG B O 1
ATOM 2758 N N . PHE B 1 97 ? -0.711 18.422 3.76 1 89.38 97 PHE B N 1
ATOM 2759 C CA . PHE B 1 97 ? -1.637 17.344 4.055 1 89.38 97 PHE B CA 1
ATOM 2760 C C . PHE B 1 97 ? -2.408 17.625 5.34 1 89.38 97 PHE B C 1
ATOM 2762 O O . PHE B 1 97 ? -3.627 17.438 5.391 1 89.38 97 PHE B O 1
ATOM 2769 N N . TYR B 1 98 ? -1.672 18.031 6.348 1 80.94 98 TYR B N 1
ATOM 2770 C CA . TYR B 1 98 ? -2.324 18.391 7.602 1 80.94 98 TYR B CA 1
ATOM 2771 C C . TYR B 1 98 ? -3.395 19.438 7.379 1 80.94 98 TYR B C 1
ATOM 2773 O O . TYR B 1 98 ? -4.512 19.328 7.887 1 80.94 98 TYR B O 1
ATOM 2781 N N . ASN B 1 99 ? -3.025 20.438 6.605 1 75.06 99 ASN B N 1
ATOM 2782 C CA . ASN B 1 99 ? -3.963 21.531 6.312 1 75.06 99 ASN B CA 1
ATOM 2783 C C . ASN B 1 99 ? -5.164 21.031 5.52 1 75.06 99 ASN B C 1
ATOM 2785 O O . ASN B 1 99 ? -6.293 21.453 5.754 1 75.06 99 ASN B O 1
ATOM 2789 N N . PHE B 1 100 ? -4.922 20.25 4.562 1 83.56 100 PHE B N 1
ATOM 2790 C CA . PHE B 1 100 ? -5.984 19.625 3.783 1 83.56 100 PHE B CA 1
ATOM 2791 C C . PHE B 1 100 ? -6.996 18.938 4.699 1 83.56 100 PHE B C 1
ATOM 2793 O O . PHE B 1 100 ? -8.203 19.125 4.551 1 83.56 100 PHE B O 1
ATOM 2800 N N . LEU B 1 101 ? -6.52 18.172 5.66 1 83 101 LEU B N 1
ATOM 2801 C CA . LEU B 1 101 ? -7.383 17.406 6.551 1 83 101 LEU B CA 1
ATOM 2802 C C . LEU B 1 101 ? -8.148 18.328 7.496 1 83 101 LEU B C 1
ATOM 2804 O O . LEU B 1 101 ? -9.297 18.047 7.844 1 83 101 LEU B O 1
ATOM 2808 N N . ARG B 1 102 ? -7.52 19.312 7.918 1 73.44 102 ARG B N 1
ATOM 2809 C CA . ARG B 1 102 ? -8.148 20.219 8.875 1 73.44 102 ARG B CA 1
ATOM 2810 C C . ARG B 1 102 ? -9.406 20.844 8.289 1 73.44 102 ARG B C 1
ATOM 2812 O O . ARG B 1 102 ? -10.297 21.281 9.031 1 73.44 102 ARG B O 1
ATOM 2819 N N . HIS B 1 103 ? -9.5 20.938 6.969 1 72.25 103 HIS B N 1
ATOM 2820 C CA . HIS B 1 103 ? -10.648 21.547 6.305 1 72.25 103 HIS B CA 1
ATOM 2821 C C . HIS B 1 103 ? -11.711 20.5 5.988 1 72.25 103 HIS B C 1
ATOM 2823 O O . HIS B 1 103 ? -12.773 20.828 5.449 1 72.25 103 HIS B O 1
ATOM 2829 N N . MET B 1 104 ? -11.461 19.297 6.383 1 77.56 104 MET B N 1
ATOM 2830 C CA . MET B 1 104 ? -12.422 18.219 6.199 1 77.56 104 MET B CA 1
ATOM 2831 C C . MET B 1 104 ? -13.203 17.953 7.48 1 77.56 104 MET B C 1
ATOM 2833 O O . MET B 1 104 ? -12.703 18.203 8.578 1 77.56 104 MET B O 1
ATOM 2837 N N . PRO B 1 105 ? -14.492 17.547 7.281 1 80.81 105 PRO B N 1
ATOM 2838 C CA . PRO B 1 105 ? -15.18 17.078 8.492 1 80.81 105 PRO B CA 1
ATOM 2839 C C . PRO B 1 105 ? -14.398 15.992 9.234 1 80.81 105 PRO B C 1
ATOM 2841 O O . PRO B 1 105 ? -13.766 15.141 8.602 1 80.81 105 PRO B O 1
ATOM 2844 N N . ARG B 1 106 ? -14.414 16.031 10.531 1 77.31 106 ARG B N 1
ATOM 2845 C CA . ARG B 1 106 ? -13.625 15.148 11.391 1 77.31 106 ARG B CA 1
ATOM 2846 C C . ARG B 1 106 ? -13.867 13.688 11.039 1 77.31 106 ARG B C 1
ATOM 2848 O O . ARG B 1 106 ? -12.922 12.891 10.992 1 77.31 106 ARG B O 1
ATOM 2855 N N . GLY B 1 107 ? -15.055 13.289 10.773 1 81.56 107 GLY B N 1
ATOM 2856 C CA . GLY B 1 107 ? -15.414 11.906 10.5 1 81.56 107 GLY B CA 1
ATOM 2857 C C . GLY B 1 107 ? -14.914 11.406 9.156 1 81.56 107 GLY B C 1
ATOM 2858 O O . GLY B 1 107 ? -14.938 10.203 8.891 1 81.56 107 GLY B O 1
ATOM 2859 N N . ARG B 1 108 ? -14.258 12.289 8.398 1 87.75 108 ARG B N 1
ATOM 2860 C CA . ARG B 1 108 ? -13.836 11.914 7.059 1 87.75 108 ARG B CA 1
ATOM 2861 C C . ARG B 1 108 ? -12.312 11.961 6.934 1 87.75 108 ARG B C 1
ATOM 2863 O O . ARG B 1 108 ? -11.758 11.578 5.902 1 87.75 108 ARG B O 1
ATOM 2870 N N . ARG B 1 109 ? -11.656 12.352 7.926 1 87.19 109 ARG B N 1
ATOM 2871 C CA . ARG B 1 109 ? -10.219 12.602 7.852 1 87.19 109 ARG B CA 1
ATOM 2872 C C . ARG B 1 109 ? -9.438 11.289 7.805 1 87.19 109 ARG B C 1
ATOM 2874 O O . ARG B 1 109 ? -8.414 11.195 7.129 1 87.19 109 ARG B O 1
ATOM 2881 N N . HIS B 1 110 ? -10.016 10.242 8.406 1 88.69 110 HIS B N 1
ATOM 2882 C CA . HIS B 1 110 ? -9.281 9 8.594 1 88.69 110 HIS B CA 1
ATOM 2883 C C . HIS B 1 110 ? -9.188 8.211 7.293 1 88.69 110 HIS B C 1
ATOM 2885 O O . HIS B 1 110 ? -8.438 7.234 7.203 1 88.69 110 HIS B O 1
ATOM 2891 N N . VAL B 1 111 ? -9.93 8.656 6.258 1 94.19 111 VAL B N 1
ATOM 2892 C CA . VAL B 1 111 ? -9.945 7.879 5.023 1 94.19 111 VAL B CA 1
ATOM 2893 C C . VAL B 1 111 ? -8.867 8.398 4.074 1 94.19 111 VAL B C 1
ATOM 2895 O O . VAL B 1 111 ? -8.672 7.852 2.986 1 94.19 111 VAL B O 1
ATOM 2898 N N . TYR B 1 112 ? -8.156 9.438 4.516 1 95.62 112 TYR B N 1
ATOM 2899 C CA . TYR B 1 112 ? -7.121 10 3.658 1 95.62 112 TYR B CA 1
ATOM 2900 C C . TYR B 1 112 ? -5.734 9.633 4.172 1 95.62 112 TYR B C 1
ATOM 2902 O O . TYR B 1 112 ? -5.523 9.516 5.379 1 95.62 112 TYR B O 1
ATOM 2910 N N . PHE B 1 113 ? -4.828 9.453 3.283 1 97.69 113 PHE B N 1
ATOM 2911 C CA . PHE B 1 113 ? -3.41 9.375 3.619 1 97.69 113 PHE B CA 1
ATOM 2912 C C . PHE B 1 113 ? -2.574 10.195 2.643 1 97.69 113 PHE B C 1
ATOM 2914 O O . PHE B 1 113 ? -3.041 10.539 1.557 1 97.69 113 PHE B O 1
ATOM 2921 N N . LEU B 1 114 ? -1.378 10.562 3.053 1 96.75 114 LEU B N 1
ATOM 2922 C CA . LEU B 1 114 ? -0.418 11.266 2.209 1 96.75 114 LEU B CA 1
ATOM 2923 C C . LEU B 1 114 ? 0.417 10.281 1.396 1 96.75 114 LEU B C 1
ATOM 2925 O O . LEU B 1 114 ? 0.886 9.273 1.929 1 96.75 114 LEU B O 1
ATOM 2929 N N . ALA B 1 115 ? 0.528 10.492 0.149 1 97.75 115 ALA B N 1
ATOM 2930 C CA . ALA B 1 115 ? 1.553 9.867 -0.683 1 97.75 115 ALA B CA 1
ATOM 2931 C C . ALA B 1 115 ? 2.518 10.906 -1.241 1 97.75 115 ALA B C 1
ATOM 2933 O O . ALA B 1 115 ? 2.092 11.898 -1.842 1 97.75 115 ALA B O 1
ATOM 2934 N N . ALA B 1 116 ? 3.799 10.703 -0.986 1 95.31 116 ALA B N 1
ATOM 2935 C CA . ALA B 1 116 ? 4.812 11.648 -1.448 1 95.31 116 ALA B CA 1
ATOM 2936 C C . ALA B 1 116 ? 6.023 10.914 -2.023 1 95.31 116 ALA B C 1
ATOM 2938 O O . ALA B 1 116 ? 6.438 9.883 -1.495 1 95.31 116 ALA B O 1
ATOM 2939 N N . LYS B 1 117 ? 6.543 11.469 -3.137 1 95.75 117 LYS B N 1
ATOM 2940 C CA . LYS B 1 117 ? 7.766 10.945 -3.742 1 95.75 117 LYS B CA 1
ATOM 2941 C C . LYS B 1 117 ? 9.008 11.555 -3.086 1 95.75 117 LYS B C 1
ATOM 2943 O O . LYS B 1 117 ? 9.102 12.773 -2.939 1 95.75 117 LYS B O 1
ATOM 2948 N N . LEU B 1 118 ? 9.867 10.672 -2.641 1 94.62 118 LEU B N 1
ATOM 2949 C CA . LEU B 1 118 ? 11.133 11.102 -2.057 1 94.62 118 LEU B CA 1
ATOM 2950 C C . LEU B 1 118 ? 12.305 10.445 -2.768 1 94.62 118 LEU B C 1
ATOM 2952 O O . LEU B 1 118 ? 12.125 9.469 -3.498 1 94.62 118 LEU B O 1
ATOM 2956 N N . ARG B 1 119 ? 13.523 11.109 -2.639 1 95.75 119 ARG B N 1
ATOM 2957 C CA . ARG B 1 119 ? 14.789 10.531 -3.078 1 95.75 119 ARG B CA 1
ATOM 2958 C C . ARG B 1 119 ? 15.719 10.297 -1.896 1 95.75 119 ARG B C 1
ATOM 2960 O O . ARG B 1 119 ? 16.031 11.219 -1.142 1 95.75 119 ARG B O 1
ATOM 2967 N N . PHE B 1 120 ? 16.016 8.906 -1.654 1 95.38 120 PHE B N 1
ATOM 2968 C CA . PHE B 1 120 ? 17 8.57 -0.63 1 95.38 120 PHE B CA 1
ATOM 2969 C C . PHE B 1 120 ? 18.406 8.477 -1.229 1 95.38 120 PHE B C 1
ATOM 2971 O O . PHE B 1 120 ? 18.578 7.969 -2.336 1 95.38 120 PHE B O 1
ATOM 2978 N N . LEU B 1 121 ? 19.375 8.984 -0.538 1 93 121 LEU B N 1
ATOM 2979 C CA . LEU B 1 121 ? 20.781 8.883 -0.911 1 93 121 LEU B CA 1
ATOM 2980 C C . LEU B 1 121 ? 21.562 8.094 0.129 1 93 121 LEU B C 1
ATOM 2982 O O . LEU B 1 121 ? 22.359 8.664 0.874 1 93 121 LEU B O 1
ATOM 2986 N N . PRO B 1 122 ? 21.344 6.785 0.101 1 90.12 122 PRO B N 1
ATOM 2987 C CA . PRO B 1 122 ? 22.141 5.98 1.033 1 90.12 122 PRO B CA 1
ATOM 2988 C C . PRO B 1 122 ? 23.625 5.965 0.682 1 90.12 122 PRO B C 1
ATOM 2990 O O . PRO B 1 122 ? 23.984 6.219 -0.469 1 90.12 122 PRO B O 1
ATOM 2993 N N . ARG B 1 123 ? 24.422 5.785 1.717 1 83.75 123 ARG B N 1
ATOM 2994 C CA . ARG B 1 123 ? 25.859 5.754 1.489 1 83.75 123 ARG B CA 1
ATOM 2995 C C . ARG B 1 123 ? 26.266 4.504 0.716 1 83.75 123 ARG B C 1
ATOM 2997 O O . ARG B 1 123 ? 25.859 3.393 1.064 1 83.75 123 ARG B O 1
ATOM 3004 N N . GLY B 1 124 ? 27.062 4.684 -0.363 1 83.44 124 GLY B N 1
ATOM 3005 C CA . GLY B 1 124 ? 27.672 3.572 -1.071 1 83.44 124 GLY B CA 1
ATOM 3006 C C . GLY B 1 124 ? 26.734 2.898 -2.053 1 83.44 124 GLY B C 1
ATOM 3007 O O . GLY B 1 124 ? 27.062 1.854 -2.619 1 83.44 124 GLY B O 1
ATOM 3008 N N . VAL B 1 125 ? 25.562 3.35 -2.096 1 82.81 125 VAL B N 1
ATOM 3009 C CA . VAL B 1 125 ? 24.609 2.758 -3.033 1 82.81 125 VAL B CA 1
ATOM 3010 C C . VAL B 1 125 ? 24 3.848 -3.916 1 82.81 125 VAL B C 1
ATOM 3012 O O . VAL B 1 125 ? 24.109 5.039 -3.609 1 82.81 125 VAL B O 1
ATOM 3015 N N . SER B 1 126 ? 23.5 3.512 -5.055 1 90.12 126 SER B N 1
ATOM 3016 C CA . SER B 1 126 ? 22.844 4.441 -5.957 1 90.12 126 SER B CA 1
ATOM 3017 C C . SER B 1 126 ? 21.594 5.051 -5.309 1 90.12 126 SER B C 1
ATOM 3019 O O . SER B 1 126 ? 21 4.449 -4.414 1 90.12 126 SER B O 1
ATOM 3021 N N . PRO B 1 127 ? 21.281 6.258 -5.703 1 94.19 127 PRO B N 1
ATOM 3022 C CA . PRO B 1 127 ? 20.047 6.859 -5.211 1 94.19 127 PRO B CA 1
ATOM 3023 C C . PRO B 1 127 ? 18.828 5.957 -5.402 1 94.19 127 PRO B C 1
ATOM 3025 O O . PRO B 1 127 ? 18.766 5.199 -6.375 1 94.19 127 PRO B O 1
ATOM 3028 N N . VAL B 1 128 ? 17.875 6.074 -4.477 1 95.56 128 VAL B N 1
ATOM 3029 C CA . VAL B 1 128 ? 16.688 5.227 -4.504 1 95.56 128 VAL B CA 1
ATOM 3030 C C . VAL B 1 128 ? 15.438 6.098 -4.477 1 95.56 128 VAL B C 1
ATOM 3032 O O . VAL B 1 128 ? 15.281 6.949 -3.598 1 95.56 128 VAL B O 1
ATOM 3035 N N . ASP B 1 129 ? 14.547 5.91 -5.469 1 96.12 129 ASP B N 1
ATOM 3036 C CA . ASP B 1 129 ? 13.227 6.531 -5.418 1 96.12 129 ASP B CA 1
ATOM 3037 C C . ASP B 1 129 ? 12.344 5.863 -4.367 1 96.12 129 ASP B C 1
ATOM 3039 O O . ASP B 1 129 ? 12.18 4.641 -4.371 1 96.12 129 ASP B O 1
ATOM 3043 N N . VAL B 1 130 ? 11.758 6.715 -3.467 1 97.12 130 VAL B N 1
ATOM 3044 C CA . VAL B 1 130 ? 11.031 6.199 -2.312 1 97.12 130 VAL B CA 1
ATOM 3045 C C . VAL B 1 130 ? 9.602 6.73 -2.318 1 97.12 130 VAL B C 1
ATOM 3047 O O . VAL B 1 130 ? 9.375 7.91 -2.602 1 97.12 130 VAL B O 1
ATOM 3050 N N . LEU B 1 131 ? 8.68 5.859 -2.055 1 97.5 131 LEU B N 1
ATOM 3051 C CA . LEU B 1 131 ? 7.309 6.27 -1.754 1 97.5 131 LEU B CA 1
ATOM 3052 C C . LEU B 1 131 ? 7.105 6.426 -0.25 1 97.5 131 LEU B C 1
ATOM 3054 O O . LEU B 1 131 ? 7.285 5.469 0.507 1 97.5 131 LEU B O 1
ATOM 3058 N N . HIS B 1 132 ? 6.809 7.621 0.147 1 97.25 132 HIS B N 1
ATOM 3059 C CA . HIS B 1 132 ? 6.41 7.934 1.515 1 97.25 132 HIS B CA 1
ATOM 3060 C C . HIS B 1 132 ? 4.891 7.965 1.651 1 97.25 132 HIS B C 1
ATOM 3062 O O . HIS B 1 132 ? 4.219 8.75 0.983 1 97.25 132 HIS B O 1
ATOM 3068 N N . ARG B 1 133 ? 4.324 7.09 2.424 1 97.69 133 ARG B N 1
ATOM 3069 C CA . ARG B 1 133 ? 2.918 7.125 2.814 1 97.69 133 ARG B CA 1
ATOM 3070 C C . ARG B 1 133 ? 2.768 7.508 4.281 1 97.69 133 ARG B C 1
ATOM 3072 O O . ARG B 1 133 ? 3.482 6.992 5.141 1 97.69 133 ARG B O 1
ATOM 3079 N N . MET B 1 134 ? 1.882 8.414 4.559 1 96.38 134 MET B N 1
ATOM 3080 C CA . MET B 1 134 ? 1.678 8.844 5.941 1 96.38 134 MET B CA 1
ATOM 3081 C C . MET B 1 134 ? 0.201 8.781 6.316 1 96.38 134 MET B C 1
ATOM 3083 O O . MET B 1 134 ? -0.652 9.281 5.578 1 96.38 134 MET B O 1
ATOM 3087 N N . TYR B 1 135 ? -0.085 8.18 7.449 1 95.88 135 TYR B N 1
ATOM 3088 C CA . TYR B 1 135 ? -1.424 8.055 8.016 1 95.88 135 TYR B CA 1
ATOM 3089 C C . TYR B 1 135 ? -1.513 8.758 9.367 1 95.88 135 TYR B C 1
ATOM 3091 O O . TYR B 1 135 ? -0.668 8.547 10.234 1 95.88 135 TYR B O 1
ATOM 3099 N N . TYR B 1 136 ? -2.506 9.609 9.477 1 91.06 136 TYR B N 1
ATOM 3100 C CA . TYR B 1 136 ? -2.838 10.094 10.812 1 91.06 136 TYR B CA 1
ATOM 3101 C C . TYR B 1 136 ? -3.793 9.141 11.516 1 91.06 136 TYR B C 1
ATOM 3103 O O . TYR B 1 136 ? -4.75 8.648 10.914 1 91.06 136 TYR B O 1
ATOM 3111 N N . ILE B 1 137 ? -3.475 8.828 12.703 1 90 137 ILE B N 1
ATOM 3112 C CA . ILE B 1 137 ? -4.301 7.941 13.516 1 90 137 ILE B CA 1
ATOM 3113 C C . ILE B 1 137 ? -4.98 8.742 14.625 1 90 137 ILE B C 1
ATOM 3115 O O . ILE B 1 137 ? -4.312 9.414 15.414 1 90 137 ILE B O 1
ATOM 3119 N N . TYR B 1 138 ? -6.223 8.656 14.602 1 83.25 138 TYR B N 1
ATOM 3120 C CA . TYR B 1 138 ? -7.016 9.383 15.578 1 83.25 138 TYR B CA 1
ATOM 3121 C C . TYR B 1 138 ? -7.461 8.469 16.719 1 83.25 138 TYR B C 1
ATOM 3123 O O . TYR B 1 138 ? -7.551 7.25 16.531 1 83.25 138 TYR B O 1
ATOM 3131 N N . THR B 1 139 ? -7.73 9 17.859 1 78.06 139 THR B N 1
ATOM 3132 C CA . THR B 1 139 ? -8.289 8.258 18.984 1 78.06 139 THR B CA 1
ATOM 3133 C C . THR B 1 139 ? -9.641 7.648 18.625 1 78.06 139 THR B C 1
ATOM 3135 O O . THR B 1 139 ? -10.305 8.125 17.688 1 78.06 139 THR B O 1
ATOM 3138 N N . PRO B 1 140 ? -10 6.52 19.281 1 70.69 140 PRO B N 1
ATOM 3139 C CA . PRO B 1 140 ? -11.242 5.82 18.938 1 70.69 140 PRO B CA 1
ATOM 3140 C C . PRO B 1 140 ? -12.461 6.734 18.953 1 70.69 140 PRO B C 1
ATOM 3142 O O . PRO B 1 140 ? -13.43 6.504 18.219 1 70.69 140 PRO B O 1
ATOM 3145 N N . ASP B 1 141 ? -12.398 7.688 19.766 1 66.38 141 ASP B N 1
ATOM 3146 C CA . ASP B 1 141 ? -13.531 8.602 19.844 1 66.38 141 ASP B CA 1
ATOM 3147 C C . ASP B 1 141 ? -13.484 9.617 18.703 1 66.38 141 ASP B C 1
ATOM 3149 O O . ASP B 1 141 ? -14.43 10.391 18.5 1 66.38 141 ASP B O 1
ATOM 3153 N N . GLY B 1 142 ? -12.414 9.5 17.828 1 63.28 142 GLY B N 1
ATOM 3154 C CA . GLY B 1 142 ? -12.266 10.273 16.609 1 63.28 142 GLY B CA 1
ATOM 3155 C C . GLY B 1 142 ? -11.914 11.727 16.859 1 63.28 142 GLY B C 1
ATOM 3156 O O . GLY B 1 142 ? -11.797 12.516 15.93 1 63.28 142 GLY B O 1
ATOM 3157 N N . ASP B 1 143 ? -11.555 12.086 17.984 1 63.34 143 ASP B N 1
ATOM 3158 C CA . ASP B 1 143 ? -11.523 13.508 18.328 1 63.34 143 ASP B CA 1
ATOM 3159 C C . ASP B 1 143 ? -10.094 14.047 18.297 1 63.34 143 ASP B C 1
ATOM 3161 O O . ASP B 1 143 ? -9.875 15.219 18 1 63.34 143 ASP B O 1
ATOM 3165 N N . ALA B 1 144 ? -9.211 13.133 18.594 1 71.06 144 ALA B N 1
ATOM 3166 C CA . ALA B 1 144 ? -7.867 13.68 18.75 1 71.06 144 ALA B CA 1
ATOM 3167 C C . ALA B 1 144 ? -6.852 12.867 17.953 1 71.06 144 ALA B C 1
ATOM 3169 O O . ALA B 1 144 ? -6.922 11.641 17.906 1 71.06 144 ALA B O 1
ATOM 3170 N N . LEU B 1 145 ? -6 13.688 17.219 1 78.5 145 LEU B N 1
ATOM 3171 C CA . LEU B 1 145 ? -4.855 13.062 16.562 1 78.5 145 LEU B CA 1
ATOM 3172 C C . LEU B 1 145 ? -3.889 12.477 17.594 1 78.5 145 LEU B C 1
ATOM 3174 O O . LEU B 1 145 ? -3.412 13.188 18.469 1 78.5 145 LEU B O 1
ATOM 3178 N N . SER B 1 146 ? -3.67 11.18 17.562 1 82.56 146 SER B N 1
ATOM 3179 C CA . SER B 1 146 ? -2.844 10.523 18.562 1 82.56 146 SER B CA 1
ATOM 3180 C C . SER B 1 146 ? -1.488 10.117 18 1 82.56 146 SER B C 1
ATOM 3182 O O . SER B 1 146 ? -0.457 10.305 18.641 1 82.56 146 SER B O 1
ATOM 3184 N N . HIS B 1 147 ? -1.518 9.539 16.797 1 88.81 147 HIS B N 1
ATOM 3185 C CA . HIS B 1 147 ? -0.285 9.031 16.188 1 88.81 147 HIS B CA 1
ATOM 3186 C C . HIS B 1 147 ? -0.193 9.414 14.719 1 88.81 147 HIS B C 1
ATOM 3188 O O . HIS B 1 147 ? -1.2 9.766 14.102 1 88.81 147 HIS B O 1
ATOM 3194 N N . ALA B 1 148 ? 1.012 9.453 14.258 1 89.12 148 ALA B N 1
ATOM 3195 C CA . ALA B 1 148 ? 1.309 9.484 12.828 1 89.12 148 ALA B CA 1
ATOM 3196 C C . ALA B 1 148 ? 2.131 8.273 12.414 1 89.12 148 ALA B C 1
ATOM 3198 O O . ALA B 1 148 ? 3.113 7.922 13.07 1 89.12 148 ALA B O 1
ATOM 3199 N N . LEU B 1 149 ? 1.652 7.574 11.414 1 95.56 149 LEU B N 1
ATOM 3200 C CA . LEU B 1 149 ? 2.377 6.438 10.859 1 95.56 149 LEU B CA 1
ATOM 3201 C C . LEU B 1 149 ? 2.969 6.785 9.5 1 95.56 149 LEU B C 1
ATOM 3203 O O . LEU B 1 149 ? 2.232 7.07 8.547 1 95.56 149 LEU B O 1
ATOM 3207 N N . CYS B 1 150 ? 4.281 6.801 9.406 1 95.81 150 CYS B N 1
ATOM 3208 C CA . CYS B 1 150 ? 4.992 7.027 8.156 1 95.81 150 CYS B CA 1
ATOM 3209 C C . CYS B 1 150 ? 5.594 5.73 7.625 1 95.81 150 CYS B C 1
ATOM 3211 O O . CYS B 1 150 ? 6.297 5.027 8.352 1 95.81 150 CYS B O 1
ATOM 3213 N N . LEU B 1 151 ? 5.273 5.402 6.426 1 97.56 151 LEU B N 1
ATOM 3214 C CA . LEU B 1 151 ? 5.793 4.23 5.734 1 97.56 151 LEU B CA 1
ATOM 3215 C C . LEU B 1 151 ? 6.715 4.641 4.59 1 97.56 151 LEU B C 1
ATOM 3217 O O . LEU B 1 151 ? 6.332 5.441 3.734 1 97.56 151 LEU B O 1
ATOM 3221 N N . TYR B 1 152 ? 7.934 4.102 4.621 1 96.81 152 TYR B N 1
ATOM 3222 C CA . TYR B 1 152 ? 8.906 4.363 3.57 1 96.81 152 TYR B CA 1
ATOM 3223 C C . TYR B 1 152 ? 9.266 3.084 2.824 1 96.81 152 TYR B C 1
ATOM 3225 O O . TYR B 1 152 ? 9.711 2.107 3.434 1 96.81 152 TYR B O 1
ATOM 3233 N N . GLY B 1 153 ? 9.047 2.994 1.596 1 97.12 153 GLY B N 1
ATOM 3234 C CA . GLY B 1 153 ? 9.414 1.896 0.715 1 97.12 153 GLY B CA 1
ATOM 3235 C C . GLY B 1 153 ? 9.781 2.352 -0.684 1 97.12 153 GLY B C 1
ATOM 3236 O O . GLY B 1 153 ? 9.656 3.533 -1.012 1 97.12 153 GLY B O 1
ATOM 3237 N N . PRO B 1 154 ? 10.312 1.396 -1.479 1 96.81 154 PRO B N 1
ATOM 3238 C CA . PRO B 1 154 ? 10.648 1.798 -2.848 1 96.81 154 PRO B CA 1
ATOM 3239 C C . PRO B 1 154 ? 9.43 2.244 -3.646 1 96.81 154 PRO B C 1
ATOM 3241 O O . PRO B 1 154 ? 8.328 1.729 -3.439 1 96.81 154 PRO B O 1
ATOM 3244 N N . GLN B 1 155 ? 9.586 3.23 -4.457 1 96.12 155 GLN B N 1
ATOM 3245 C CA . GLN B 1 155 ? 8.516 3.688 -5.332 1 96.12 155 GLN B CA 1
ATOM 3246 C C . GLN B 1 155 ? 8.289 2.707 -6.48 1 96.12 155 GLN B C 1
ATOM 3248 O O . GLN B 1 155 ? 9.031 2.707 -7.461 1 96.12 155 GLN B O 1
ATOM 3253 N N . ALA B 1 156 ? 7.266 1.919 -6.309 1 93.69 156 ALA B N 1
ATOM 3254 C CA . ALA B 1 156 ? 6.934 0.954 -7.355 1 93.69 156 ALA B CA 1
ATOM 3255 C C . ALA B 1 156 ? 5.844 1.493 -8.273 1 93.69 156 ALA B C 1
ATOM 3257 O O . ALA B 1 156 ? 5.773 1.125 -9.453 1 93.69 156 ALA B O 1
ATOM 3258 N N . PHE B 1 157 ? 5.012 2.352 -7.703 1 93.12 157 PHE B N 1
ATOM 3259 C CA . PHE B 1 157 ? 3.855 2.867 -8.43 1 93.12 157 PHE B CA 1
ATOM 3260 C C . PHE B 1 157 ? 3.961 4.379 -8.609 1 93.12 157 PHE B C 1
ATOM 3262 O O . PHE B 1 157 ? 4.625 5.059 -7.824 1 93.12 157 PHE B O 1
ATOM 3269 N N . ASP B 1 158 ? 3.273 4.809 -9.656 1 93.06 158 ASP B N 1
ATOM 3270 C CA . ASP B 1 158 ? 3.387 6.227 -9.984 1 93.06 158 ASP B CA 1
ATOM 3271 C C . ASP B 1 158 ? 2.068 6.953 -9.734 1 93.06 158 ASP B C 1
ATOM 3273 O O . ASP B 1 158 ? 1.007 6.328 -9.68 1 93.06 158 ASP B O 1
ATOM 3277 N N . PHE B 1 159 ? 2.154 8.195 -9.461 1 93.62 159 PHE B N 1
ATOM 3278 C CA . PHE B 1 159 ? 1.045 9.133 -9.375 1 93.62 159 PHE B CA 1
ATOM 3279 C C . PHE B 1 159 ? 1.481 10.523 -9.82 1 93.62 159 PHE B C 1
ATOM 3281 O O . PHE B 1 159 ? 2.678 10.812 -9.891 1 93.62 159 PHE B O 1
ATOM 3288 N N . PRO B 1 160 ? 0.51 11.352 -10.164 1 91.69 160 PRO B N 1
ATOM 3289 C CA . PRO B 1 160 ? 0.895 12.68 -10.656 1 91.69 160 PRO B CA 1
ATOM 3290 C C . PRO B 1 160 ? 1.472 13.57 -9.555 1 91.69 160 PRO B C 1
ATOM 3292 O O . PRO B 1 160 ? 1.022 13.508 -8.406 1 91.69 160 PRO B O 1
ATOM 3295 N N . GLY B 1 161 ? 2.502 14.359 -9.922 1 90.62 161 GLY B N 1
ATOM 3296 C CA . GLY B 1 161 ? 3.08 15.312 -8.992 1 90.62 161 GLY B CA 1
ATOM 3297 C C . GLY B 1 161 ? 4.016 14.68 -7.984 1 90.62 161 GLY B C 1
ATOM 3298 O O . GLY B 1 161 ? 4.473 13.547 -8.18 1 90.62 161 GLY B O 1
ATOM 3299 N N . ARG B 1 162 ? 4.32 15.445 -6.973 1 91.38 162 ARG B N 1
ATOM 3300 C CA . ARG B 1 162 ? 5.277 14.984 -5.969 1 91.38 162 ARG B CA 1
ATOM 3301 C C . ARG B 1 162 ? 4.562 14.5 -4.715 1 91.38 162 ARG B C 1
ATOM 3303 O O . ARG B 1 162 ? 5.098 13.672 -3.969 1 91.38 162 ARG B O 1
ATOM 3310 N N . SER B 1 163 ? 3.406 15.086 -4.438 1 93.81 163 SER B N 1
ATOM 3311 C CA . SER B 1 163 ? 2.635 14.688 -3.264 1 93.81 163 SER B CA 1
ATOM 3312 C C . SER B 1 163 ? 1.138 14.836 -3.51 1 93.81 163 SER B C 1
ATOM 3314 O O . SER B 1 163 ? 0.709 15.742 -4.223 1 93.81 163 SER B O 1
ATOM 3316 N N . VAL B 1 164 ? 0.392 13.953 -2.936 1 96.12 164 VAL B N 1
ATOM 3317 C CA . VAL B 1 164 ? -1.062 13.961 -3.068 1 96.12 164 VAL B CA 1
ATOM 3318 C C . VAL B 1 164 ? -1.701 13.461 -1.776 1 96.12 164 VAL B C 1
ATOM 3320 O O . VAL B 1 164 ? -1.11 12.648 -1.058 1 96.12 164 VAL B O 1
ATOM 3323 N N . ALA B 1 165 ? -2.848 13.969 -1.431 1 96.12 165 ALA B N 1
ATOM 3324 C CA . ALA B 1 165 ? -3.752 13.305 -0.494 1 96.12 165 ALA B CA 1
ATOM 3325 C C . ALA B 1 165 ? -4.59 12.25 -1.2 1 96.12 165 ALA B C 1
ATOM 3327 O O . ALA B 1 165 ? -5.242 12.531 -2.209 1 96.12 165 ALA B O 1
ATOM 3328 N N . VAL B 1 166 ? -4.562 11.055 -0.719 1 97.62 166 VAL B N 1
ATOM 3329 C CA . VAL B 1 166 ? -5.262 9.945 -1.351 1 97.62 166 VAL B CA 1
ATOM 3330 C C . VAL B 1 166 ? -6.484 9.562 -0.518 1 97.62 166 VAL B C 1
ATOM 3332 O O . VAL B 1 166 ? -6.371 9.32 0.686 1 97.62 166 VAL B O 1
ATOM 3335 N N . ASN B 1 167 ? -7.668 9.57 -1.107 1 97.12 167 ASN B N 1
ATOM 3336 C CA . ASN B 1 167 ? -8.836 8.945 -0.484 1 97.12 167 ASN B CA 1
ATOM 3337 C C . ASN B 1 167 ? -8.773 7.426 -0.584 1 97.12 167 ASN B C 1
ATOM 3339 O O . ASN B 1 167 ? -8.953 6.863 -1.667 1 97.12 167 ASN B O 1
ATOM 3343 N N . SER B 1 168 ? -8.531 6.754 0.511 1 96.5 168 SER B N 1
ATOM 3344 C CA . SER B 1 168 ? -8.281 5.316 0.526 1 96.5 168 SER B CA 1
ATOM 3345 C C . SER B 1 168 ? -9.562 4.531 0.256 1 96.5 168 SER B C 1
ATOM 3347 O O . SER B 1 168 ? -9.523 3.311 0.082 1 96.5 168 SER B O 1
ATOM 3349 N N . VAL B 1 169 ? -10.703 5.18 0.225 1 95.5 169 VAL B N 1
ATOM 3350 C CA . VAL B 1 169 ? -11.984 4.512 0.017 1 95.5 169 VAL B CA 1
ATOM 3351 C C . VAL B 1 169 ? -12.391 4.629 -1.45 1 95.5 169 VAL B C 1
ATOM 3353 O O . VAL B 1 169 ? -12.953 3.689 -2.02 1 95.5 169 VAL B O 1
ATOM 3356 N N . THR B 1 170 ? -12.055 5.723 -2.117 1 94.25 170 THR B N 1
ATOM 3357 C CA . THR B 1 170 ? -12.523 5.957 -3.479 1 94.25 170 THR B CA 1
ATOM 3358 C C . THR B 1 170 ? -11.359 5.91 -4.465 1 94.25 170 THR B C 1
ATOM 3360 O O . THR B 1 170 ? -11.57 5.77 -5.672 1 94.25 170 THR B O 1
ATOM 3363 N N . GLY B 1 171 ? -10.164 6.137 -3.975 1 95.38 171 GLY B N 1
ATOM 3364 C CA . GLY B 1 171 ? -9.008 6.188 -4.848 1 95.38 171 GLY B CA 1
ATOM 3365 C C . GLY B 1 171 ? -8.75 7.566 -5.422 1 95.38 171 GLY B C 1
ATOM 3366 O O . GLY B 1 171 ? -7.785 7.77 -6.168 1 95.38 171 GLY B O 1
ATOM 3367 N N . GLN B 1 172 ? -9.555 8.492 -5.055 1 95.44 172 GLN B N 1
ATOM 3368 C CA . GLN B 1 172 ? -9.406 9.852 -5.574 1 95.44 172 GLN B CA 1
ATOM 3369 C C . GLN B 1 172 ? -8.125 10.5 -5.055 1 95.44 172 GLN B C 1
ATOM 3371 O O . GLN B 1 172 ? -7.789 10.367 -3.875 1 95.44 172 GLN B O 1
ATOM 3376 N N . LEU B 1 173 ? -7.414 11.172 -5.961 1 96 173 LEU B N 1
ATOM 3377 C CA . LEU B 1 173 ? -6.191 11.891 -5.621 1 96 173 LEU B CA 1
ATOM 3378 C C . LEU B 1 173 ? -6.449 13.391 -5.539 1 96 173 LEU B C 1
ATOM 3380 O O . LEU B 1 173 ? -7.125 13.961 -6.402 1 96 173 LEU B O 1
ATOM 3384 N N . HIS B 1 174 ? -5.953 14.008 -4.488 1 93.75 174 HIS B N 1
ATOM 3385 C CA . HIS B 1 174 ? -5.98 15.461 -4.32 1 93.75 174 HIS B CA 1
ATOM 3386 C C . HIS B 1 174 ? -4.57 16.031 -4.285 1 93.75 174 HIS B C 1
ATOM 3388 O O . HIS B 1 174 ? -3.85 15.867 -3.299 1 93.75 174 HIS B O 1
ATOM 3394 N N . PRO B 1 175 ? -4.191 16.672 -5.402 1 91.88 175 PRO B N 1
ATOM 3395 C CA . PRO B 1 175 ? -2.84 17.234 -5.426 1 91.88 175 PRO B CA 1
ATOM 3396 C C . PRO B 1 175 ? -2.586 18.219 -4.277 1 91.88 175 PRO B C 1
ATOM 3398 O O . PRO B 1 175 ? -3.453 19.031 -3.953 1 91.88 175 PRO B O 1
ATOM 3401 N N . LEU B 1 176 ? -1.455 17.953 -3.645 1 87.5 176 LEU B N 1
ATOM 3402 C CA . LEU B 1 176 ? -1.028 18.875 -2.59 1 87.5 176 LEU B CA 1
ATOM 3403 C C . LEU B 1 176 ? 0.002 19.859 -3.115 1 87.5 176 LEU B C 1
ATOM 3405 O O . LEU B 1 176 ? 1.199 19.578 -3.137 1 87.5 176 LEU B O 1
ATOM 3409 N N . THR B 1 177 ? -0.471 20.828 -3.842 1 76.12 177 THR B N 1
ATOM 3410 C CA . THR B 1 177 ? 0.378 21.828 -4.488 1 76.12 177 THR B CA 1
ATOM 3411 C C . THR B 1 177 ? 0.344 23.141 -3.719 1 76.12 177 THR B C 1
ATOM 3413 O O . THR B 1 177 ? -0.398 23.281 -2.744 1 76.12 177 THR B O 1
ATOM 3416 N N . SER B 1 178 ? 1.261 23.922 -4.246 1 63.25 178 SER B N 1
ATOM 3417 C CA . SER B 1 178 ? 1.323 25.266 -3.697 1 63.25 178 SER B CA 1
ATOM 3418 C C . SER B 1 178 ? -0.027 25.969 -3.795 1 63.25 178 SER B C 1
ATOM 3420 O O . SER B 1 178 ? -0.376 26.781 -2.936 1 63.25 178 SER B O 1
ATOM 3422 N N . ALA B 1 179 ? -0.652 25.641 -4.832 1 56 179 ALA B N 1
ATOM 3423 C CA . ALA B 1 179 ? -1.965 26.266 -4.977 1 56 179 ALA B CA 1
ATOM 3424 C C . ALA B 1 179 ? -2.85 25.969 -3.77 1 56 179 ALA B C 1
ATOM 3426 O O . ALA B 1 179 ? -3.705 26.781 -3.402 1 56 179 ALA B O 1
ATOM 3427 N N . SER B 1 180 ? -2.594 24.859 -3.215 1 57.62 180 SER B N 1
ATOM 3428 C CA . SER B 1 180 ? -3.369 24.469 -2.041 1 57.62 180 SER B CA 1
ATOM 3429 C C . SER B 1 180 ? -3.004 25.328 -0.831 1 57.62 180 SER B C 1
ATOM 3431 O O . SER B 1 180 ? -3.791 25.453 0.109 1 57.62 180 SER B O 1
ATOM 3433 N N . ASP B 1 181 ? -1.815 25.797 -1.059 1 62.03 181 ASP B N 1
ATOM 3434 C CA . ASP B 1 181 ? -1.304 26.609 0.036 1 62.03 181 ASP B CA 1
ATOM 3435 C C . ASP B 1 181 ? -2.072 27.922 0.146 1 62.03 181 ASP B C 1
ATOM 3437 O O . ASP B 1 181 ? -2.32 28.422 1.249 1 62.03 181 ASP B O 1
ATOM 3441 N N . ASP B 1 182 ? -2.479 28.344 -1.075 1 58.06 182 ASP B N 1
ATOM 3442 C CA . ASP B 1 182 ? -3.123 29.656 -1.161 1 58.06 182 ASP B CA 1
ATOM 3443 C C . ASP B 1 182 ? -4.477 29.641 -0.455 1 58.06 182 ASP B C 1
ATOM 3445 O O . ASP B 1 182 ? -4.961 30.688 -0.019 1 58.06 182 ASP B O 1
ATOM 3449 N N . SER B 1 183 ? -4.992 28.5 -0.323 1 60.62 183 SER B N 1
ATOM 3450 C CA . SER B 1 183 ? -6.352 28.469 0.204 1 60.62 183 SER B CA 1
ATOM 3451 C C . SER B 1 183 ? -6.355 28.359 1.725 1 60.62 183 SER B C 1
ATOM 3453 O O . SER B 1 183 ? -7.41 28.438 2.357 1 60.62 183 SER B O 1
ATOM 3455 N N . ILE B 1 184 ? -5.254 28.328 2.232 1 69.19 184 ILE B N 1
ATOM 3456 C CA . ILE B 1 184 ? -5.184 28.172 3.682 1 69.19 184 ILE B CA 1
ATOM 3457 C C . ILE B 1 184 ? -5.629 29.453 4.367 1 69.19 184 ILE B C 1
ATOM 3459 O O . ILE B 1 184 ? -6.406 29.422 5.324 1 69.19 184 ILE B O 1
ATOM 3463 N N . LEU B 1 185 ? -5.141 30.547 3.834 1 77.38 185 LEU B N 1
ATOM 3464 C CA . LEU B 1 185 ? -5.504 31.859 4.383 1 77.38 185 LEU B CA 1
ATOM 3465 C C . LEU B 1 185 ? -6.41 32.625 3.422 1 77.38 185 LEU B C 1
ATOM 3467 O O . LEU B 1 185 ? -6.238 32.531 2.205 1 77.38 185 LEU B O 1
ATOM 3471 N N . SER B 1 186 ? -7.473 33.219 4.051 1 77.38 186 SER B N 1
ATOM 3472 C CA . SER B 1 186 ? -8.297 34.094 3.232 1 77.38 186 SER B CA 1
ATOM 3473 C C . SER B 1 186 ? -7.465 35.25 2.656 1 77.38 186 SER B C 1
ATOM 3475 O O . SER B 1 186 ? -6.332 35.469 3.086 1 77.38 186 SER B O 1
ATOM 3477 N N . ARG B 1 187 ? -8.078 35.906 1.69 1 82.38 187 ARG B N 1
ATOM 3478 C CA . ARG B 1 187 ? -7.406 37.062 1.078 1 82.38 187 ARG B CA 1
ATOM 3479 C C . ARG B 1 187 ? -7.008 38.094 2.131 1 82.38 187 ARG B C 1
ATOM 3481 O O . ARG B 1 187 ? -5.887 38.594 2.115 1 82.38 187 ARG B O 1
ATOM 3488 N N . ARG B 1 188 ? -7.941 38.312 3.07 1 87.81 188 ARG B N 1
ATOM 3489 C CA . ARG B 1 188 ? -7.688 39.312 4.09 1 87.81 188 ARG B CA 1
ATOM 3490 C C . ARG B 1 188 ? -6.621 38.844 5.074 1 87.81 188 ARG B C 1
ATOM 3492 O O . ARG B 1 188 ? -5.742 39.625 5.457 1 87.81 188 ARG B O 1
ATOM 3499 N N . GLU B 1 189 ? -6.727 37.5 5.395 1 88.19 189 GLU B N 1
ATOM 3500 C CA . GLU B 1 189 ? -5.73 36.938 6.297 1 88.19 189 GLU B CA 1
ATOM 3501 C C . GLU B 1 189 ? -4.336 36.969 5.676 1 88.19 189 GLU B C 1
ATOM 3503 O O . GLU B 1 189 ? -3.354 37.281 6.363 1 88.19 189 GLU B O 1
ATOM 3508 N N . LYS B 1 190 ? -4.297 36.781 4.426 1 88.12 190 LYS B N 1
ATOM 3509 C CA . LYS B 1 190 ? -3.021 36.844 3.719 1 88.12 190 LYS B CA 1
ATOM 3510 C C . LYS B 1 190 ? -2.463 38.281 3.736 1 88.12 190 LYS B C 1
ATOM 3512 O O . LYS B 1 190 ? -1.27 38.469 3.975 1 88.12 190 LYS B O 1
ATOM 3517 N N . GLN B 1 191 ? -3.312 39.25 3.488 1 90 191 GLN B N 1
ATOM 3518 C CA . GLN B 1 191 ? -2.912 40.656 3.508 1 90 191 GLN B CA 1
ATOM 3519 C C . GLN B 1 191 ? -2.371 41.062 4.879 1 90 191 GLN B C 1
ATOM 3521 O O . GLN B 1 191 ? -1.327 41.688 4.977 1 90 191 GLN B O 1
ATOM 3526 N N . VAL B 1 192 ? -3.113 40.625 5.883 1 93.56 192 VAL B N 1
ATOM 3527 C CA . VAL B 1 192 ? -2.693 40.906 7.25 1 93.56 192 VAL B CA 1
ATOM 3528 C C . VAL B 1 192 ? -1.332 40.281 7.523 1 93.56 192 VAL B C 1
ATOM 3530 O O . VAL B 1 192 ? -0.427 40.938 8.039 1 93.56 192 VAL B O 1
ATOM 3533 N N . LEU B 1 193 ? -1.23 39.031 7.125 1 90.81 193 LEU B N 1
ATOM 3534 C CA . LEU B 1 193 ? 0.009 38.312 7.383 1 90.81 193 LEU B CA 1
ATOM 3535 C C . LEU B 1 193 ? 1.174 38.938 6.625 1 90.81 193 LEU B C 1
ATOM 3537 O O . LEU B 1 193 ? 2.287 39 7.148 1 90.81 193 LEU B O 1
ATOM 3541 N N . GLU B 1 194 ? 0.927 39.375 5.418 1 91.06 194 GLU B N 1
ATOM 3542 C CA . GLU B 1 194 ? 1.952 40.031 4.621 1 91.06 194 GLU B CA 1
ATOM 3543 C C . GLU B 1 194 ? 2.449 41.312 5.312 1 91.06 194 GLU B C 1
ATOM 3545 O O . GLU B 1 194 ? 3.654 41.562 5.348 1 91.06 194 GLU B O 1
ATOM 3550 N N . LEU B 1 195 ? 1.539 42.062 5.852 1 93.31 195 LEU B N 1
ATOM 3551 C CA . LEU B 1 195 ? 1.885 43.312 6.535 1 93.31 195 LEU B CA 1
ATOM 3552 C C . LEU B 1 195 ? 2.613 43.031 7.844 1 93.31 195 LEU B C 1
ATOM 3554 O O . LEU B 1 195 ? 3.539 43.75 8.219 1 93.31 195 LEU B O 1
ATOM 3558 N N . ILE B 1 196 ? 2.209 41.906 8.516 1 92.75 196 ILE B N 1
ATOM 3559 C CA . ILE B 1 196 ? 2.939 41.469 9.703 1 92.75 196 ILE B CA 1
ATOM 3560 C C . ILE B 1 196 ? 4.379 41.125 9.32 1 92.75 196 ILE B C 1
ATOM 3562 O O . ILE B 1 196 ? 5.32 41.5 10.016 1 92.75 196 ILE B O 1
ATOM 3566 N N . ASP B 1 197 ? 4.453 40.438 8.219 1 90.62 197 ASP B N 1
ATOM 3567 C CA . ASP B 1 197 ? 5.758 40 7.746 1 90.62 197 ASP B CA 1
ATOM 3568 C C . ASP B 1 197 ? 6.652 41.188 7.383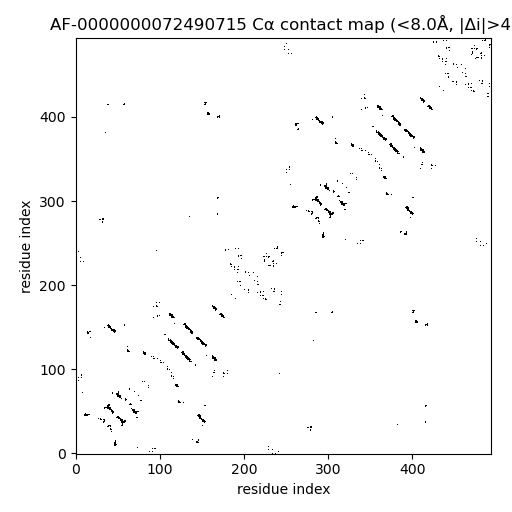 1 90.62 197 ASP B C 1
ATOM 3570 O O . ASP B 1 197 ? 7.879 41.094 7.438 1 90.62 197 ASP B O 1
ATOM 3574 N N . MET B 1 198 ? 6.102 42.281 6.996 1 90.88 198 MET B N 1
ATOM 3575 C CA . MET B 1 198 ? 6.816 43.5 6.664 1 90.88 198 MET B CA 1
ATOM 3576 C C . MET B 1 198 ? 7.164 44.281 7.922 1 90.88 198 MET B C 1
ATOM 3578 O O . MET B 1 198 ? 7.711 45.406 7.84 1 90.88 198 MET B O 1
ATOM 3582 N N . GLY B 1 199 ? 6.734 43.75 9.094 1 90.75 199 GLY B N 1
ATOM 3583 C CA . GLY B 1 199 ? 7.105 44.375 10.367 1 90.75 199 GLY B CA 1
ATOM 3584 C C . GLY B 1 199 ? 6.117 45.406 10.844 1 90.75 199 GLY B C 1
ATOM 3585 O O . GLY B 1 199 ? 6.426 46.188 11.742 1 90.75 199 GLY B O 1
ATOM 3586 N N . ARG B 1 200 ? 5.012 45.5 10.258 1 93.38 200 ARG B N 1
ATOM 3587 C CA . ARG B 1 200 ? 4.027 46.5 10.641 1 93.38 200 ARG B CA 1
ATOM 3588 C C . ARG B 1 200 ? 3.324 46.125 11.938 1 93.38 200 ARG B C 1
ATOM 3590 O O . ARG B 1 200 ? 3.029 44.938 12.164 1 93.38 200 ARG B O 1
ATOM 3597 N N . SER B 1 201 ? 3.086 47.094 12.773 1 94 201 SER B N 1
ATOM 3598 C CA . SER B 1 201 ? 2.33 46.906 14.008 1 94 201 SER B CA 1
ATOM 3599 C C . SER B 1 201 ? 0.839 46.75 13.727 1 94 201 SER B C 1
ATOM 3601 O O . SER B 1 201 ? 0.375 47.094 12.633 1 94 201 SER B O 1
ATOM 3603 N N . SER B 1 202 ? 0.076 46.25 14.75 1 94.06 202 SER B N 1
ATOM 3604 C CA . SER B 1 202 ? -1.367 46.094 14.594 1 94.06 202 SER B CA 1
ATOM 3605 C C . SER B 1 202 ? -2.031 47.438 14.258 1 94.06 202 SER B C 1
ATOM 3607 O O . SER B 1 202 ? -2.977 47.5 13.469 1 94.06 202 SER B O 1
ATOM 3609 N N . ARG B 1 203 ? -1.54 48.469 14.859 1 96.12 203 ARG B N 1
ATOM 3610 C CA . ARG B 1 203 ? -2.082 49.812 14.602 1 96.12 203 ARG B CA 1
ATOM 3611 C C . ARG B 1 203 ? -1.819 50.219 13.156 1 96.12 203 ARG B C 1
ATOM 3613 O O . ARG B 1 203 ? -2.705 50.781 12.492 1 96.12 203 ARG B O 1
ATOM 3620 N N . GLU B 1 204 ? -0.59 50 12.719 1 96.12 204 GLU B N 1
ATOM 3621 C CA . GLU B 1 204 ? -0.224 50.344 11.344 1 96.12 204 GLU B CA 1
ATOM 3622 C C . GLU B 1 204 ? -1.045 49.562 10.336 1 96.12 204 GLU B C 1
ATOM 3624 O O . GLU B 1 204 ? -1.481 50.094 9.32 1 96.12 204 GLU B O 1
ATOM 3629 N N . ILE B 1 205 ? -1.234 48.25 10.57 1 96.38 205 ILE B N 1
ATOM 3630 C CA . ILE B 1 205 ? -2.008 47.375 9.703 1 96.38 205 ILE B CA 1
ATOM 3631 C C . ILE B 1 205 ? -3.451 47.875 9.625 1 96.38 205 ILE B C 1
ATOM 3633 O O . ILE B 1 205 ? -4.039 47.906 8.539 1 96.38 205 ILE B O 1
ATOM 3637 N N . ALA B 1 206 ? -4.012 48.281 10.75 1 96.5 206 ALA B N 1
ATOM 3638 C CA . ALA B 1 206 ? -5.371 48.812 10.812 1 96.5 206 ALA B CA 1
ATOM 3639 C C . ALA B 1 206 ? -5.523 50.031 9.898 1 96.5 206 ALA B C 1
ATOM 3641 O O . ALA B 1 206 ? -6.496 50.125 9.148 1 96.5 206 ALA B O 1
ATOM 3642 N N . ASP B 1 207 ? -4.582 50.906 9.961 1 95.94 207 ASP B N 1
ATOM 3643 C CA . ASP B 1 207 ? -4.602 52.125 9.164 1 95.94 207 ASP B CA 1
ATOM 3644 C C . ASP B 1 207 ? -4.512 51.781 7.668 1 95.94 207 ASP B C 1
ATOM 3646 O O . ASP B 1 207 ? -5.277 52.344 6.867 1 95.94 207 ASP B O 1
ATOM 3650 N N . VAL B 1 208 ? -3.564 50.938 7.297 1 95.25 208 VAL B N 1
ATOM 3651 C CA . VAL B 1 208 ? -3.305 50.594 5.902 1 95.25 208 VAL B CA 1
ATOM 3652 C C . VAL B 1 208 ? -4.543 49.938 5.285 1 95.25 208 VAL B C 1
ATOM 3654 O O . VAL B 1 208 ? -4.887 50.219 4.133 1 95.25 208 VAL B O 1
ATOM 3657 N N . LEU B 1 209 ? -5.176 49.031 6.035 1 95.12 209 LEU B N 1
ATOM 3658 C CA . LEU B 1 209 ? -6.285 48.25 5.504 1 95.12 209 LEU B CA 1
ATOM 3659 C C . LEU B 1 209 ? -7.621 48.906 5.828 1 95.12 209 LEU B C 1
ATOM 3661 O O . LEU B 1 209 ? -8.68 48.406 5.453 1 95.12 209 LEU B O 1
ATOM 3665 N N . SER B 1 210 ? -7.598 50.031 6.555 1 95.88 210 SER B N 1
ATOM 3666 C CA . SER B 1 210 ? -8.781 50.781 6.949 1 95.88 210 SER B CA 1
ATOM 3667 C C . SER B 1 210 ? -9.75 49.938 7.75 1 95.88 210 SER B C 1
ATOM 3669 O O . SER B 1 210 ? -10.945 49.875 7.441 1 95.88 210 SER B O 1
ATOM 3671 N N . ILE B 1 211 ? -9.234 49.25 8.734 1 95.44 211 ILE B N 1
ATOM 3672 C CA . ILE B 1 211 ? -10.016 48.438 9.68 1 95.44 211 ILE B CA 1
ATOM 3673 C C . ILE B 1 211 ? -9.578 48.781 11.109 1 95.44 211 ILE B C 1
ATOM 3675 O O . ILE B 1 211 ? -8.609 49.5 11.312 1 95.44 211 ILE B O 1
ATOM 3679 N N . SER B 1 212 ? -10.336 48.281 12.086 1 94.75 212 SER B N 1
ATOM 3680 C CA . SER B 1 212 ? -10.008 48.562 13.477 1 94.75 212 SER B CA 1
ATOM 3681 C C . SER B 1 212 ? -8.867 47.656 13.969 1 94.75 212 SER B C 1
ATOM 3683 O O . SER B 1 212 ? -8.641 46.562 13.422 1 94.75 212 SER B O 1
ATOM 3685 N N . VAL B 1 213 ? -8.211 48.156 14.969 1 95.81 213 VAL B N 1
ATOM 3686 C CA . VAL B 1 213 ? -7.148 47.375 15.594 1 95.81 213 VAL B CA 1
ATOM 3687 C C . VAL B 1 213 ? -7.719 46.062 16.156 1 95.81 213 VAL B C 1
ATOM 3689 O O . VAL B 1 213 ? -7.055 45.031 16.125 1 95.81 213 VAL B O 1
ATOM 3692 N N . HIS B 1 214 ? -8.891 46.125 16.578 1 94.56 214 HIS B N 1
ATOM 3693 C CA . HIS B 1 214 ? -9.578 44.938 17.078 1 94.56 214 HIS B CA 1
ATOM 3694 C C . HIS B 1 214 ? -9.766 43.906 15.961 1 94.56 214 HIS B C 1
ATOM 3696 O O . HIS B 1 214 ? -9.578 42.719 16.188 1 94.56 214 HIS B O 1
ATOM 3702 N N . THR B 1 215 ? -10.141 44.281 14.844 1 95.12 215 THR B N 1
ATOM 3703 C CA . THR B 1 215 ? -10.312 43.406 13.695 1 95.12 215 THR B CA 1
ATOM 3704 C C . THR B 1 215 ? -8.977 42.781 13.289 1 95.12 215 THR B C 1
ATOM 3706 O O . THR B 1 215 ? -8.93 41.594 12.922 1 95.12 215 THR B O 1
ATOM 3709 N N . VAL B 1 216 ? -7.934 43.594 13.312 1 95.25 216 VAL B N 1
ATOM 3710 C CA . VAL B 1 216 ? -6.609 43.031 13.023 1 95.25 216 VAL B CA 1
ATOM 3711 C C . VAL B 1 216 ? -6.289 41.906 14.008 1 95.25 216 VAL B C 1
ATOM 3713 O O . VAL B 1 216 ? -5.789 40.844 13.609 1 95.25 216 VAL B O 1
ATOM 3716 N N . SER B 1 217 ? -6.543 42.156 15.289 1 93.38 217 SER B N 1
ATOM 3717 C CA . SER B 1 217 ? -6.289 41.156 16.312 1 93.38 217 SER B CA 1
ATOM 3718 C C . SER B 1 217 ? -7.074 39.875 16.047 1 93.38 217 SER B C 1
ATOM 3720 O O . SER B 1 217 ? -6.562 38.781 16.25 1 93.38 217 SER B O 1
ATOM 3722 N N . ARG B 1 218 ? -8.211 40.031 15.609 1 91.81 218 ARG B N 1
ATOM 3723 C CA . ARG B 1 218 ? -9.031 38.875 15.258 1 91.81 218 ARG B CA 1
ATOM 3724 C C . ARG B 1 218 ? -8.414 38.125 14.102 1 91.81 218 ARG B C 1
ATOM 3726 O O . ARG B 1 218 ? -8.328 36.875 14.148 1 91.81 218 ARG B O 1
ATOM 3733 N N . HIS B 1 219 ? -8.008 38.781 13.039 1 93.19 219 HIS B N 1
ATOM 3734 C CA . HIS B 1 219 ? -7.359 38.125 11.906 1 93.19 219 HIS B CA 1
ATOM 3735 C C . HIS B 1 219 ? -6.086 37.406 12.344 1 93.19 219 HIS B C 1
ATOM 3737 O O . HIS B 1 219 ? -5.793 36.312 11.867 1 93.19 219 HIS B O 1
ATOM 3743 N N . ARG B 1 220 ? -5.355 38.031 13.18 1 90.94 220 ARG B N 1
ATOM 3744 C CA . ARG B 1 220 ? -4.141 37.406 13.695 1 90.94 220 ARG B CA 1
ATOM 3745 C C . ARG B 1 220 ? -4.457 36.094 14.391 1 90.94 220 ARG B C 1
ATOM 3747 O O . ARG B 1 220 ? -3.777 35.094 14.164 1 90.94 220 ARG B O 1
ATOM 3754 N N . GLN B 1 221 ? -5.469 36.125 15.172 1 87.25 221 GLN B N 1
ATOM 3755 C CA . GLN B 1 221 ? -5.883 34.906 15.859 1 87.25 221 GLN B CA 1
ATOM 3756 C C . GLN B 1 221 ? -6.316 33.812 14.867 1 87.25 221 GLN B C 1
ATOM 3758 O O . GLN B 1 221 ? -5.98 32.656 15.039 1 87.25 221 GLN B O 1
ATOM 3763 N N . GLU B 1 222 ? -7.031 34.25 13.891 1 84.06 222 GLU B N 1
ATOM 3764 C CA . GLU B 1 222 ? -7.496 33.312 12.875 1 84.06 222 GLU B CA 1
ATOM 3765 C C . GLU B 1 222 ? -6.324 32.719 12.094 1 84.06 222 GLU B C 1
ATOM 3767 O O . GLU B 1 222 ? -6.32 31.516 11.781 1 84.06 222 GLU B O 1
ATOM 3772 N N . ILE B 1 223 ? -5.418 33.562 11.703 1 85.25 223 ILE B N 1
ATOM 3773 C CA . ILE B 1 223 ? -4.215 33.125 10.992 1 85.25 223 ILE B CA 1
ATOM 3774 C C . ILE B 1 223 ? -3.479 32.094 11.82 1 85.25 223 ILE B C 1
ATOM 3776 O O . ILE B 1 223 ? -3.117 31.016 11.305 1 85.25 223 ILE B O 1
ATOM 3780 N N . LEU B 1 224 ? -3.299 32.344 13.148 1 79.06 224 LEU B N 1
ATOM 3781 C CA . LEU B 1 224 ? -2.584 31.422 14.023 1 79.06 224 LEU B CA 1
ATOM 3782 C C . LEU B 1 224 ? -3.332 30.109 14.141 1 79.06 224 LEU B C 1
ATOM 3784 O O . LEU B 1 224 ? -2.719 29.031 14.102 1 79.06 224 LEU B O 1
ATOM 3788 N N . ALA B 1 225 ? -4.559 30.25 14.203 1 70.94 225 ALA B N 1
ATOM 3789 C CA . ALA B 1 225 ? -5.391 29.047 14.305 1 70.94 225 ALA B CA 1
ATOM 3790 C C . ALA B 1 225 ? -5.32 28.219 13.031 1 70.94 225 ALA B C 1
ATOM 3792 O O . ALA B 1 225 ? -5.125 27 13.086 1 70.94 225 ALA B O 1
ATOM 3793 N N . LYS B 1 226 ? -5.43 28.906 11.883 1 70.75 226 LYS B N 1
ATOM 3794 C CA . LYS B 1 226 ? -5.469 28.203 10.602 1 70.75 226 LYS B CA 1
ATOM 3795 C C . LYS B 1 226 ? -4.117 27.578 10.273 1 70.75 226 LYS B C 1
ATOM 3797 O O . LYS B 1 226 ? -4.051 26.5 9.672 1 70.75 226 LYS B O 1
ATOM 3802 N N . LEU B 1 227 ? -3.17 28.312 10.703 1 70.56 227 LEU B N 1
ATOM 3803 C CA . LEU B 1 227 ? -1.822 27.828 10.422 1 70.56 227 LEU B CA 1
ATOM 3804 C C . LEU B 1 227 ? -1.306 26.969 11.57 1 70.56 227 LEU B C 1
ATOM 3806 O O . LEU B 1 227 ? -0.232 26.375 11.469 1 70.56 227 LEU B O 1
ATOM 3810 N N . GLN B 1 228 ? -2.09 26.875 12.695 1 62.38 228 GLN B N 1
ATOM 3811 C CA . GLN B 1 228 ? -1.787 26.078 13.883 1 62.38 228 GLN B CA 1
ATOM 3812 C C . GLN B 1 228 ? -0.382 26.375 14.398 1 62.38 228 GLN B C 1
ATOM 3814 O O . GLN B 1 228 ? 0.407 25.453 14.625 1 62.38 228 GLN B O 1
ATOM 3819 N N . VAL B 1 229 ? -0.143 27.641 14.516 1 64.25 229 VAL B N 1
ATOM 3820 C CA . VAL B 1 229 ? 1.121 28.141 15.055 1 64.25 229 VAL B CA 1
ATOM 3821 C C . VAL B 1 229 ? 0.857 29 16.297 1 64.25 229 VAL B C 1
ATOM 3823 O O . VAL B 1 229 ? -0.285 29.375 16.562 1 64.25 229 VAL B O 1
ATOM 3826 N N . LYS B 1 230 ? 1.882 29.156 17.109 1 69.25 230 LYS B N 1
ATOM 3827 C CA . LYS B 1 230 ? 1.715 29.766 18.422 1 69.25 230 LYS B CA 1
ATOM 3828 C C . LYS B 1 230 ? 1.858 31.281 18.359 1 69.25 230 LYS B C 1
ATOM 3830 O O . LYS B 1 230 ? 1.388 32 19.234 1 69.25 230 LYS B O 1
ATOM 3835 N N . ASN B 1 231 ? 2.59 31.75 17.328 1 79.81 231 ASN B N 1
ATOM 3836 C CA . ASN B 1 231 ? 2.818 33.188 17.266 1 79.81 231 ASN B CA 1
ATOM 3837 C C . ASN B 1 231 ? 3.01 33.656 15.828 1 79.81 231 ASN B C 1
ATOM 3839 O O . ASN B 1 231 ? 3.109 32.844 14.906 1 79.81 231 ASN B O 1
ATOM 3843 N N . SER B 1 232 ? 3.043 35 15.68 1 84.81 232 SER B N 1
ATOM 3844 C CA . SER B 1 232 ? 3.049 35.625 14.359 1 84.81 232 SER B CA 1
ATOM 3845 C C . SER B 1 232 ? 4.34 35.312 13.609 1 84.81 232 SER B C 1
ATOM 3847 O O . SER B 1 232 ? 4.332 35.188 12.383 1 84.81 232 SER B O 1
ATOM 3849 N N . ALA B 1 233 ? 5.406 35.219 14.281 1 80.44 233 ALA B N 1
ATOM 3850 C CA . ALA B 1 233 ? 6.68 34.906 13.625 1 80.44 233 ALA B CA 1
ATOM 3851 C C . ALA B 1 233 ? 6.648 33.531 12.969 1 80.44 233 ALA B C 1
ATOM 3853 O O . ALA B 1 233 ? 7.086 33.375 11.828 1 80.44 233 ALA B O 1
ATOM 3854 N N . GLU B 1 234 ? 6.133 32.562 13.68 1 76.25 234 GLU B N 1
ATOM 3855 C CA . GLU B 1 234 ? 5.957 31.219 13.156 1 76.25 234 GLU B CA 1
ATOM 3856 C C . GLU B 1 234 ? 4.984 31.203 11.977 1 76.25 234 GLU B C 1
ATOM 3858 O O . GLU B 1 234 ? 5.188 30.484 11 1 76.25 234 GLU B O 1
ATOM 3863 N N . ALA B 1 235 ? 3.941 32 12.148 1 80.62 235 ALA B N 1
ATOM 3864 C CA . ALA B 1 235 ? 2.957 32.094 11.07 1 80.62 235 ALA B CA 1
ATOM 3865 C C . ALA B 1 235 ? 3.602 32.594 9.781 1 80.62 235 ALA B C 1
ATOM 3867 O O . ALA B 1 235 ? 3.387 32.031 8.711 1 80.62 235 ALA B O 1
ATOM 3868 N N . CYS B 1 236 ? 4.363 33.688 9.875 1 83 236 CYS B N 1
ATOM 3869 C CA . CYS B 1 236 ? 5.016 34.281 8.703 1 83 236 CYS B CA 1
ATOM 3870 C C . CYS B 1 236 ? 5.988 33.281 8.078 1 83 236 CYS B C 1
ATOM 3872 O O . CYS B 1 236 ? 6 33.094 6.859 1 83 236 CYS B O 1
ATOM 3874 N N . ARG B 1 237 ? 6.746 32.625 8.844 1 73.31 237 ARG B N 1
ATOM 3875 C CA . ARG B 1 237 ? 7.691 31.625 8.344 1 73.31 237 ARG B CA 1
ATOM 3876 C C . ARG B 1 237 ? 6.969 30.516 7.586 1 73.31 237 ARG B C 1
ATOM 3878 O O . ARG B 1 237 ? 7.375 30.156 6.48 1 73.31 237 ARG B O 1
ATOM 3885 N N . LEU B 1 238 ? 5.926 30.047 8.266 1 68.69 238 LEU B N 1
ATOM 3886 C CA . LEU B 1 238 ? 5.152 28.969 7.652 1 68.69 238 LEU B CA 1
ATOM 3887 C C . LEU B 1 238 ? 4.512 29.438 6.352 1 68.69 238 LEU B C 1
ATOM 3889 O O . LEU B 1 238 ? 4.543 28.719 5.348 1 68.69 238 LEU B O 1
ATOM 3893 N N . ALA B 1 239 ? 3.93 30.547 6.422 1 76.94 239 ALA B N 1
ATOM 3894 C CA . ALA B 1 239 ? 3.24 31.094 5.25 1 76.94 239 ALA B CA 1
ATOM 3895 C C . ALA B 1 239 ? 4.207 31.281 4.086 1 76.94 239 ALA B C 1
ATOM 3897 O O . ALA B 1 239 ? 3.844 31.062 2.928 1 76.94 239 ALA B O 1
ATOM 3898 N N . ARG B 1 240 ? 5.398 31.656 4.371 1 73.69 240 ARG B N 1
ATOM 3899 C CA . ARG B 1 240 ? 6.414 31.781 3.328 1 73.69 240 ARG B CA 1
ATOM 3900 C C . ARG B 1 240 ? 6.781 30.422 2.752 1 73.69 240 ARG B C 1
ATOM 3902 O O . ARG B 1 240 ? 6.879 30.266 1.533 1 73.69 240 ARG B O 1
ATOM 3909 N N . SER B 1 241 ? 6.953 29.594 3.645 1 65.31 241 SER B N 1
ATOM 3910 C CA . SER B 1 241 ? 7.305 28.25 3.219 1 65.31 241 SER B CA 1
ATOM 3911 C C . SER B 1 241 ? 6.219 27.641 2.334 1 65.31 241 SER B C 1
ATOM 3913 O O . SER B 1 241 ? 6.512 26.859 1.432 1 65.31 241 SER B O 1
ATOM 3915 N N . LEU B 1 242 ? 5.055 28.047 2.711 1 67.38 242 LEU B N 1
ATOM 3916 C CA . LEU B 1 242 ? 3.904 27.547 1.968 1 67.38 242 LEU B CA 1
ATOM 3917 C C . LEU B 1 242 ? 3.604 28.438 0.766 1 67.38 242 LEU B C 1
ATOM 3919 O O . LEU B 1 242 ? 2.625 28.203 0.05 1 67.38 242 LEU B O 1
ATOM 3923 N N . SER B 1 243 ? 4.441 29.391 0.589 1 67.25 243 SER B N 1
ATOM 3924 C CA . SER B 1 243 ? 4.301 30.375 -0.487 1 67.25 243 SER B CA 1
ATOM 3925 C C . SER B 1 243 ? 2.943 31.062 -0.433 1 67.25 243 SER B C 1
ATOM 3927 O O . SER B 1 243 ? 2.355 31.375 -1.473 1 67.25 243 SER B O 1
ATOM 3929 N N . ILE B 1 244 ? 2.469 31.016 0.756 1 70.75 244 ILE B N 1
ATOM 3930 C CA . ILE B 1 244 ? 1.226 31.75 0.957 1 70.75 244 ILE B CA 1
ATOM 3931 C C . ILE B 1 244 ? 1.496 33.25 0.877 1 70.75 244 ILE B C 1
ATOM 3933 O O . ILE B 1 244 ? 0.681 34 0.344 1 70.75 244 ILE B O 1
ATOM 3937 N N . ILE B 1 245 ? 2.557 33.688 1.404 1 72.06 245 ILE B N 1
ATOM 3938 C CA . ILE B 1 245 ? 2.992 35.062 1.266 1 72.06 245 ILE B CA 1
ATOM 3939 C C . ILE B 1 245 ? 4.391 35.125 0.651 1 72.06 245 ILE B C 1
ATOM 3941 O O . ILE B 1 245 ? 5.156 34.156 0.768 1 72.06 245 ILE B O 1
ATOM 3945 N N . THR B 1 246 ? 4.473 35.812 -0.535 1 60.78 246 THR B N 1
ATOM 3946 C CA . THR B 1 246 ? 5.738 35.938 -1.25 1 60.78 246 THR B CA 1
ATOM 3947 C C . THR B 1 246 ? 6.629 37 -0.591 1 60.78 246 THR B C 1
ATOM 3949 O O . THR B 1 246 ? 6.133 37.969 -0.054 1 60.78 246 THR B O 1
ATOM 3952 N N . ARG B 1 247 ? 7.992 36.594 -0.332 1 56.09 247 ARG B N 1
ATOM 3953 C CA . ARG B 1 247 ? 8.922 37.688 -0.056 1 56.09 247 ARG B CA 1
ATOM 3954 C C . ARG B 1 247 ? 8.914 38.719 -1.188 1 56.09 247 ARG B C 1
ATOM 3956 O O . ARG B 1 247 ? 8.758 38.344 -2.355 1 56.09 247 ARG B O 1
#

Radius of gyration: 27.15 Å; Cα contacts (8 Å, |Δi|>4): 935; chains: 2; bounding box: 54×96×61 Å

Solvent-accessible surface area (backbone atoms only — not 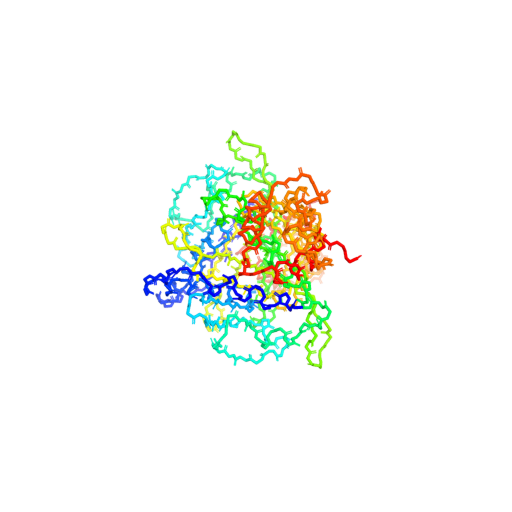comparable to full-atom values): 25708 Å² total; per-residue (Å²): 122,59,60,58,58,52,56,50,52,50,44,49,66,31,84,62,74,66,59,70,66,53,53,52,52,54,50,50,30,41,43,28,47,7,59,74,49,18,14,32,18,39,42,17,34,24,52,79,36,25,22,39,41,30,75,15,63,24,31,61,74,52,66,49,81,90,61,58,68,43,91,30,60,61,60,59,76,64,52,68,26,30,50,72,80,52,45,55,53,53,39,47,45,54,50,48,45,51,54,56,41,69,76,41,61,69,94,58,40,68,44,39,32,39,42,31,66,44,57,35,53,32,84,97,48,74,73,40,59,26,32,36,36,37,36,67,37,54,36,94,86,55,78,38,63,28,33,38,39,36,36,42,32,34,44,58,60,46,65,82,78,54,27,27,40,32,31,36,48,72,20,49,73,41,74,54,46,59,72,57,33,48,67,65,43,52,74,65,44,40,52,51,46,46,42,46,66,74,66,46,49,59,64,55,47,11,61,76,70,72,49,52,52,66,57,45,54,50,40,53,51,48,48,26,59,69,66,59,37,93,44,70,69,54,40,43,36,48,31,41,75,38,56,50,40,79,133,120,58,62,59,57,52,56,50,52,45,45,49,69,32,56,84,69,66,61,71,68,53,55,51,52,53,51,48,30,42,43,29,48,7,59,74,50,18,14,32,19,38,42,17,34,24,52,79,35,24,23,39,42,31,76,14,63,24,29,60,73,51,67,49,78,90,60,57,68,44,91,30,59,61,62,60,77,63,52,68,26,29,50,72,79,52,44,56,51,52,40,47,47,53,49,47,46,51,51,58,41,70,76,39,62,70,94,58,43,69,44,38,34,39,41,32,65,43,57,34,52,34,84,98,48,74,73,39,59,25,33,37,36,36,35,67,38,54,33,94,87,56,78,34,60,32,35,38,39,38,36,41,31,36,44,60,59,46,65,82,78,54,26,27,39,32,32,36,49,72,21,49,74,41,76,56,45,60,72,56,32,47,66,65,44,52,76,66,40,40,52,51,46,48,42,47,64,73,67,46,49,58,64,54,48,12,62,77,70,71,49,50,50,66,56,44,53,49,39,51,52,48,48,24,57,68,66,55,36,94,44,70,68,55,38,42,37,49,31,41,74,39,56,48,38,78,133

Secondary structure (DSSP, 8-state):
--HHHHHHHHHHT--PPPPHHHHHHHHHHHHHHHHHH--EEEEEETTTTEEEEEE-HHHHHTTPPP--EESSSS-HHHHTTS-HHHHHHHHHHHHHHHHHHHTS-GGGGGGEEEEEEEEE--TTS--EEEEEEEEEEE-TTS-SEEEEEEEEEE--SB-SSSEEEEETTT--EEE--HHHHHTTS-HHHHHHHHHHHTT--HHHHHHHHT--HHHHHHHHHHHHHHHT-SSHHHHHHHHHHTTSS--/--HHHHHHHHHHT--PPPPHHHHHHHHHHHHHHHHHH--EEEEEETTTTEEEEEE-HHHHHTTPPP--EESSSS-HHHHTTS-HHHHHHHHHHHHHHHHHHHTS-GGGGGGEEEEEEEEE--TTS--EEEEEEEEEEE-TTS-SEEEEEEEEEE--SB-SSSEEEEETTT--EEE--HHHHHTTS-HHHHHHHHHHHTT--HHHHHHHHT--HHHHHHHHHHHHHHHT-SSHHHHHHHHHHTTSS--

InterPro domains:
  IPR000792 Transcription regulator LuxR, C-terminal [PF00196] (184-239)
  IPR000792 Transcription regulator LuxR, C-terminal [PR00038] (185-199)
  IPR000792 Transcription regulator LuxR, C-terminal [PR00038] (199-215)
  IPR000792 Transcription regulator LuxR, C-terminal [PR00038] (215-227)
  IPR000792 Transcription regulator LuxR, C-terminal [PS50043] (178-243)
  IPR000792 Transcription regulator LuxR, C-terminal [SM00421] (182-239)
  IPR000792 Transcription regulator LuxR, C-terminal [cd06170] (185-241)
  IPR016032 Signal transduction response regulator, C-terminal effector [SSF46894] (179-245)
  IPR036388 Winged helix-like DNA-binding domain superfamily [G3DSA:1.10.10.10] (183-243)

Nearest PDB structures (foldseek):
  3clo-assembly1_B  TM=6.433E-01  e=8.051E-18  Bacteroides thetaiotaomicron VPI-5482
  3clo-assembly2_C-2  TM=5.686E-01  e=1.716E-15  Bacteroides thetaiotaomicron VPI-5482
  1fse-assembly2_C  TM=9.843E-01  e=1.246E-03  Bacillus subtilis
  7r3g-assembly1_B  TM=2.760E-01  e=3.123E-05  Pseudomonas aeruginosa PAO1
  4zp4-assembly2_D  TM=6.388E-01  e=1.819E-02  Mus musculus

pLDDT: mean 82.8, std 13.76, range [35.38, 97.81]

Sequence (494 aa):
MDTFRRLDTIMKNQPHSPASTYRMAVERYAEAIATMENVVAVLSDLKAGTSRIFHGAFSDSIGLRRYISENSIWEKEILELIPEADREEKYLAELRFYNFLRHMPRGRRHVYFLAAKLRFLPRGVSPVDVLHRMYYIYTPDGDALSHALCLYGPQAFDFPGRSVAVNSVTGQLHPLTSASDDSILSRREKQVLELIDMGRSSREIADVLSISVHTVSRHRQEILAKLQVKNSAEACRLARSLSIITRMDTFRRLDTIMKNQPHSPASTYRMAVERYAEAIATMENVVAVLSDLKAGTSRIFHGAFSDSIGLRRYISENSIWEKEILELIPEADREEKYLAELRFYNFLRHMPRGRRHVYFLAAKLRFLPRGVSPVDVLHRMYYIYTPDGDALSHALCLYGPQAFDFPGRSVAVNSVTGQLHPLTSASDDSILSRREKQVLELIDMGRSSREIADVLSISVHTVSRHRQEILAKLQVKNSAEACRLARSLSIITR

Foldseek 3Di:
DALVVLVLLLLQPWPDAADPVVVVVVVVVQQVCCAVVQWWKWKAFSPQQKIFIHGGVQCVVLVHDDDGIDSHSDPVSQLVQFPPVVSLVVSLLVLLLVLVLVPDDLVQSQQKKKWFWTWGHGPPDDIFIKIKIKGFDAHPVSPTGGIMMIIIDGPPDDDPDGMWIARNVPRDTHDSALVSLQPLADPVLLLLLQCVVVVDDLVRSCVVVVHDSVVSVVSQVSLCVSSVHDHSVVSSVVCVSSVNDDD/DALVVLVLLLLQPWDDADDPVVVVVVVVVQQVCCAVVQWWKWKAFSPQQKIFIHGGVQCVVLVHDDDGIDSHSDDVSQLVQFPPVQSLVVSLLVLLLVLVLVPDDLVQSQQKKKWFWTWGHGPPDDIFIKIKIKGFDADPVSPIGGIMMIIIDGPPDDDPDGMWIARNVPRDTHDSDLVSLQPLADPVLLLLLQCVVVVDDLVRSCVVVVHDSVVSVVSQVVLCVSSVHDHSVSSSVSCVSSVNDDD